Protein AF-A0A7C9EUK1-F1 (afdb_monomer)

Mean predicted aligned error: 16.46 Å

Organism: Opuntia streptacantha (NCBI:txid393608)

pLDDT: mean 72.04, std 26.4, range [22.59, 98.06]

Structure (mmCIF, N/CA/C/O backbone):
data_AF-A0A7C9EUK1-F1
#
_entry.id   AF-A0A7C9EUK1-F1
#
loop_
_atom_site.group_PDB
_atom_site.id
_atom_site.type_symbol
_atom_site.label_atom_id
_atom_site.label_alt_id
_atom_site.label_comp_id
_atom_site.label_asym_id
_atom_site.label_entity_id
_atom_site.label_seq_id
_atom_site.pdbx_PDB_ins_code
_atom_site.Cartn_x
_atom_site.Cartn_y
_atom_site.Cartn_z
_atom_site.occupancy
_atom_site.B_iso_or_equiv
_atom_site.auth_seq_id
_atom_site.auth_comp_id
_atom_site.auth_asym_id
_atom_site.auth_atom_id
_atom_site.pdbx_PDB_model_num
ATOM 1 N N . GLN A 1 1 ? -32.293 -28.122 23.115 1.00 64.25 1 GLN A N 1
ATOM 2 C CA . GLN A 1 1 ? -31.131 -27.745 22.279 1.00 64.25 1 GLN A CA 1
ATOM 3 C C . GLN A 1 1 ? -31.594 -27.026 21.014 1.00 64.25 1 GLN A C 1
ATOM 5 O O . GLN A 1 1 ? -31.084 -25.947 20.741 1.00 64.25 1 GLN A O 1
ATOM 10 N N . ASP A 1 2 ? -32.637 -27.512 20.338 1.00 77.88 2 ASP A N 1
ATOM 11 C CA . ASP A 1 2 ? -33.181 -26.873 19.124 1.00 77.88 2 ASP A CA 1
ATOM 12 C C . ASP A 1 2 ? -33.705 -25.447 19.347 1.00 77.88 2 ASP A C 1
ATOM 14 O O . ASP A 1 2 ? -33.385 -24.549 18.579 1.00 77.88 2 ASP A O 1
ATOM 18 N N . LEU A 1 3 ? -34.404 -25.176 20.457 1.00 80.69 3 LEU A N 1
ATOM 19 C CA . LEU A 1 3 ? -34.858 -23.815 20.798 1.00 80.69 3 LEU A CA 1
ATOM 20 C C . LEU A 1 3 ? -33.705 -22.809 20.960 1.00 80.69 3 LEU A C 1
ATOM 22 O O . LEU A 1 3 ? -33.842 -21.648 20.590 1.00 80.69 3 LEU A O 1
ATOM 26 N N . GLN A 1 4 ? -32.550 -23.248 21.472 1.00 75.00 4 GLN A N 1
ATOM 27 C CA . GLN A 1 4 ? -31.359 -22.396 21.565 1.00 75.00 4 GLN A CA 1
ATOM 28 C C . GLN A 1 4 ? -30.720 -22.169 20.191 1.00 75.00 4 GLN A C 1
ATOM 30 O O . GLN A 1 4 ? -30.162 -21.102 19.955 1.00 75.00 4 GLN A O 1
ATOM 35 N N . ALA A 1 5 ? -30.802 -23.148 19.286 1.00 78.94 5 ALA A N 1
ATOM 36 C CA . ALA A 1 5 ? -30.348 -22.994 17.908 1.00 78.94 5 ALA A CA 1
ATOM 37 C C . ALA A 1 5 ? -31.247 -22.021 17.128 1.00 78.94 5 ALA A C 1
ATOM 39 O O . ALA A 1 5 ? -30.730 -21.134 16.456 1.00 78.94 5 ALA A O 1
ATOM 40 N N . TYR A 1 6 ? -32.572 -22.105 17.291 1.00 82.38 6 TYR A N 1
ATOM 41 C CA . TYR A 1 6 ? -33.506 -21.134 16.715 1.00 82.38 6 TYR A CA 1
ATOM 42 C C . TYR A 1 6 ? -33.309 -19.732 17.291 1.00 82.38 6 TYR A C 1
ATOM 44 O O . TYR A 1 6 ? -33.245 -18.772 16.530 1.00 82.38 6 TYR A O 1
ATOM 52 N N . ALA A 1 7 ? -33.132 -19.606 18.611 1.00 79.06 7 ALA A N 1
ATOM 53 C CA . ALA A 1 7 ? -32.821 -18.322 19.234 1.00 79.06 7 ALA A CA 1
ATOM 54 C C . ALA A 1 7 ? -31.532 -17.712 18.655 1.00 79.06 7 ALA A C 1
ATOM 56 O O . ALA A 1 7 ? -31.523 -16.538 18.299 1.00 79.06 7 ALA A O 1
ATOM 57 N N . ARG A 1 8 ? -30.468 -18.511 18.485 1.00 79.56 8 ARG A N 1
ATOM 58 C CA . ARG A 1 8 ? -29.236 -18.074 17.803 1.00 79.56 8 ARG A CA 1
ATOM 59 C C . ARG A 1 8 ? -29.486 -17.667 16.349 1.00 79.56 8 ARG A C 1
ATOM 61 O O . ARG A 1 8 ? -28.976 -16.641 15.926 1.00 79.56 8 ARG A O 1
ATOM 68 N N . GLY A 1 9 ? -30.309 -18.415 15.613 1.00 81.44 9 GLY A N 1
ATOM 69 C CA . GLY A 1 9 ? -30.694 -18.072 14.242 1.00 81.44 9 GLY A CA 1
ATOM 70 C C . GLY A 1 9 ? -31.407 -16.720 14.133 1.00 81.44 9 GLY A C 1
ATOM 71 O O . GLY A 1 9 ? -31.134 -15.964 13.209 1.00 81.44 9 GLY A O 1
ATOM 72 N N . VAL A 1 10 ? -32.260 -16.378 15.105 1.00 84.44 10 VAL A N 1
ATOM 73 C CA . VAL A 1 10 ? -32.910 -15.057 15.172 1.00 84.44 10 VAL A CA 1
ATOM 74 C C . VAL A 1 10 ? -31.887 -13.950 15.445 1.00 84.44 10 VAL A C 1
ATOM 76 O O . VAL A 1 10 ? -31.938 -12.907 14.801 1.00 84.44 10 VAL A O 1
ATOM 79 N N . TRP A 1 11 ? -30.925 -14.174 16.344 1.00 85.19 11 TRP A N 1
ATOM 80 C CA . TRP A 1 11 ? -29.844 -13.212 16.601 1.00 85.19 11 TRP A CA 1
ATOM 81 C C . TRP A 1 11 ? -28.892 -13.036 15.413 1.00 85.19 11 TRP A C 1
ATOM 83 O O . TRP A 1 11 ? -28.417 -11.927 15.195 1.00 85.19 11 TRP A O 1
ATOM 93 N N . GLY A 1 12 ? -28.707 -14.061 14.580 1.00 86.38 12 GLY A N 1
ATOM 94 C CA . GLY A 1 12 ? -27.980 -13.933 13.312 1.00 86.38 12 GLY A CA 1
ATOM 95 C C . GLY A 1 12 ? -28.633 -12.963 12.314 1.00 86.38 12 GLY A C 1
ATOM 96 O O . GLY A 1 12 ? -27.984 -12.501 11.380 1.00 86.38 12 GLY A O 1
ATOM 97 N N . LEU A 1 13 ? -29.908 -12.599 12.512 1.00 91.12 13 LEU A N 1
ATOM 98 C CA . LEU A 1 13 ? -30.589 -11.563 11.726 1.00 91.12 13 LEU A CA 1
ATOM 99 C C . LEU A 1 13 ? -30.357 -10.147 12.275 1.00 91.12 13 LEU A C 1
ATOM 101 O O . LEU A 1 13 ? -30.746 -9.178 11.622 1.00 91.12 13 LEU A O 1
ATOM 105 N N . LEU A 1 14 ? -29.716 -9.999 13.441 1.00 92.19 14 LEU A N 1
ATOM 106 C CA . LEU A 1 14 ? -29.477 -8.707 14.087 1.00 92.19 14 LEU A CA 1
ATOM 107 C C . LEU A 1 14 ? -28.719 -7.716 13.185 1.00 92.19 14 LEU A C 1
ATOM 109 O O . LEU A 1 14 ? -29.170 -6.573 13.087 1.00 92.19 14 LEU A O 1
ATOM 113 N N . PRO A 1 15 ? -27.640 -8.097 12.470 1.00 91.56 15 PRO A N 1
ATOM 114 C CA . PRO A 1 15 ? -26.985 -7.180 11.540 1.00 91.56 15 PRO A CA 1
ATOM 115 C C . PRO A 1 15 ? -27.926 -6.631 10.467 1.00 91.56 15 PRO A C 1
ATOM 117 O O . PRO A 1 15 ? -27.873 -5.448 10.146 1.00 91.56 15 PRO A O 1
ATOM 120 N N . ALA A 1 16 ? -28.811 -7.478 9.932 1.00 89.62 16 ALA A N 1
ATOM 121 C CA . ALA A 1 16 ? -29.791 -7.068 8.932 1.00 89.62 16 ALA A CA 1
ATOM 122 C C . ALA A 1 16 ? -30.880 -6.174 9.539 1.00 89.62 16 ALA A C 1
ATOM 124 O O . ALA A 1 16 ? -31.288 -5.208 8.903 1.00 89.62 16 ALA A O 1
ATOM 125 N N . PHE A 1 17 ? -31.305 -6.456 10.772 1.00 90.38 17 PHE A N 1
ATOM 126 C CA . PHE A 1 17 ? -32.243 -5.618 11.522 1.00 90.38 17 PHE A CA 1
ATOM 127 C C . PHE A 1 17 ? -31.689 -4.209 11.781 1.00 90.38 17 PHE A C 1
ATOM 129 O O . PHE A 1 17 ? -32.429 -3.232 11.753 1.00 90.38 17 PHE A O 1
ATOM 136 N N . CYS A 1 18 ? -30.378 -4.083 11.989 1.00 89.69 18 CYS A N 1
ATOM 137 C CA . CYS A 1 18 ? -29.715 -2.799 12.208 1.00 89.69 18 CYS A CA 1
ATOM 138 C C . CYS A 1 18 ? -29.484 -1.971 10.931 1.00 89.69 18 CYS A C 1
ATOM 140 O O . CYS A 1 18 ? -28.936 -0.866 11.019 1.00 89.69 18 CYS A O 1
ATOM 142 N N . ARG A 1 19 ? -29.922 -2.448 9.760 1.00 87.50 19 ARG A N 1
ATOM 143 C CA . ARG A 1 19 ? -29.891 -1.667 8.519 1.00 87.50 19 ARG A CA 1
ATOM 144 C C . ARG A 1 19 ? -31.059 -0.690 8.485 1.00 87.50 19 ARG A C 1
ATOM 146 O O . ARG A 1 19 ? -32.216 -1.090 8.478 1.00 87.50 19 ARG A O 1
ATOM 153 N N . HIS A 1 20 ? -30.726 0.591 8.429 1.00 83.19 20 HIS A N 1
ATOM 154 C CA . HIS A 1 20 ? -31.655 1.709 8.258 1.00 83.19 20 HIS A CA 1
ATOM 155 C C . HIS A 1 20 ? -32.817 1.811 9.279 1.00 83.19 20 HIS A C 1
ATOM 157 O O . HIS A 1 20 ? -33.947 2.058 8.870 1.00 83.19 20 HIS A O 1
ATOM 163 N N . PRO A 1 21 ? -32.594 1.668 10.602 1.00 86.31 21 PRO A N 1
ATOM 164 C CA . PRO A 1 21 ? -33.638 1.905 11.601 1.00 86.31 21 PRO A CA 1
ATOM 165 C C . PRO A 1 21 ? -34.040 3.388 11.703 1.00 86.31 21 PRO A C 1
ATOM 167 O O . PRO A 1 21 ? -33.194 4.287 11.753 1.00 86.31 21 PRO A O 1
ATOM 170 N N . ASP A 1 22 ? -35.336 3.657 11.813 1.00 85.25 22 ASP 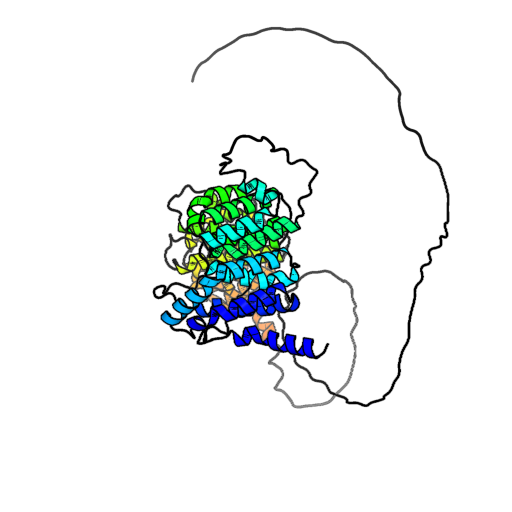A N 1
ATOM 171 C CA . ASP A 1 22 ? -35.874 5.026 11.829 1.00 85.25 22 ASP A CA 1
ATOM 172 C C . ASP A 1 22 ? -35.887 5.668 13.230 1.00 85.25 22 ASP A C 1
ATOM 174 O O . ASP A 1 22 ? -36.054 6.883 13.370 1.00 85.25 22 ASP A O 1
ATOM 178 N N . ASP A 1 23 ? -35.680 4.875 14.284 1.00 89.06 23 ASP A N 1
ATOM 179 C CA . ASP A 1 23 ? -35.944 5.250 15.675 1.00 89.06 23 ASP A CA 1
ATOM 180 C C . ASP A 1 23 ? -34.706 5.245 16.592 1.00 89.06 23 ASP A C 1
ATOM 182 O O . ASP A 1 23 ? -34.859 5.395 17.805 1.00 89.06 23 ASP A O 1
ATOM 186 N N . ILE A 1 24 ? -33.474 5.170 16.054 1.00 88.00 24 ILE A N 1
ATOM 187 C CA . ILE A 1 24 ? -32.224 5.172 16.858 1.00 88.00 24 ILE A CA 1
ATOM 188 C C . ILE A 1 24 ? -32.237 6.306 17.893 1.00 88.00 24 ILE A C 1
ATOM 190 O O . ILE A 1 24 ? -31.989 6.092 19.077 1.00 88.00 24 ILE A O 1
ATOM 194 N N . SER A 1 25 ? -32.564 7.527 17.462 1.00 85.38 25 SER A N 1
ATOM 195 C CA . SER A 1 25 ? -32.564 8.696 18.350 1.00 85.38 25 SER A CA 1
ATOM 196 C C . SER A 1 25 ? -33.560 8.628 19.521 1.00 85.38 25 SER A C 1
ATOM 198 O O . SER A 1 25 ? -33.398 9.383 20.477 1.00 85.38 25 SER A O 1
ATOM 200 N N . GLN A 1 26 ? -34.562 7.744 19.462 1.00 87.25 26 GLN A N 1
ATOM 201 C CA . GLN A 1 26 ? -35.617 7.597 20.471 1.00 87.25 26 GLN A CA 1
ATOM 202 C C . GLN A 1 26 ? -35.432 6.325 21.310 1.00 87.25 26 GLN A C 1
ATOM 204 O O . GLN A 1 26 ? -35.585 6.360 22.530 1.00 87.25 26 GLN A O 1
ATOM 209 N N . SER A 1 27 ? -35.054 5.218 20.665 1.00 88.38 27 SER A N 1
ATOM 210 C CA . SER A 1 27 ? -35.128 3.864 21.232 1.00 88.38 27 SER A CA 1
ATOM 211 C C . SER A 1 27 ? -33.770 3.182 21.416 1.00 88.38 27 SER A C 1
ATOM 213 O O . SER A 1 27 ? -33.722 2.020 21.827 1.00 88.38 27 SER A O 1
ATOM 215 N N . PHE A 1 28 ? -32.643 3.853 21.141 1.00 90.50 28 PHE A N 1
ATOM 216 C CA . PHE A 1 28 ? -31.339 3.187 21.237 1.00 90.50 28 PHE A CA 1
ATOM 217 C C . PHE A 1 28 ? -30.967 2.791 22.670 1.00 90.50 28 PHE A C 1
ATOM 219 O O . PHE A 1 28 ? -30.351 1.754 22.874 1.00 90.50 28 PHE A O 1
ATOM 226 N N . GLN A 1 29 ? -31.385 3.556 23.680 1.00 89.38 29 GLN A N 1
ATOM 227 C CA . GLN A 1 29 ? -31.040 3.282 25.079 1.00 89.38 29 GLN A CA 1
ATOM 228 C C . GLN A 1 29 ? -31.492 1.886 25.566 1.00 89.38 29 GLN A C 1
ATOM 230 O O . GLN A 1 29 ? -30.652 1.131 26.066 1.00 89.38 29 GLN A O 1
ATOM 235 N N . PRO A 1 30 ? -32.780 1.500 25.459 1.00 91.06 30 PRO A N 1
ATOM 236 C CA . PRO A 1 30 ? -33.210 0.147 25.820 1.00 91.06 30 PRO A CA 1
ATOM 237 C C . PRO A 1 30 ? -32.496 -0.940 25.012 1.00 91.06 30 PRO A C 1
ATOM 239 O O . PRO A 1 30 ? -32.136 -1.983 25.560 1.00 91.06 30 PRO A O 1
ATOM 242 N N . PHE A 1 31 ? -32.252 -0.678 23.727 1.00 91.19 31 PHE A N 1
ATOM 243 C CA . PHE A 1 31 ? -31.569 -1.606 22.837 1.00 91.19 31 PHE A CA 1
ATOM 244 C C . PHE A 1 31 ? -30.102 -1.819 23.241 1.00 91.19 31 PHE A C 1
ATOM 246 O O . PHE A 1 31 ? -29.670 -2.957 23.385 1.00 91.19 31 PHE A O 1
ATOM 253 N N . ALA A 1 32 ? -29.358 -0.753 23.539 1.00 91.31 32 ALA A N 1
ATOM 254 C CA . ALA A 1 32 ? -27.976 -0.823 24.007 1.00 91.31 32 ALA A CA 1
ATOM 255 C C . ALA A 1 32 ? -27.852 -1.630 25.309 1.00 91.31 32 ALA A C 1
ATOM 257 O O . ALA A 1 32 ? -26.976 -2.485 25.424 1.00 91.31 32 ALA A O 1
ATOM 258 N N . LYS A 1 33 ? -28.775 -1.437 26.262 1.00 92.06 33 LYS A N 1
ATOM 259 C CA . LYS A 1 33 ? -28.822 -2.239 27.498 1.00 92.06 33 LYS A CA 1
ATOM 260 C C . LYS A 1 33 ? -29.048 -3.724 27.215 1.00 92.06 33 LYS A C 1
ATOM 262 O O . LYS A 1 33 ? -28.410 -4.567 27.841 1.00 92.06 33 LYS A O 1
ATOM 267 N N . LEU A 1 34 ? -29.926 -4.050 26.265 1.00 91.44 34 LEU A N 1
ATOM 268 C CA . LEU A 1 34 ? -30.141 -5.431 25.836 1.00 91.44 34 LEU A CA 1
ATOM 269 C C . LEU A 1 34 ? -28.869 -6.030 25.217 1.00 91.44 34 LEU A C 1
ATOM 271 O O . LEU A 1 34 ? -28.524 -7.166 25.541 1.00 91.44 34 LEU A O 1
ATOM 275 N N . LEU A 1 35 ? -28.167 -5.271 24.369 1.00 91.44 35 LEU A N 1
ATOM 276 C CA . LEU A 1 35 ? -26.906 -5.707 23.764 1.00 91.44 35 LEU A CA 1
ATOM 277 C C . LEU A 1 35 ? -25.834 -5.971 24.824 1.00 91.44 35 LEU A C 1
ATOM 279 O O . LEU A 1 35 ? -25.208 -7.023 24.777 1.00 91.44 35 LEU A O 1
ATOM 283 N N . LEU A 1 36 ? -25.666 -5.081 25.807 1.00 91.06 36 LEU A N 1
ATOM 284 C CA . LEU A 1 36 ? -24.701 -5.251 26.901 1.00 91.06 36 LEU A CA 1
ATOM 285 C C . LEU A 1 36 ? -24.953 -6.542 27.691 1.00 91.06 36 LEU A C 1
ATOM 287 O O . LEU A 1 36 ? -24.050 -7.359 27.851 1.00 91.06 36 LEU A O 1
ATOM 291 N N . VAL A 1 37 ? -26.205 -6.788 28.089 1.00 90.94 37 VAL A N 1
ATOM 292 C CA . VAL A 1 37 ? -26.582 -8.019 28.807 1.00 90.94 37 VAL A CA 1
ATOM 293 C C . VAL A 1 37 ? -26.283 -9.274 27.980 1.00 90.94 37 VAL A C 1
ATOM 295 O O . VAL A 1 37 ? -25.965 -10.324 28.539 1.00 90.94 37 VAL A O 1
ATOM 298 N N . ARG A 1 38 ? -26.409 -9.201 26.650 1.00 89.06 38 ARG A N 1
ATOM 299 C CA . ARG A 1 38 ? -26.125 -10.330 25.751 1.00 89.06 38 ARG A CA 1
ATOM 300 C C . ARG A 1 38 ? -24.637 -10.519 25.497 1.00 89.06 38 ARG A C 1
ATOM 302 O O . ARG A 1 38 ? -24.186 -11.660 25.490 1.00 89.06 38 ARG A O 1
ATOM 309 N N . LEU A 1 39 ? -23.884 -9.430 25.369 1.00 88.44 39 LEU A N 1
ATOM 310 C CA . LEU A 1 39 ? -22.427 -9.450 25.275 1.00 88.44 39 LEU A CA 1
ATOM 311 C C . LEU A 1 39 ? -21.798 -10.133 26.498 1.00 88.44 39 LEU A C 1
ATOM 313 O O . LEU A 1 39 ? -20.875 -10.925 26.337 1.00 88.44 39 LEU A O 1
ATOM 317 N N . GLU A 1 40 ? -22.334 -9.906 27.698 1.00 84.69 40 GLU A N 1
ATOM 318 C CA . GLU A 1 40 ? -21.849 -10.559 28.923 1.00 84.69 40 GLU A CA 1
ATOM 319 C C . GLU A 1 40 ? -22.207 -12.052 29.010 1.00 84.69 40 GLU A C 1
ATOM 321 O O . GLU A 1 40 ? -21.434 -12.844 29.546 1.00 84.69 40 GLU A O 1
ATOM 326 N N . LYS A 1 41 ? -23.382 -12.453 28.509 1.00 84.94 41 LYS A N 1
ATOM 327 C CA . LYS A 1 41 ? -23.925 -13.807 28.727 1.00 84.94 41 LYS A CA 1
ATOM 328 C C . LYS A 1 41 ? -23.570 -14.813 27.635 1.00 84.94 41 LYS A C 1
ATOM 330 O O . LYS A 1 41 ? -23.392 -15.988 27.943 1.00 84.94 41 LYS A O 1
ATOM 335 N N . ASP A 1 42 ? -23.497 -14.379 26.378 1.00 81.81 42 ASP A N 1
ATOM 336 C CA . ASP A 1 42 ? -23.536 -15.273 25.218 1.00 81.81 42 ASP A CA 1
ATOM 337 C C . ASP A 1 42 ? -22.356 -15.025 24.256 1.00 81.81 42 ASP A C 1
ATOM 339 O O . ASP A 1 42 ? -22.463 -14.292 23.271 1.00 81.81 42 ASP A O 1
ATOM 343 N N . ALA A 1 43 ? -21.230 -15.717 24.475 1.00 83.62 43 ALA A N 1
ATOM 344 C CA . ALA A 1 43 ? -20.020 -15.583 23.645 1.00 83.62 43 ALA A CA 1
ATOM 345 C C . ALA A 1 43 ? -20.203 -15.963 22.162 1.00 83.62 43 ALA A C 1
ATOM 347 O O . ALA A 1 43 ? -19.407 -15.579 21.306 1.00 83.62 43 ALA A O 1
ATOM 348 N N . SER A 1 44 ? -21.246 -16.729 21.829 1.00 82.44 44 SER A N 1
ATOM 349 C CA . SER A 1 44 ? -21.575 -17.056 20.438 1.00 82.44 44 SER A CA 1
ATOM 350 C C . SER A 1 44 ? -22.192 -15.888 19.667 1.00 82.44 44 SER A C 1
ATOM 352 O O . SER A 1 44 ? -22.233 -15.958 18.449 1.00 82.44 44 SER A O 1
ATOM 354 N N . MET A 1 45 ? -22.696 -14.855 20.352 1.00 84.31 45 MET A N 1
ATOM 355 C CA . MET A 1 45 ? -23.382 -13.710 19.731 1.00 84.31 45 MET A CA 1
ATOM 356 C C . MET A 1 45 ? -22.465 -12.499 19.522 1.00 84.31 45 MET A C 1
ATOM 358 O O . MET A 1 45 ? -22.882 -11.507 18.932 1.00 84.31 45 MET A O 1
ATOM 362 N N . HIS A 1 46 ? -21.223 -12.554 20.013 1.00 88.94 46 HIS A N 1
ATOM 363 C CA . HIS A 1 46 ? -20.282 -11.431 19.964 1.00 88.94 46 HIS A CA 1
ATOM 364 C C . HIS A 1 46 ? -20.053 -10.908 18.546 1.00 88.94 46 HIS A C 1
ATOM 366 O O . HIS A 1 46 ? -20.005 -9.698 18.347 1.00 88.94 46 HIS A O 1
ATOM 372 N N . GLU A 1 47 ? -19.959 -11.806 17.565 1.00 89.62 47 GLU A N 1
ATOM 373 C CA . GLU A 1 47 ? -19.758 -11.441 16.164 1.00 89.62 47 GLU A CA 1
ATOM 374 C C . GLU A 1 47 ? -20.987 -10.743 15.568 1.00 89.62 47 GLU A C 1
ATOM 376 O O . GLU A 1 47 ? -20.853 -9.642 15.035 1.00 89.62 47 GLU A O 1
ATOM 381 N N . ASP A 1 48 ? -22.184 -11.313 15.731 1.00 90.44 48 ASP A N 1
ATOM 382 C CA . ASP A 1 48 ? -23.433 -10.723 15.229 1.00 90.44 48 ASP A CA 1
ATOM 383 C C . ASP A 1 48 ? -23.682 -9.334 15.834 1.00 90.44 48 ASP A C 1
ATOM 385 O O . ASP A 1 48 ? -24.019 -8.384 15.125 1.00 90.44 48 ASP A O 1
ATOM 389 N N . ILE A 1 49 ? -23.456 -9.186 17.145 1.00 92.44 49 ILE A N 1
ATOM 390 C CA . ILE A 1 49 ? -23.604 -7.905 17.845 1.00 92.44 49 ILE A CA 1
ATOM 391 C C . ILE A 1 49 ? -22.539 -6.904 17.372 1.00 92.44 49 ILE A C 1
ATOM 393 O O . ILE A 1 49 ? -22.858 -5.738 17.130 1.00 92.44 49 ILE A O 1
ATOM 397 N N . ALA A 1 50 ? -21.289 -7.338 17.182 1.00 91.50 50 ALA A N 1
ATOM 398 C CA . ALA A 1 50 ? -20.225 -6.484 16.659 1.00 91.50 50 ALA A CA 1
ATOM 399 C C . ALA A 1 50 ? -20.543 -5.973 15.247 1.00 91.50 50 ALA A C 1
ATOM 401 O O . ALA A 1 50 ? -20.336 -4.792 14.962 1.00 91.50 50 ALA A O 1
ATOM 402 N N . VAL A 1 51 ? -21.053 -6.828 14.356 1.00 91.44 51 VAL A N 1
ATOM 403 C CA . VAL A 1 51 ? -21.436 -6.430 12.992 1.00 91.44 51 VAL A CA 1
ATOM 404 C C . VAL A 1 51 ? -22.653 -5.501 13.014 1.00 91.44 51 VAL A C 1
ATOM 406 O O . VAL A 1 51 ? -22.656 -4.492 12.313 1.00 91.44 51 VAL A O 1
ATOM 409 N N . ALA A 1 52 ? -23.646 -5.770 13.861 1.00 92.69 52 ALA A N 1
ATOM 410 C CA . ALA A 1 52 ? -24.813 -4.907 14.022 1.00 92.69 52 ALA A CA 1
ATOM 411 C C . ALA A 1 52 ? -24.436 -3.485 14.474 1.00 92.69 52 ALA A C 1
ATOM 413 O O . ALA A 1 52 ? -24.882 -2.501 13.883 1.00 92.69 52 ALA A O 1
ATOM 414 N N . VAL A 1 53 ? -23.554 -3.359 15.471 1.00 92.31 53 VAL A N 1
ATOM 415 C CA . VAL A 1 53 ? -23.055 -2.053 15.937 1.00 92.31 53 VAL A CA 1
ATOM 416 C C . VAL A 1 53 ? -22.245 -1.343 14.850 1.00 92.31 53 VAL A C 1
ATOM 418 O O . VAL A 1 53 ? -22.402 -0.135 14.663 1.00 92.31 53 VAL A O 1
ATOM 421 N N . GLN A 1 54 ? -21.416 -2.072 14.094 1.00 92.19 54 GLN A N 1
ATOM 422 C CA . GLN A 1 54 ? -20.703 -1.497 12.949 1.00 92.19 54 GLN A CA 1
ATOM 423 C C . GLN A 1 54 ? -21.666 -0.914 11.916 1.00 92.19 54 GLN A C 1
ATOM 425 O O . GLN A 1 54 ? -21.426 0.191 11.436 1.00 92.19 54 GLN A O 1
ATOM 430 N N . GLU A 1 55 ? -22.736 -1.635 11.580 1.00 90.25 55 GLU A N 1
ATOM 431 C CA . GLU A 1 55 ? -23.731 -1.176 10.612 1.00 90.25 55 GLU A CA 1
ATOM 432 C C . GLU A 1 55 ? -24.394 0.117 11.089 1.00 90.25 55 GLU A C 1
ATOM 434 O O . GLU A 1 55 ? -24.405 1.106 10.356 1.00 90.25 55 GLU A O 1
ATOM 439 N N . LEU A 1 56 ? -24.828 0.156 12.358 1.00 90.62 56 LEU A N 1
ATOM 440 C CA . LEU A 1 56 ? -25.426 1.343 12.976 1.00 90.62 56 LEU A CA 1
ATOM 441 C C . LEU A 1 56 ? -24.529 2.577 12.869 1.00 90.62 56 LEU A C 1
ATOM 443 O O . LEU A 1 56 ? -25.016 3.661 12.542 1.00 90.62 56 LEU A O 1
ATOM 447 N N . VAL A 1 57 ? -23.229 2.428 13.120 1.00 90.00 57 VAL A N 1
ATOM 448 C CA . VAL A 1 57 ? -22.285 3.548 13.058 1.00 90.00 57 VAL A CA 1
ATOM 449 C C . VAL A 1 57 ? -21.962 3.932 11.612 1.00 90.00 57 VAL A C 1
ATOM 451 O O . VAL A 1 57 ? -22.053 5.112 11.265 1.00 90.00 57 VAL A O 1
ATOM 454 N N . LYS A 1 58 ? -21.610 2.966 10.753 1.00 88.50 58 LYS A N 1
ATOM 455 C CA . LYS A 1 58 ? -21.156 3.219 9.373 1.00 88.50 58 LYS A CA 1
ATOM 456 C C . LYS A 1 58 ? -22.209 3.950 8.550 1.00 88.50 58 LYS A C 1
ATOM 458 O O . LYS A 1 58 ? -21.897 4.977 7.950 1.00 88.50 58 LYS A O 1
ATOM 463 N N . GLN A 1 59 ? -23.463 3.507 8.595 1.00 87.31 59 GLN A N 1
ATOM 464 C CA . GLN A 1 59 ? -24.543 4.130 7.823 1.00 87.31 59 GLN A CA 1
ATOM 465 C C . GLN A 1 59 ? -24.865 5.570 8.265 1.00 87.31 59 GLN A C 1
ATOM 467 O O . GLN A 1 59 ? -25.336 6.374 7.465 1.00 87.31 59 GLN A O 1
ATOM 472 N N . ASN A 1 60 ? -24.592 5.921 9.528 1.00 86.31 60 ASN A N 1
ATOM 473 C CA . ASN A 1 60 ? -24.766 7.284 10.037 1.00 86.31 60 ASN A CA 1
ATOM 474 C C . ASN A 1 60 ? -23.503 8.154 9.849 1.00 86.31 60 ASN A C 1
ATOM 476 O O . ASN A 1 60 ? -23.593 9.381 9.911 1.00 86.31 60 ASN A O 1
ATOM 480 N N . LYS A 1 61 ? -22.339 7.539 9.585 1.00 80.31 61 LYS A N 1
ATOM 481 C CA . LYS A 1 61 ? -21.075 8.215 9.247 1.00 80.31 61 LYS A CA 1
ATOM 482 C C . LYS A 1 61 ? -20.860 8.440 7.749 1.00 80.31 61 LYS A C 1
ATOM 484 O O . LYS A 1 61 ? -20.177 9.401 7.398 1.00 80.31 61 LYS A O 1
ATOM 489 N N . CYS A 1 62 ? -21.426 7.601 6.877 1.00 63.09 62 CYS A N 1
ATOM 490 C CA . CYS A 1 62 ? -21.373 7.714 5.413 1.00 63.09 62 CYS A CA 1
ATOM 491 C C . CYS A 1 62 ? -22.193 8.907 4.885 1.00 63.09 62 CYS A C 1
ATOM 493 O O . CYS A 1 62 ? -23.105 8.753 4.081 1.00 63.09 62 CYS A O 1
ATOM 495 N N . LEU A 1 63 ? -21.869 10.118 5.331 1.00 56.84 63 LEU A N 1
ATOM 496 C CA . LEU A 1 63 ? -22.414 11.360 4.799 1.00 56.84 63 LEU A CA 1
ATOM 497 C C . LEU A 1 63 ? -21.357 12.021 3.908 1.00 56.84 63 LEU A C 1
ATOM 499 O O . LEU A 1 63 ? -20.201 12.132 4.332 1.00 56.84 63 LEU A O 1
ATOM 503 N N . PRO A 1 64 ? -21.712 12.526 2.714 1.00 40.16 64 PRO A N 1
ATOM 504 C CA . PRO A 1 64 ? -20.826 13.415 1.985 1.00 40.16 64 PRO A CA 1
ATOM 505 C C . PRO A 1 64 ? -20.559 14.634 2.871 1.00 40.16 64 PRO A C 1
ATOM 507 O O . PRO A 1 64 ? -21.481 15.358 3.259 1.00 40.16 64 PRO A O 1
ATOM 510 N N . LYS A 1 65 ? -19.291 14.854 3.234 1.00 39.78 65 LYS A N 1
ATOM 511 C CA . LYS A 1 65 ? -18.877 16.111 3.856 1.00 39.78 65 LYS A CA 1
ATOM 512 C C . LYS A 1 65 ? -19.199 17.219 2.854 1.00 39.78 65 LYS A C 1
ATOM 514 O O . LYS A 1 65 ? -18.633 17.248 1.766 1.00 39.78 65 LYS A O 1
ATOM 519 N N . ALA A 1 66 ? -20.145 18.091 3.197 1.00 32.31 66 ALA A N 1
ATOM 520 C CA . ALA A 1 66 ? -20.477 19.254 2.387 1.00 32.31 66 ALA A CA 1
ATOM 521 C C . ALA A 1 66 ? -19.236 20.161 2.311 1.00 32.31 66 ALA A C 1
ATOM 523 O O . ALA A 1 66 ? -18.929 20.847 3.282 1.00 32.31 66 ALA A O 1
ATOM 524 N N . GLY A 1 67 ? -18.500 20.103 1.196 1.00 34.62 67 GLY A N 1
ATOM 525 C CA . GLY A 1 67 ? -17.373 21.000 0.921 1.00 34.62 67 GLY A CA 1
ATOM 526 C C . GLY A 1 67 ? -16.160 20.405 0.201 1.00 34.62 67 GLY A C 1
ATOM 527 O O . GLY A 1 67 ? -15.395 21.181 -0.355 1.00 34.62 67 GLY A O 1
ATOM 528 N N . ASP A 1 68 ? -15.975 19.082 0.144 1.00 29.08 68 ASP A N 1
ATOM 529 C CA . ASP A 1 68 ? -14.798 18.493 -0.519 1.00 29.08 68 ASP A CA 1
ATOM 530 C C . ASP A 1 68 ? -15.156 17.930 -1.903 1.00 29.08 68 ASP A C 1
ATOM 532 O O . ASP A 1 68 ? -15.579 16.785 -2.045 1.00 29.08 68 ASP A O 1
ATOM 536 N N . ALA A 1 69 ? -14.932 18.729 -2.950 1.00 32.94 69 ALA A N 1
ATOM 537 C CA . ALA A 1 69 ? -14.776 18.248 -4.328 1.00 32.94 69 ALA A CA 1
ATOM 538 C C . ALA A 1 69 ? -13.361 17.668 -4.556 1.00 32.94 69 ALA A C 1
ATOM 540 O O . ALA A 1 69 ? -12.774 17.808 -5.628 1.00 32.94 69 ALA A O 1
ATOM 541 N N . SER A 1 70 ? -12.817 17.025 -3.524 1.00 33.75 70 SER A N 1
ATOM 542 C CA . SER A 1 70 ? -11.483 16.443 -3.474 1.00 33.75 70 SER A CA 1
ATOM 543 C C . SER A 1 70 ? -11.650 14.962 -3.151 1.00 33.75 70 SER A C 1
ATOM 545 O O . SER A 1 70 ? -12.336 14.612 -2.195 1.00 33.75 70 SER A O 1
ATOM 547 N N . GLU A 1 71 ? -11.064 14.116 -3.992 1.00 30.62 71 GLU A N 1
ATOM 548 C CA . GLU A 1 71 ? -10.991 12.649 -3.939 1.00 30.62 71 GLU A CA 1
ATOM 549 C C . GLU A 1 71 ? -11.233 11.957 -2.572 1.00 30.62 71 GLU A C 1
ATOM 551 O O . GLU A 1 71 ? -10.784 12.425 -1.522 1.00 30.62 71 GLU A O 1
ATOM 556 N N . PRO A 1 72 ? -11.857 10.762 -2.569 1.00 29.91 72 PRO A N 1
ATOM 557 C CA . PRO A 1 72 ? -12.187 10.040 -1.345 1.00 29.91 72 PRO A CA 1
ATOM 558 C C . PRO A 1 72 ? -10.929 9.703 -0.531 1.00 29.91 72 PRO A C 1
ATOM 560 O O . PRO A 1 72 ? -10.041 8.996 -1.011 1.00 29.91 72 PRO A O 1
ATOM 563 N N . LYS A 1 73 ? -10.896 10.150 0.736 1.00 31.62 73 LYS A N 1
ATOM 564 C CA . LYS A 1 73 ? -9.967 9.658 1.765 1.00 31.62 73 LYS A CA 1
ATOM 565 C C . LYS A 1 73 ? -10.048 8.129 1.802 1.00 31.62 73 LYS A C 1
ATOM 567 O O . LYS A 1 73 ? -11.061 7.562 2.208 1.00 31.62 73 LYS A O 1
ATOM 572 N N . ARG A 1 74 ? -8.996 7.477 1.306 1.00 31.53 74 ARG A N 1
ATOM 573 C CA . ARG A 1 74 ? -8.863 6.021 1.275 1.00 31.53 74 ARG A CA 1
ATOM 574 C C . ARG A 1 74 ? -8.553 5.543 2.688 1.00 31.53 74 ARG A C 1
ATOM 576 O O . ARG A 1 74 ? -7.471 5.805 3.191 1.00 31.53 74 ARG A O 1
ATOM 583 N N . LEU A 1 75 ? -9.523 4.878 3.304 1.00 31.41 75 LEU A N 1
ATOM 584 C CA . LEU A 1 75 ? -9.279 3.969 4.418 1.00 31.41 75 LEU A CA 1
ATOM 585 C C . LEU A 1 75 ? -8.572 2.714 3.877 1.00 31.41 75 LEU A C 1
ATOM 587 O O . LEU A 1 75 ? -8.758 2.344 2.715 1.00 31.41 75 LEU A O 1
ATOM 591 N N . SER A 1 76 ? -7.747 2.123 4.735 1.00 36.00 76 SER A N 1
ATOM 592 C CA . SER A 1 76 ? -6.871 0.963 4.549 1.00 36.00 76 SER A CA 1
ATOM 593 C C . SER A 1 76 ? -7.330 -0.129 3.559 1.00 36.00 76 SER A C 1
ATOM 595 O O . SER A 1 76 ? -8.500 -0.486 3.416 1.00 36.00 76 SER A O 1
ATOM 597 N N . SER A 1 77 ? -6.331 -0.682 2.863 1.00 36.81 77 SER A N 1
ATOM 598 C CA . SER A 1 77 ? -6.415 -1.461 1.617 1.00 36.81 77 SER A CA 1
ATOM 599 C C . SER A 1 77 ? -6.999 -2.884 1.708 1.00 36.81 77 SER A C 1
ATOM 601 O O . SER A 1 77 ? -6.928 -3.594 0.707 1.00 36.81 77 SER A O 1
ATOM 603 N N . ASP A 1 78 ? -7.628 -3.292 2.811 1.00 28.75 78 ASP A N 1
ATOM 604 C CA . ASP A 1 78 ? -8.168 -4.661 2.961 1.00 28.75 78 ASP A CA 1
ATOM 605 C C . ASP A 1 78 ? -9.707 -4.736 2.932 1.00 28.75 78 ASP A C 1
ATOM 607 O O . ASP A 1 78 ? -10.288 -5.808 3.074 1.00 28.75 78 ASP A O 1
ATOM 611 N N . LEU A 1 79 ? -10.392 -3.607 2.713 1.00 38.09 79 LEU A N 1
ATOM 612 C CA . LEU A 1 79 ? -11.865 -3.531 2.656 1.00 38.09 79 LEU A CA 1
ATOM 613 C C . LEU A 1 79 ? -12.414 -3.110 1.279 1.00 38.09 79 LEU A C 1
ATOM 615 O O . LEU A 1 79 ? -13.605 -2.836 1.138 1.00 38.09 79 LEU A O 1
ATOM 619 N N . ILE A 1 80 ? -11.554 -3.006 0.260 1.00 36.53 80 ILE A N 1
ATOM 620 C CA . ILE A 1 80 ? -11.888 -2.290 -0.982 1.00 36.53 80 ILE A CA 1
ATOM 621 C C . ILE A 1 80 ? -12.707 -3.131 -1.975 1.00 36.53 80 ILE A C 1
ATOM 623 O O . ILE A 1 80 ? -13.444 -2.544 -2.769 1.00 36.53 80 ILE A O 1
ATOM 627 N N . GLU A 1 81 ? -12.681 -4.463 -1.908 1.00 31.62 81 GLU A N 1
ATOM 628 C CA . GLU A 1 81 ? -13.397 -5.270 -2.910 1.00 31.62 81 GLU A CA 1
ATOM 629 C C . GLU A 1 81 ? -14.926 -5.297 -2.692 1.00 31.62 81 GLU A C 1
ATOM 631 O O . GLU A 1 81 ? -15.674 -5.371 -3.663 1.00 31.62 81 GLU A O 1
ATOM 636 N N . ASP A 1 82 ? -15.410 -5.098 -1.459 1.00 31.41 82 ASP A N 1
ATOM 637 C CA . ASP A 1 82 ? -16.858 -5.074 -1.177 1.00 31.41 82 ASP A CA 1
ATOM 638 C C . ASP A 1 82 ? -17.485 -3.678 -1.380 1.00 31.41 82 ASP A C 1
ATOM 640 O O . ASP A 1 82 ? -18.648 -3.547 -1.759 1.00 31.41 82 ASP A O 1
ATOM 644 N N . CYS A 1 83 ? -16.710 -2.598 -1.217 1.00 34.31 83 CYS A N 1
ATOM 645 C CA . CYS A 1 83 ? -17.236 -1.224 -1.248 1.00 34.31 83 CYS A CA 1
ATOM 646 C C . CYS A 1 83 ? -17.510 -0.655 -2.655 1.00 34.31 83 CYS A C 1
ATOM 648 O O . CYS A 1 83 ? -18.151 0.393 -2.775 1.00 34.31 83 CYS A O 1
ATOM 650 N N . LEU A 1 84 ? -16.999 -1.258 -3.734 1.00 35.81 84 LEU A N 1
ATOM 651 C CA . LEU A 1 84 ? -17.102 -0.654 -5.073 1.00 35.81 84 LEU A CA 1
ATOM 652 C C . LEU A 1 84 ? -18.428 -0.943 -5.791 1.00 35.81 84 LEU A C 1
ATOM 654 O O . LEU A 1 84 ? -18.810 -0.162 -6.663 1.00 35.81 84 LEU A O 1
ATOM 658 N N . MET A 1 85 ? -19.173 -1.974 -5.383 1.00 34.72 85 MET A N 1
ATOM 659 C CA . MET A 1 85 ? -20.480 -2.303 -5.976 1.00 34.72 85 MET A CA 1
ATOM 660 C C . MET A 1 85 ? -21.671 -1.684 -5.215 1.00 34.72 85 MET A C 1
ATOM 662 O O . MET A 1 85 ? -22.738 -1.512 -5.799 1.00 34.72 85 MET A O 1
ATOM 666 N N . GLU A 1 86 ? -21.480 -1.250 -3.961 1.00 38.41 86 GLU A N 1
ATOM 667 C CA . GLU A 1 86 ? -22.516 -0.627 -3.107 1.00 38.41 86 GLU A CA 1
ATOM 668 C C . GLU A 1 86 ? -22.566 0.913 -3.163 1.00 38.41 86 GLU A C 1
ATOM 670 O O . GLU A 1 86 ? -23.481 1.543 -2.628 1.00 38.41 86 GLU A O 1
ATOM 675 N N . LYS A 1 87 ? -21.633 1.562 -3.872 1.00 38.41 87 LYS A N 1
ATOM 676 C CA . LYS A 1 87 ? -21.514 3.035 -3.942 1.00 38.41 87 LYS A CA 1
ATOM 677 C C . LYS A 1 87 ? -22.701 3.786 -4.568 1.00 38.41 87 LYS A C 1
ATOM 679 O O . LYS A 1 87 ? -22.685 5.014 -4.592 1.00 38.41 87 LYS A O 1
ATOM 684 N N . ARG A 1 88 ? -23.739 3.097 -5.051 1.00 35.44 88 ARG A N 1
ATOM 685 C CA . ARG A 1 88 ? -24.989 3.719 -5.531 1.00 35.44 88 ARG A CA 1
ATOM 686 C C . ARG A 1 88 ? -26.100 3.822 -4.470 1.00 35.44 88 ARG A C 1
ATOM 688 O O . ARG A 1 88 ? -27.141 4.378 -4.796 1.00 35.44 88 ARG A O 1
ATOM 695 N N . SER A 1 89 ? -25.896 3.359 -3.227 1.00 45.97 89 SER A N 1
ATOM 696 C CA . SER A 1 89 ? -26.987 3.198 -2.238 1.00 45.97 89 SER A CA 1
ATOM 697 C C . SER A 1 89 ? -26.851 3.947 -0.890 1.00 45.97 89 SER A C 1
ATOM 699 O O . SER A 1 89 ? -27.726 3.810 -0.043 1.00 45.97 89 SER A O 1
ATOM 701 N N . LEU A 1 90 ? -25.790 4.715 -0.615 1.00 46.91 90 LEU A N 1
ATOM 702 C CA . LEU A 1 90 ? -25.295 4.856 0.775 1.00 46.91 90 LEU A CA 1
ATOM 703 C C . LEU A 1 90 ? -25.538 6.182 1.534 1.00 46.91 90 LEU A C 1
ATOM 705 O O . LEU A 1 90 ? -24.765 6.520 2.425 1.00 46.91 90 LEU A O 1
ATOM 709 N N . CYS A 1 91 ? -26.628 6.908 1.279 1.00 53.09 91 CYS A N 1
ATOM 710 C CA . CYS A 1 91 ? -27.089 7.950 2.216 1.00 53.09 91 CYS A CA 1
ATOM 711 C C . CYS A 1 91 ? -28.585 7.809 2.504 1.00 53.09 91 CYS A C 1
ATOM 713 O O . CYS A 1 91 ? -29.399 8.584 2.009 1.00 53.09 91 CYS A O 1
ATOM 715 N N . CYS A 1 92 ? -28.951 6.816 3.314 1.00 61.22 92 CYS A N 1
ATOM 716 C CA . CYS A 1 92 ? -30.346 6.577 3.700 1.00 61.22 92 CYS A CA 1
ATOM 717 C C . CYS A 1 92 ? -30.873 7.611 4.709 1.00 61.22 92 CYS A C 1
ATOM 719 O O . CYS A 1 92 ? -32.081 7.783 4.841 1.00 61.22 92 CYS A O 1
ATOM 721 N N . TYR A 1 93 ? -29.983 8.346 5.387 1.00 73.50 93 TYR A N 1
ATOM 722 C CA . TYR A 1 93 ? -30.353 9.377 6.353 1.00 73.50 93 TYR A CA 1
ATOM 723 C C . TYR A 1 93 ? -30.009 10.783 5.876 1.00 73.50 93 TYR A C 1
ATOM 725 O O . TYR A 1 93 ? -28.936 11.042 5.333 1.00 73.50 93 TYR A O 1
ATOM 733 N N . SER A 1 94 ? -30.888 11.738 6.193 1.00 81.38 94 SER A N 1
ATOM 734 C CA . SER A 1 94 ? -30.528 13.155 6.116 1.00 81.38 94 SER A CA 1
ATOM 735 C C . SER A 1 94 ? -29.441 13.495 7.143 1.00 81.38 94 SER A C 1
ATOM 737 O O . SER A 1 94 ? -29.423 12.946 8.247 1.00 81.38 94 SER A O 1
ATOM 739 N N . THR A 1 95 ? -28.588 14.482 6.846 1.00 80.38 95 THR A N 1
ATOM 740 C CA . THR A 1 95 ? -27.527 14.965 7.755 1.00 80.38 95 THR A CA 1
ATOM 741 C C . THR A 1 95 ? -28.049 15.305 9.156 1.00 80.38 95 THR A C 1
ATOM 743 O O . THR A 1 95 ? -27.353 15.110 10.151 1.00 80.38 95 THR A O 1
ATOM 746 N N . LYS A 1 96 ? -29.287 15.809 9.258 1.00 84.00 96 LYS A N 1
ATOM 747 C CA . LYS A 1 96 ? -29.924 16.133 10.544 1.00 84.00 96 LYS A CA 1
ATOM 748 C C . LYS A 1 96 ? -30.249 14.874 11.352 1.00 84.00 96 LYS A C 1
ATOM 750 O O . LYS A 1 96 ? -29.995 14.855 12.553 1.00 84.00 96 LYS A O 1
ATOM 755 N N . ILE A 1 97 ? -30.802 13.849 10.703 1.00 84.75 97 ILE A N 1
ATOM 756 C CA . ILE A 1 97 ? -31.167 12.578 11.345 1.00 84.75 97 ILE A CA 1
ATOM 757 C C . ILE A 1 97 ? -29.903 11.828 11.757 1.00 84.75 97 ILE A C 1
ATOM 759 O O . ILE A 1 97 ? -29.772 11.455 12.917 1.00 84.75 97 ILE A O 1
ATOM 763 N N . ALA A 1 98 ? -28.925 11.728 10.859 1.00 85.94 98 ALA A N 1
ATOM 764 C CA . ALA A 1 98 ? -27.663 11.058 11.138 1.00 85.94 98 ALA A CA 1
ATOM 765 C C . ALA A 1 98 ? -26.925 11.670 12.343 1.00 85.94 98 ALA A C 1
ATOM 767 O O . ALA A 1 98 ? -26.472 10.944 13.220 1.00 85.94 98 ALA A O 1
ATOM 768 N N . ARG A 1 99 ? -26.887 13.006 12.478 1.00 86.00 99 ARG A N 1
ATOM 769 C CA . ARG A 1 99 ? -26.316 13.660 13.673 1.00 86.00 99 ARG A CA 1
ATOM 770 C C . ARG A 1 99 ? -27.072 13.327 14.961 1.00 86.00 99 ARG A C 1
ATOM 772 O O . ARG A 1 99 ? -26.438 13.111 15.990 1.00 86.00 99 ARG A O 1
ATOM 779 N N . LYS A 1 100 ? -28.410 13.290 14.924 1.00 87.81 100 LYS A N 1
ATOM 780 C CA . LYS A 1 100 ? -29.224 12.890 16.087 1.00 87.81 100 LYS A CA 1
ATOM 781 C C . LYS A 1 100 ? -28.967 11.433 16.470 1.00 87.81 100 LYS A C 1
ATOM 783 O O . LYS A 1 100 ? -28.813 11.143 17.650 1.00 87.81 100 LYS A O 1
ATOM 788 N N . ASN A 1 101 ? -28.870 10.553 15.479 1.00 90.44 101 ASN A N 1
ATOM 789 C CA . ASN A 1 101 ? -28.568 9.141 15.673 1.00 90.44 101 ASN A CA 1
ATOM 790 C C . ASN A 1 101 ? -27.171 8.952 16.269 1.00 90.44 101 ASN A C 1
ATOM 792 O O . ASN A 1 101 ? -27.048 8.278 17.281 1.00 90.44 101 ASN A O 1
ATOM 796 N N . ILE A 1 102 ? -26.140 9.609 15.725 1.00 89.81 102 ILE A N 1
ATOM 797 C CA . ILE A 1 102 ? -24.777 9.561 16.280 1.00 89.81 102 ILE A CA 1
ATOM 798 C C . ILE A 1 102 ? -24.754 10.062 17.725 1.00 89.81 102 ILE A C 1
ATOM 800 O O . ILE A 1 102 ? -24.120 9.427 18.554 1.00 89.81 102 ILE A O 1
ATOM 804 N N . LYS A 1 103 ? -25.489 11.132 18.059 1.00 89.69 103 LYS A N 1
ATOM 805 C CA . LYS A 1 103 ? -25.588 11.624 19.443 1.00 89.69 103 LYS A CA 1
ATOM 806 C C . LYS A 1 103 ? -26.246 10.611 20.392 1.00 89.69 103 LYS A C 1
ATOM 808 O O . LYS A 1 103 ? -25.879 10.531 21.559 1.00 89.69 103 LYS A O 1
ATOM 813 N N . ALA A 1 104 ? -27.233 9.858 19.911 1.00 90.38 104 ALA A N 1
ATOM 814 C CA . ALA A 1 104 ? -27.853 8.786 20.688 1.00 90.38 104 ALA A CA 1
ATOM 815 C C . ALA A 1 104 ? -26.944 7.551 20.802 1.00 90.38 104 ALA A C 1
ATOM 817 O O . ALA A 1 104 ? -26.928 6.908 21.843 1.00 90.38 104 ALA A O 1
ATOM 818 N N . LEU A 1 105 ? -26.160 7.234 19.767 1.00 90.69 105 LEU A N 1
ATOM 819 C CA . LEU A 1 105 ? -25.158 6.165 19.809 1.00 90.69 105 LEU A CA 1
ATOM 820 C C . LEU A 1 105 ? -23.997 6.522 20.751 1.00 90.69 105 LEU A C 1
ATOM 822 O O . LEU A 1 105 ? -23.536 5.676 21.513 1.00 90.69 105 LEU A O 1
ATOM 826 N N . SER A 1 106 ? -23.546 7.780 20.732 1.00 89.75 106 SER A N 1
ATOM 827 C CA . SER A 1 106 ? -22.421 8.248 21.540 1.00 89.75 106 SER A CA 1
ATOM 828 C C . SER A 1 106 ? -22.738 8.263 23.037 1.00 89.75 106 SER A C 1
ATOM 830 O O . SER A 1 106 ? -21.830 8.066 23.839 1.00 89.75 106 SER A O 1
ATOM 832 N N . SER A 1 107 ? -24.005 8.413 23.440 1.00 89.62 107 SER A N 1
ATOM 833 C CA . SER A 1 107 ? -24.385 8.422 24.861 1.00 89.62 107 SER A CA 1
ATOM 834 C C . SER A 1 107 ? -24.198 7.077 25.573 1.00 89.62 107 SER A C 1
ATOM 836 O O . SER A 1 107 ? -24.043 7.078 26.787 1.00 89.62 107 SER A O 1
ATOM 838 N N . TYR A 1 108 ? -24.173 5.963 24.834 1.00 89.50 108 TYR A N 1
ATOM 839 C CA . TYR A 1 108 ? -23.883 4.609 25.343 1.00 89.50 108 TYR A CA 1
ATOM 840 C C . TYR A 1 108 ? -22.529 4.077 24.861 1.00 89.50 108 TYR A C 1
ATOM 842 O O . TYR A 1 108 ? -22.212 2.895 25.013 1.00 89.50 108 TYR A O 1
ATOM 850 N N . SER A 1 109 ? -21.730 4.937 24.224 1.00 87.50 109 SER A N 1
ATOM 851 C CA . SER A 1 109 ? -20.440 4.531 23.681 1.00 87.50 109 SER A CA 1
ATOM 852 C C . SER A 1 109 ? -19.464 4.117 24.777 1.00 87.50 109 SER A C 1
ATOM 854 O O . SER A 1 109 ? -18.708 3.184 24.548 1.00 87.50 109 SER A O 1
ATOM 856 N N . TYR A 1 110 ? -19.534 4.714 25.973 1.00 89.94 110 TYR A N 1
ATOM 857 C CA . TYR A 1 110 ? -18.688 4.353 27.113 1.00 89.94 110 TYR A CA 1
ATOM 858 C C . TYR A 1 110 ? -18.853 2.874 27.495 1.00 89.94 110 TYR A C 1
ATOM 860 O O . TYR A 1 110 ? -17.888 2.109 27.466 1.00 89.94 110 TYR A O 1
ATOM 868 N N . GLU A 1 111 ? -20.080 2.454 27.803 1.00 92.06 111 GLU A N 1
ATOM 869 C CA . GLU A 1 111 ? -20.386 1.102 28.270 1.00 92.06 111 GLU A CA 1
ATOM 870 C C . GLU A 1 111 ? -20.160 0.068 27.167 1.00 92.06 111 GLU A C 1
ATOM 872 O O . GLU A 1 111 ? -19.578 -0.990 27.413 1.00 92.06 111 GLU A O 1
ATOM 877 N N . LEU A 1 112 ? -20.584 0.379 25.935 1.00 91.81 112 LEU A N 1
ATOM 878 C CA . LEU A 1 112 ? -20.385 -0.512 24.793 1.00 91.81 112 LEU A CA 1
ATOM 879 C C . LEU A 1 112 ? -18.897 -0.674 24.479 1.00 91.81 112 LEU A C 1
ATOM 881 O O . LEU A 1 112 ? -18.431 -1.801 24.330 1.00 91.81 112 LEU A O 1
ATOM 885 N N . LEU A 1 113 ? -18.136 0.421 24.417 1.00 91.69 113 LEU A N 1
ATOM 886 C CA . LEU A 1 113 ? -16.704 0.382 24.128 1.00 91.69 113 LEU A CA 1
ATOM 887 C C . LEU A 1 113 ? -15.949 -0.393 25.212 1.00 91.69 113 LEU A C 1
ATOM 889 O O . LEU A 1 113 ? -15.135 -1.249 24.880 1.00 91.69 113 LEU A O 1
ATOM 893 N N . GLN A 1 114 ? -16.259 -0.170 26.492 1.00 92.44 114 GLN A N 1
ATOM 894 C CA . GLN A 1 114 ? -15.653 -0.919 27.594 1.00 92.44 114 GLN A CA 1
ATOM 895 C C . GLN A 1 114 ? -15.959 -2.424 27.515 1.00 92.44 114 GLN A C 1
ATOM 897 O O . GLN A 1 114 ? -15.054 -3.247 27.702 1.00 92.44 114 GLN A O 1
ATOM 902 N N . ALA A 1 115 ? -17.204 -2.798 27.204 1.00 92.19 115 ALA A N 1
ATOM 903 C CA . ALA A 1 115 ? -17.599 -4.196 27.039 1.00 92.19 115 ALA A CA 1
ATOM 904 C C . ALA A 1 115 ? -16.883 -4.850 25.847 1.00 92.19 115 ALA A C 1
ATOM 906 O O . ALA A 1 115 ? -16.281 -5.914 25.996 1.00 92.19 115 ALA A O 1
ATOM 907 N N . PHE A 1 116 ? -16.880 -4.197 24.680 1.00 92.31 116 PHE A N 1
ATOM 908 C CA . PHE A 1 116 ? -16.211 -4.710 23.484 1.00 92.31 116 PHE A CA 1
ATOM 909 C C . PHE A 1 116 ? -14.697 -4.821 23.657 1.00 92.31 116 PHE A C 1
ATOM 911 O O . PHE A 1 116 ? -14.130 -5.817 23.219 1.00 92.31 116 PHE A O 1
ATOM 918 N N . ILE A 1 117 ? -14.043 -3.856 24.310 1.00 91.75 117 ILE A N 1
ATOM 919 C CA . ILE A 1 117 ? -12.602 -3.924 24.589 1.00 91.75 117 ILE A CA 1
ATOM 920 C C . ILE A 1 117 ? -12.294 -5.071 25.553 1.00 91.75 117 ILE A C 1
ATOM 922 O O . ILE A 1 117 ? -11.355 -5.825 25.317 1.00 91.75 117 ILE A O 1
ATOM 926 N N . THR A 1 118 ? -13.100 -5.254 26.601 1.00 91.19 118 THR A N 1
ATOM 927 C CA . THR A 1 118 ? -12.917 -6.372 27.541 1.00 91.19 118 THR A CA 1
ATOM 928 C C . THR A 1 118 ? -13.032 -7.713 26.813 1.00 91.19 118 THR A C 1
ATOM 930 O O . THR A 1 118 ? -12.118 -8.529 26.875 1.00 91.19 118 THR A O 1
ATOM 933 N N . ILE A 1 119 ? -14.096 -7.894 26.025 1.00 90.50 119 ILE A N 1
ATOM 934 C CA . ILE A 1 119 ? -14.307 -9.103 25.219 1.00 90.50 119 ILE A CA 1
ATOM 935 C C . ILE A 1 119 ? -13.178 -9.294 24.203 1.00 90.50 119 ILE A C 1
ATOM 937 O O . ILE A 1 119 ? -12.721 -10.415 23.998 1.00 90.50 119 ILE A O 1
ATOM 941 N N . PHE A 1 120 ? -12.712 -8.221 23.566 1.00 89.94 120 PHE A N 1
ATOM 942 C CA . PHE A 1 120 ? -11.614 -8.260 22.604 1.00 89.94 120 PHE A CA 1
ATOM 943 C C . PHE A 1 120 ? -10.321 -8.790 23.234 1.00 89.94 120 PHE A C 1
ATOM 945 O O . PHE A 1 120 ? -9.680 -9.667 22.650 1.00 89.94 120 PHE A O 1
ATOM 952 N N . LEU A 1 121 ? -9.967 -8.297 24.426 1.00 88.56 121 LEU A N 1
ATOM 953 C CA . LEU A 1 121 ? -8.770 -8.721 25.155 1.00 88.56 121 LEU A CA 1
ATOM 954 C C . LEU A 1 121 ? -8.843 -10.194 25.588 1.00 88.56 121 LEU A C 1
ATOM 956 O O . LEU A 1 121 ? -7.824 -10.884 25.546 1.00 88.56 121 LEU A O 1
ATOM 960 N N . ASP A 1 122 ? -10.038 -10.689 25.915 1.00 86.50 122 ASP A N 1
ATOM 961 C CA . ASP A 1 122 ? -10.261 -12.075 26.349 1.00 86.50 122 ASP A CA 1
ATOM 962 C C . ASP A 1 122 ? -10.478 -13.060 25.174 1.00 86.50 122 ASP A C 1
ATOM 964 O O . ASP A 1 122 ? -10.447 -14.281 25.347 1.00 86.50 122 ASP A O 1
ATOM 968 N N . SER A 1 123 ? -10.696 -12.556 23.953 1.00 85.00 123 SER A N 1
ATOM 969 C CA . SER A 1 123 ? -11.031 -13.366 22.771 1.00 85.00 123 SER A CA 1
ATOM 970 C C . SER A 1 123 ? -9.816 -13.992 22.083 1.00 85.00 123 SER A C 1
ATOM 972 O O . SER A 1 123 ? -8.704 -13.468 22.140 1.00 85.00 123 SER A O 1
ATOM 974 N N . SER A 1 124 ? -10.030 -15.082 21.334 1.00 79.50 124 SER A N 1
ATOM 975 C CA . SER A 1 124 ? -9.017 -15.677 20.447 1.00 79.50 124 SER A CA 1
ATOM 976 C C . SER A 1 124 ? -8.801 -14.842 19.167 1.00 79.50 124 SER A C 1
ATOM 978 O O . SER A 1 124 ? -9.732 -14.163 18.730 1.00 79.50 124 SER A O 1
ATOM 980 N N . PRO A 1 125 ? -7.619 -14.909 18.513 1.00 75.00 125 PRO A N 1
ATOM 981 C CA . PRO A 1 125 ? -7.294 -14.092 17.333 1.00 75.00 125 PRO A CA 1
ATOM 982 C C . PRO A 1 125 ? -8.313 -14.171 16.184 1.00 75.00 125 PRO A C 1
ATOM 984 O O . PRO A 1 125 ? -8.602 -13.163 15.549 1.00 75.00 125 PRO A O 1
ATOM 987 N N . GLU A 1 126 ? -8.905 -15.343 15.947 1.00 74.38 126 GLU A N 1
ATOM 988 C CA . GLU A 1 126 ? -9.868 -15.578 14.858 1.00 74.38 126 GLU A CA 1
ATOM 989 C C . GLU A 1 126 ? -11.143 -14.728 14.996 1.00 74.38 126 GLU A C 1
ATOM 991 O O . GLU A 1 126 ? -11.663 -14.214 14.008 1.00 74.38 126 GLU A O 1
ATOM 996 N N . LYS A 1 127 ? -11.617 -14.522 16.233 1.00 74.38 127 LYS A N 1
ATOM 997 C CA . LYS A 1 127 ? -12.849 -13.772 16.533 1.00 74.38 127 LYS A CA 1
ATOM 998 C C . LYS A 1 127 ? -12.623 -12.267 16.687 1.00 74.38 127 LYS A C 1
ATOM 1000 O O . LYS A 1 127 ? -13.580 -11.500 16.763 1.00 74.38 127 LYS A O 1
ATOM 1005 N N . ARG A 1 128 ? -11.364 -11.821 16.732 1.00 83.31 128 ARG A N 1
ATOM 1006 C CA . ARG A 1 128 ? -11.017 -10.413 16.983 1.00 83.31 128 ARG A CA 1
ATOM 1007 C C . ARG A 1 128 ? -11.321 -9.497 15.810 1.00 83.31 128 ARG A C 1
ATOM 1009 O O . ARG A 1 128 ? -11.534 -8.316 16.034 1.00 83.31 128 ARG A O 1
ATOM 1016 N N . SER A 1 129 ? -11.382 -10.002 14.580 1.00 87.06 129 SER A N 1
ATOM 1017 C CA . SER A 1 129 ? -11.545 -9.147 13.395 1.00 87.06 129 SER A CA 1
ATOM 1018 C C . SER A 1 129 ? -12.855 -8.339 13.399 1.00 87.06 129 SER A C 1
ATOM 1020 O O . SER A 1 129 ? -12.848 -7.148 13.079 1.00 87.06 129 SER A O 1
ATOM 1022 N N . SER A 1 130 ? -13.976 -8.951 13.793 1.00 86.12 130 SER A N 1
ATOM 1023 C CA . SER A 1 130 ? -15.285 -8.293 13.898 1.00 86.12 130 SER A CA 1
ATOM 1024 C C . SER A 1 130 ? -15.355 -7.367 15.114 1.00 86.12 130 SER A C 1
ATOM 1026 O O . SER A 1 130 ? -15.789 -6.221 14.987 1.00 86.12 130 SER A O 1
ATOM 1028 N N . LEU A 1 131 ? -14.845 -7.820 16.263 1.00 90.31 131 LEU A N 1
ATOM 1029 C CA . LEU A 1 131 ? -14.736 -7.025 17.489 1.00 90.31 131 LEU A CA 1
ATOM 1030 C C . LEU A 1 131 ? -13.884 -5.769 17.275 1.00 90.31 131 LEU A C 1
ATOM 1032 O O . LEU A 1 131 ? -14.311 -4.675 17.634 1.00 90.31 131 LEU A O 1
ATOM 1036 N N . ARG A 1 132 ? -12.731 -5.899 16.609 1.00 90.00 132 ARG A N 1
ATOM 1037 C CA . ARG A 1 132 ? -11.836 -4.787 16.268 1.00 90.00 132 ARG A CA 1
ATOM 1038 C C . ARG A 1 132 ? -12.570 -3.712 15.485 1.00 90.00 132 ARG A C 1
ATOM 1040 O O . ARG A 1 132 ? -12.524 -2.542 15.843 1.00 90.00 132 ARG A O 1
ATOM 1047 N N . LYS A 1 133 ? -13.293 -4.109 14.435 1.00 89.50 133 LYS A N 1
ATOM 1048 C CA . LYS A 1 133 ? -14.064 -3.170 13.610 1.00 89.50 133 LYS A CA 1
ATOM 1049 C C . LYS A 1 133 ? -15.171 -2.475 14.414 1.00 89.50 133 LYS A C 1
ATOM 1051 O O . LYS A 1 133 ? -15.438 -1.300 14.165 1.00 89.50 133 LYS A O 1
ATOM 1056 N N . ALA A 1 134 ? -15.805 -3.166 15.366 1.00 91.56 134 ALA A N 1
ATOM 1057 C CA . ALA A 1 134 ? -16.792 -2.564 16.264 1.00 91.56 134 ALA A CA 1
ATOM 1058 C C . ALA A 1 134 ? -16.156 -1.552 17.229 1.00 91.56 134 ALA A C 1
ATOM 1060 O O . ALA A 1 134 ? -16.672 -0.442 17.351 1.00 91.56 134 ALA A O 1
ATOM 1061 N N . VAL A 1 135 ? -15.009 -1.890 17.833 1.00 92.75 135 VAL A N 1
ATOM 1062 C CA . VAL A 1 135 ? -14.211 -0.969 18.663 1.00 92.75 135 VAL A CA 1
ATOM 1063 C C . VAL A 1 135 ? -13.828 0.273 17.861 1.00 92.75 135 VAL A C 1
ATOM 1065 O O . VAL A 1 135 ? -14.063 1.379 18.334 1.00 92.75 135 VAL A O 1
ATOM 1068 N N . THR A 1 136 ? -13.352 0.119 16.620 1.00 91.25 136 THR A N 1
ATOM 1069 C CA . THR A 1 136 ? -13.049 1.256 15.736 1.00 91.25 136 THR A CA 1
ATOM 1070 C C . THR A 1 136 ? -14.259 2.140 15.491 1.00 91.25 136 THR A C 1
ATOM 1072 O O . THR A 1 136 ? -14.182 3.354 15.665 1.00 91.25 136 THR A O 1
ATOM 1075 N N . CYS A 1 137 ? -15.406 1.550 15.150 1.00 90.56 137 CYS A N 1
ATOM 1076 C CA . CYS A 1 137 ? -16.631 2.311 14.932 1.00 90.56 137 CYS A CA 1
ATOM 1077 C C . CYS A 1 137 ? -17.052 3.081 16.195 1.00 90.56 137 CYS A C 1
ATOM 1079 O O . CYS A 1 137 ? -17.347 4.271 16.110 1.00 90.56 137 CYS A O 1
ATOM 1081 N N . LEU A 1 138 ? -17.033 2.441 17.364 1.00 91.00 138 LEU A N 1
ATOM 1082 C CA . LEU A 1 138 ? -17.418 3.070 18.627 1.00 91.00 138 LEU A CA 1
ATOM 1083 C C . LEU A 1 138 ? -16.433 4.155 19.068 1.00 91.00 138 LEU A C 1
ATOM 1085 O O . LEU A 1 138 ? -16.866 5.263 19.375 1.00 91.00 138 LEU A O 1
ATOM 1089 N N . ALA A 1 139 ? -15.125 3.889 19.036 1.00 90.19 139 ALA A N 1
ATOM 1090 C CA . ALA A 1 139 ? -14.096 4.878 19.362 1.00 90.19 139 ALA A CA 1
ATOM 1091 C C . ALA A 1 139 ? -14.258 6.134 18.498 1.00 90.19 139 ALA A C 1
ATOM 1093 O O . ALA A 1 139 ? -14.210 7.255 18.986 1.00 90.19 139 ALA A O 1
ATOM 1094 N N . SER A 1 140 ? -14.577 5.946 17.219 1.00 90.31 140 SER A N 1
ATOM 1095 C CA . SER A 1 140 ? -14.721 7.031 16.257 1.00 90.31 140 SER A CA 1
ATOM 1096 C C . SER A 1 140 ? -15.953 7.944 16.449 1.00 90.31 140 SER A C 1
ATOM 1098 O O . SER A 1 140 ? -16.068 8.955 15.750 1.00 90.31 140 SER A O 1
ATOM 1100 N N . ILE A 1 141 ? -16.899 7.574 17.323 1.00 90.56 141 ILE A N 1
ATOM 1101 C CA . ILE A 1 141 ? -18.065 8.393 17.719 1.00 90.56 141 ILE A CA 1
ATOM 1102 C C . ILE A 1 141 ? -18.036 8.794 19.200 1.00 90.56 141 ILE A C 1
ATOM 1104 O O . ILE A 1 141 ? -18.916 9.530 19.646 1.00 90.56 141 ILE A O 1
ATOM 1108 N N . SER A 1 142 ? -17.077 8.263 19.957 1.00 89.38 142 SER A N 1
ATOM 1109 C CA . SER A 1 142 ? -16.912 8.517 21.386 1.00 89.38 142 SER A CA 1
ATOM 1110 C C . SER A 1 142 ? -16.155 9.823 21.605 1.00 89.38 142 SER A C 1
ATOM 1112 O O . SER A 1 142 ? -15.361 10.237 20.759 1.00 89.38 142 SER A O 1
ATOM 1114 N N . ASP A 1 143 ? -16.344 10.449 22.766 1.00 87.50 143 ASP A N 1
ATOM 1115 C CA . ASP A 1 143 ? -15.481 11.559 23.170 1.00 87.50 143 ASP A CA 1
ATOM 1116 C C . ASP A 1 143 ? -14.043 11.053 23.380 1.00 87.50 143 ASP A C 1
ATOM 1118 O O . ASP A 1 143 ? -13.813 9.958 23.911 1.00 87.50 143 ASP A O 1
ATOM 1122 N N . SER A 1 144 ? -13.052 11.852 22.983 1.00 87.38 144 SER A N 1
ATOM 1123 C CA . SER A 1 144 ? -11.641 11.447 23.046 1.00 87.38 144 SER A CA 1
ATOM 1124 C C . SER A 1 144 ? -11.167 11.178 24.478 1.00 87.38 144 SER A C 1
ATOM 1126 O O . SER A 1 144 ? -10.441 10.216 24.722 1.00 87.38 144 SER A O 1
ATOM 1128 N N . SER A 1 145 ? -11.655 11.954 25.451 1.00 87.19 145 SER A N 1
ATOM 1129 C CA . SER A 1 145 ? -11.356 11.772 26.878 1.00 87.19 145 SER A CA 1
ATOM 1130 C C . SER A 1 145 ? -11.899 10.450 27.433 1.00 87.19 145 SER A C 1
ATOM 1132 O O . SER A 1 145 ? -11.225 9.778 28.219 1.00 87.19 145 SER A O 1
ATOM 1134 N N . ILE A 1 146 ? -13.096 10.046 26.994 1.00 84.62 146 ILE A N 1
ATOM 1135 C CA . ILE A 1 146 ? -13.712 8.757 27.328 1.00 84.62 146 ILE A CA 1
ATOM 1136 C C . ILE A 1 146 ? -12.875 7.622 26.743 1.00 84.62 146 ILE A C 1
ATOM 1138 O O . ILE A 1 146 ? -12.484 6.704 27.468 1.00 84.62 146 ILE A O 1
ATOM 1142 N N . THR A 1 147 ? -12.558 7.725 25.453 1.00 86.94 147 THR A N 1
ATOM 1143 C CA . THR A 1 147 ? -11.747 6.753 24.714 1.00 86.94 147 THR A CA 1
ATOM 1144 C C . THR A 1 147 ? -10.401 6.547 25.412 1.00 86.94 147 THR A C 1
ATOM 1146 O O . THR A 1 147 ? -10.074 5.424 25.799 1.00 86.94 147 THR A O 1
ATOM 1149 N N . LYS A 1 148 ? -9.680 7.637 25.709 1.00 88.44 148 LYS A N 1
ATOM 1150 C CA . LYS A 1 148 ? -8.415 7.639 26.460 1.00 88.44 148 LYS A CA 1
ATOM 1151 C C . LYS A 1 148 ? -8.531 6.923 27.804 1.00 88.44 148 LYS A C 1
ATOM 1153 O O . LYS A 1 148 ? -7.739 6.026 28.083 1.00 88.44 148 LYS A O 1
ATOM 1158 N N . LYS A 1 149 ? -9.533 7.262 28.623 1.00 88.12 149 LYS A N 1
ATOM 1159 C CA . LYS A 1 149 ? -9.724 6.651 29.949 1.00 88.12 149 LYS A CA 1
ATOM 1160 C C . LYS A 1 149 ? -9.973 5.140 29.866 1.00 88.12 149 LYS A C 1
ATOM 1162 O O . LYS A 1 149 ? -9.378 4.379 30.631 1.00 88.12 149 LYS A O 1
ATOM 1167 N N . ILE A 1 150 ? -10.843 4.697 28.956 1.00 87.94 150 ILE A N 1
ATOM 1168 C CA . ILE A 1 150 ? -11.171 3.270 28.797 1.00 87.94 150 ILE A CA 1
ATOM 1169 C C . ILE A 1 150 ? -9.949 2.492 28.305 1.00 87.94 150 ILE A C 1
ATOM 1171 O O . ILE A 1 150 ? -9.650 1.424 28.837 1.00 87.94 150 ILE A O 1
ATOM 1175 N N . ILE A 1 151 ? -9.221 3.024 27.323 1.00 87.81 151 ILE A N 1
ATOM 1176 C CA . ILE A 1 151 ? -8.051 2.344 26.762 1.00 87.81 151 ILE A CA 1
ATOM 1177 C C . ILE A 1 151 ? -6.945 2.235 27.801 1.00 87.81 151 ILE A C 1
ATOM 1179 O O . ILE A 1 151 ? -6.443 1.137 28.010 1.00 87.81 151 ILE A O 1
ATOM 1183 N N . ILE A 1 152 ? -6.597 3.330 28.484 1.00 86.69 152 ILE A N 1
ATOM 1184 C CA . ILE A 1 152 ? -5.540 3.316 29.503 1.00 86.69 152 ILE A CA 1
ATOM 1185 C C . ILE A 1 152 ? -5.881 2.303 30.599 1.00 86.69 152 ILE A C 1
ATOM 1187 O O . ILE A 1 152 ? -5.099 1.388 30.834 1.00 86.69 152 ILE A O 1
ATOM 1191 N N . SER A 1 153 ? -7.086 2.367 31.174 1.00 88.25 153 SER A N 1
ATOM 1192 C CA . SER A 1 153 ? -7.506 1.414 32.218 1.00 88.25 153 SER A CA 1
ATOM 1193 C C . SER A 1 153 ? -7.553 -0.046 31.744 1.00 88.25 153 SER A C 1
ATOM 1195 O O . SER A 1 153 ? -7.299 -0.966 32.522 1.00 88.25 153 SER A O 1
ATOM 1197 N N . SER A 1 154 ? -7.854 -0.286 30.465 1.00 85.94 154 SER A N 1
ATOM 1198 C CA . SER A 1 154 ? -7.842 -1.633 29.882 1.00 85.94 154 SER A CA 1
ATOM 1199 C C . SER A 1 154 ? -6.421 -2.133 29.618 1.00 85.94 154 SER A C 1
ATOM 1201 O O . SER A 1 154 ? -6.144 -3.318 29.804 1.00 85.94 154 SER A O 1
ATOM 1203 N N . LEU A 1 155 ? -5.515 -1.242 29.211 1.00 84.88 155 LEU A N 1
ATOM 1204 C CA . LEU A 1 155 ? -4.124 -1.566 28.912 1.00 84.88 155 LEU A CA 1
ATOM 1205 C C . LEU A 1 155 ? -3.243 -1.667 30.166 1.00 84.88 155 LEU A C 1
ATOM 1207 O O . LEU A 1 155 ? -2.301 -2.450 30.161 1.00 84.88 155 LEU A O 1
ATOM 1211 N N . GLU A 1 156 ? -3.563 -0.966 31.257 1.00 84.00 156 GLU A N 1
ATOM 1212 C CA . GLU A 1 156 ? -2.877 -1.072 32.561 1.00 84.00 156 GLU A CA 1
ATOM 1213 C C . GLU A 1 156 ? -2.917 -2.488 33.163 1.00 84.00 156 GLU A C 1
ATOM 1215 O O . GLU A 1 156 ? -2.135 -2.815 34.058 1.00 84.00 156 GLU A O 1
ATOM 1220 N N . ARG A 1 157 ? -3.787 -3.365 32.642 1.00 81.44 157 ARG A N 1
ATOM 1221 C CA . ARG A 1 157 ? -3.776 -4.808 32.931 1.00 81.44 157 ARG A CA 1
ATOM 1222 C C . ARG A 1 157 ? -2.467 -5.480 32.504 1.00 81.44 157 ARG A C 1
ATOM 1224 O O . ARG A 1 157 ? -2.111 -6.522 33.052 1.00 81.44 157 ARG A O 1
ATOM 1231 N N . PHE A 1 158 ? -1.752 -4.898 31.542 1.00 82.12 158 PHE A N 1
ATOM 1232 C CA . PHE A 1 158 ? -0.459 -5.373 31.072 1.00 82.12 158 PHE A CA 1
ATOM 1233 C C . PHE A 1 158 ? 0.670 -4.642 31.823 1.00 82.12 158 PHE A C 1
ATOM 1235 O O . PHE A 1 158 ? 0.779 -3.417 31.708 1.00 82.12 158 PHE A O 1
ATOM 1242 N N . PRO A 1 159 ? 1.558 -5.360 32.545 1.00 74.75 159 PRO A N 1
ATOM 1243 C CA . PRO A 1 159 ? 2.623 -4.754 33.360 1.00 74.75 159 PRO A CA 1
ATOM 1244 C C . PRO A 1 159 ? 3.525 -3.789 32.580 1.00 74.75 159 PRO A C 1
ATOM 1246 O O . PRO A 1 159 ? 3.959 -2.763 33.094 1.00 74.75 159 PRO A O 1
ATOM 1249 N N . LEU A 1 160 ? 3.761 -4.117 31.313 1.00 71.62 160 LEU A N 1
ATOM 1250 C CA . LEU A 1 160 ? 4.528 -3.330 30.359 1.00 71.62 160 LEU A CA 1
ATOM 1251 C C . LEU A 1 160 ? 3.921 -1.943 30.108 1.00 71.62 160 LEU A C 1
ATOM 1253 O O . LEU A 1 160 ? 4.640 -0.947 30.108 1.00 71.62 160 LEU A O 1
ATOM 1257 N N . VAL A 1 161 ? 2.605 -1.876 29.881 1.00 75.06 161 VAL A N 1
ATOM 1258 C CA . VAL A 1 161 ? 1.932 -0.600 29.611 1.00 75.06 161 VAL A CA 1
ATOM 1259 C C . VAL A 1 161 ? 1.845 0.215 30.889 1.00 75.06 161 VAL A C 1
ATOM 1261 O O . VAL A 1 161 ? 2.085 1.415 30.850 1.00 75.06 161 VAL A O 1
ATOM 1264 N N . LYS A 1 162 ? 1.610 -0.454 32.022 1.00 77.06 162 LYS A N 1
ATOM 1265 C CA . LYS A 1 162 ? 1.615 0.179 33.339 1.00 77.06 162 LYS A CA 1
ATOM 1266 C C . LYS A 1 162 ? 2.947 0.878 33.643 1.00 77.06 162 LYS A C 1
ATOM 1268 O O . LYS A 1 162 ? 2.959 2.031 34.053 1.00 77.06 162 LYS A O 1
ATOM 1273 N N . ALA A 1 163 ? 4.080 0.236 33.353 1.00 73.88 163 ALA A N 1
ATOM 1274 C CA . ALA A 1 163 ? 5.390 0.873 33.503 1.00 73.88 163 ALA A CA 1
ATOM 1275 C C . ALA A 1 163 ? 5.549 2.118 32.605 1.00 73.88 163 ALA A C 1
ATOM 1277 O O . ALA A 1 163 ? 6.169 3.099 33.003 1.00 73.88 163 ALA A O 1
ATOM 1278 N N . LEU A 1 164 ? 4.963 2.104 31.404 1.00 71.19 164 LEU A N 1
ATOM 1279 C CA . LEU A 1 164 ? 5.041 3.206 30.441 1.00 71.19 164 LEU A CA 1
ATOM 1280 C C . LEU A 1 164 ? 4.094 4.378 30.769 1.00 71.19 164 LEU A C 1
ATOM 1282 O O . LEU A 1 164 ? 4.340 5.508 30.337 1.00 71.19 164 LEU A O 1
ATOM 1286 N N . THR A 1 165 ? 2.997 4.116 31.482 1.00 69.44 165 THR A N 1
ATOM 1287 C CA . THR A 1 165 ? 2.080 5.145 31.994 1.00 69.44 165 THR A CA 1
ATOM 1288 C C . THR A 1 165 ? 2.589 5.760 33.293 1.00 69.44 165 THR A C 1
ATOM 1290 O O . THR A 1 165 ? 2.435 6.964 33.480 1.00 69.44 165 THR A O 1
ATOM 1293 N N . ASP A 1 166 ? 3.235 4.961 34.148 1.00 69.75 166 ASP A N 1
ATOM 1294 C CA . ASP A 1 166 ? 3.796 5.406 35.430 1.00 69.75 166 ASP A CA 1
ATOM 1295 C C . ASP A 1 166 ? 5.103 6.200 35.234 1.00 69.75 166 ASP A C 1
ATOM 1297 O O . ASP A 1 166 ? 5.367 7.174 35.943 1.00 69.75 166 ASP A O 1
ATOM 1301 N N . CYS A 1 167 ? 5.907 5.844 34.226 1.00 51.78 167 CYS A N 1
ATOM 1302 C CA . CYS A 1 167 ? 7.006 6.678 33.748 1.00 51.78 167 CYS A CA 1
ATOM 1303 C C . CYS A 1 167 ? 6.447 7.816 32.877 1.00 51.78 167 CYS A C 1
ATOM 1305 O O . CYS A 1 167 ? 6.301 7.671 31.661 1.00 51.78 167 CYS A O 1
ATOM 1307 N N . GLY A 1 168 ? 6.118 8.952 33.501 1.00 48.38 168 GLY A N 1
ATOM 1308 C CA . GLY A 1 168 ? 5.754 10.193 32.803 1.00 48.38 168 GLY A CA 1
ATOM 1309 C C . GLY A 1 168 ? 6.793 10.632 31.759 1.00 48.38 168 GLY A C 1
ATOM 1310 O O . GLY A 1 168 ? 7.904 10.103 31.739 1.00 48.38 168 GLY A O 1
ATOM 1311 N N . GLU A 1 169 ? 6.407 11.580 30.888 1.00 38.19 169 GLU A N 1
ATOM 1312 C CA . GLU A 1 169 ? 7.167 12.116 29.739 1.00 38.19 169 GLU A CA 1
ATOM 1313 C C . GLU A 1 169 ? 8.674 12.258 30.005 1.00 38.19 169 GLU A C 1
ATOM 1315 O O . GLU A 1 169 ? 9.174 13.297 30.422 1.00 38.19 169 GLU A O 1
ATOM 1320 N N . CYS A 1 170 ? 9.418 11.188 29.747 1.00 31.14 170 CYS A N 1
ATOM 1321 C CA . CYS A 1 170 ? 10.860 11.237 29.640 1.00 31.14 170 CYS A CA 1
ATOM 1322 C C . CYS A 1 170 ? 11.152 11.293 28.148 1.00 31.14 170 CYS A C 1
ATOM 1324 O O . CYS A 1 170 ? 11.147 10.264 27.464 1.00 31.14 170 CYS A O 1
ATOM 1326 N N . ASP A 1 171 ? 11.369 12.504 27.642 1.00 31.86 171 ASP A N 1
ATOM 1327 C CA . ASP A 1 171 ? 12.075 12.705 26.386 1.00 31.86 171 ASP A CA 1
ATOM 1328 C C . ASP A 1 171 ? 13.431 12.010 26.505 1.00 31.86 171 ASP A C 1
ATOM 1330 O O . ASP A 1 171 ? 14.381 12.529 27.092 1.00 31.86 171 ASP A O 1
ATOM 1334 N N . ILE A 1 172 ? 13.528 10.802 25.950 1.00 37.94 172 ILE A N 1
ATOM 1335 C CA . ILE A 1 172 ? 14.815 10.171 25.679 1.00 37.94 172 ILE A CA 1
ATOM 1336 C C . ILE A 1 172 ? 15.405 10.934 24.493 1.00 37.94 172 ILE A C 1
ATOM 1338 O O . ILE A 1 172 ? 15.310 10.507 23.342 1.00 37.94 172 ILE A O 1
ATOM 1342 N N . SER A 1 173 ? 15.951 12.110 24.794 1.00 31.38 173 SER A N 1
ATOM 1343 C CA . SER A 1 173 ? 16.938 12.762 23.949 1.00 31.38 173 SER A CA 1
ATOM 1344 C C . SER A 1 173 ? 18.196 11.900 23.946 1.00 31.38 173 SER A C 1
ATOM 1346 O O . SER A 1 173 ? 18.639 11.408 24.985 1.00 31.38 173 SER A O 1
ATOM 1348 N N . ASP A 1 174 ? 18.724 11.694 22.744 1.00 35.56 174 ASP A N 1
ATOM 1349 C CA . ASP A 1 174 ? 19.970 10.999 22.451 1.00 35.56 174 ASP A CA 1
ATOM 1350 C C . ASP A 1 174 ? 21.090 11.350 23.439 1.00 35.56 174 ASP A C 1
ATOM 1352 O O . ASP A 1 174 ? 21.412 12.522 23.637 1.00 35.56 174 ASP A O 1
ATOM 1356 N N . GLY A 1 175 ? 21.737 10.320 23.996 1.00 30.77 175 GLY A N 1
ATOM 1357 C CA . GLY A 1 175 ? 23.025 10.486 24.671 1.00 30.77 175 GLY A CA 1
ATOM 1358 C C . GLY A 1 175 ? 23.148 9.925 26.085 1.00 30.77 175 GLY A C 1
ATOM 1359 O O . GLY A 1 175 ? 23.721 10.583 26.940 1.00 30.77 175 GLY A O 1
ATOM 1360 N N . SER A 1 176 ? 22.686 8.708 26.361 1.00 28.44 176 SER A N 1
ATOM 1361 C CA . SER A 1 176 ? 23.461 7.759 27.178 1.00 28.44 176 SER A CA 1
ATOM 1362 C C . SER A 1 176 ? 22.787 6.395 27.179 1.00 28.44 176 SER A C 1
ATOM 1364 O O . SER A 1 176 ? 21.625 6.234 27.537 1.00 28.44 176 SER A O 1
ATOM 1366 N N . VAL A 1 177 ? 23.555 5.393 26.764 1.00 39.44 177 VAL A N 1
ATOM 1367 C CA . VAL A 1 177 ? 23.274 3.993 27.050 1.00 39.44 177 VAL A CA 1
ATOM 1368 C C . VAL A 1 177 ? 23.479 3.818 28.553 1.00 39.44 177 VAL A C 1
ATOM 1370 O O . VAL A 1 177 ? 24.589 3.574 29.018 1.00 39.44 177 VAL A O 1
ATOM 1373 N N . GLN A 1 178 ? 22.420 4.004 29.327 1.00 29.45 178 GLN A N 1
ATOM 1374 C CA . GLN A 1 178 ? 22.212 3.162 30.489 1.00 29.45 178 GLN A CA 1
ATOM 1375 C C . GLN A 1 178 ? 21.036 2.273 30.147 1.00 29.45 178 GLN A C 1
ATOM 1377 O O . GLN A 1 178 ? 19.891 2.716 30.071 1.00 29.45 178 GLN A O 1
ATOM 1382 N N . ASP A 1 179 ? 21.381 1.018 29.874 1.00 31.50 179 ASP A N 1
ATOM 1383 C CA . ASP A 1 179 ? 20.478 -0.105 29.996 1.00 31.50 179 ASP A CA 1
ATOM 1384 C C . ASP A 1 179 ? 19.645 0.104 31.263 1.00 31.50 179 ASP A C 1
ATOM 1386 O O . ASP A 1 179 ? 20.143 -0.032 32.383 1.00 31.50 179 ASP A O 1
ATOM 1390 N N . VAL A 1 180 ? 18.363 0.433 31.096 1.00 30.39 180 VAL A N 1
ATOM 1391 C CA . VAL A 1 180 ? 17.386 -0.006 32.087 1.00 30.39 180 VAL A CA 1
ATOM 1392 C C . VAL A 1 180 ? 17.598 -1.514 32.145 1.00 30.39 180 VAL A C 1
ATOM 1394 O O . VAL A 1 180 ? 17.518 -2.138 31.080 1.00 30.39 180 VAL A O 1
ATOM 1397 N N . PRO A 1 181 ? 17.934 -2.110 33.304 1.00 27.08 181 PRO A N 1
ATOM 1398 C CA . PRO A 1 181 ? 18.103 -3.545 33.392 1.00 27.08 181 PRO A CA 1
ATOM 1399 C C . PRO A 1 181 ? 16.767 -4.166 33.006 1.00 27.08 181 PRO A C 1
ATOM 1401 O O . PRO A 1 181 ? 15.819 -4.207 33.787 1.00 27.08 181 PRO A O 1
ATOM 1404 N N . CYS A 1 182 ? 16.662 -4.596 31.753 1.00 34.91 182 CYS A N 1
ATOM 1405 C CA . CYS A 1 182 ? 15.635 -5.516 31.344 1.00 34.91 182 CYS A CA 1
ATOM 1406 C C . CYS A 1 182 ? 16.093 -6.827 31.962 1.00 34.91 182 CYS A C 1
ATOM 1408 O O . CYS A 1 182 ? 16.917 -7.543 31.386 1.00 34.91 182 CYS A O 1
ATOM 1410 N N . ASP A 1 183 ? 15.667 -7.054 33.206 1.00 26.59 183 ASP A N 1
ATOM 1411 C CA . ASP A 1 183 ? 15.880 -8.316 33.885 1.00 26.59 183 ASP A CA 1
ATOM 1412 C C . ASP A 1 183 ? 15.477 -9.418 32.912 1.00 26.59 183 ASP A C 1
ATOM 1414 O O . ASP A 1 183 ? 14.336 -9.534 32.459 1.00 26.59 183 ASP A O 1
ATOM 1418 N N . SER A 1 184 ? 16.480 -10.198 32.542 1.00 37.19 184 SER A N 1
ATOM 1419 C CA . SER A 1 184 ? 16.480 -11.165 31.453 1.00 37.19 184 SER A CA 1
ATOM 1420 C C . SER A 1 184 ? 15.681 -12.431 31.797 1.00 37.19 184 SER A C 1
ATOM 1422 O O . SER A 1 184 ? 16.065 -13.542 31.437 1.00 37.19 184 SER A O 1
ATOM 1424 N N . SER A 1 185 ? 14.548 -12.290 32.494 1.00 34.81 185 SER A N 1
ATOM 1425 C CA . SER A 1 185 ? 13.752 -13.425 32.974 1.00 34.81 185 SER A CA 1
A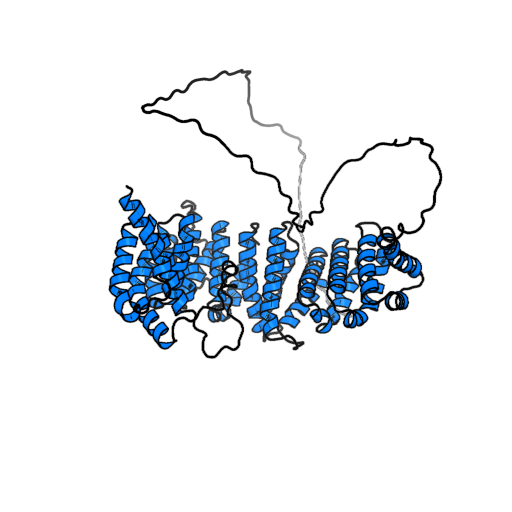TOM 1426 C C . SER A 1 185 ? 12.226 -13.293 32.909 1.00 34.81 185 SER A C 1
ATOM 1428 O O . SER A 1 185 ? 11.553 -14.274 33.219 1.00 34.81 185 SER A O 1
ATOM 1430 N N . SER A 1 186 ? 11.645 -12.209 32.382 1.00 39.41 186 SER A N 1
ATOM 1431 C CA . SER A 1 186 ? 10.247 -12.256 31.920 1.00 39.41 186 SER A CA 1
ATOM 1432 C C . SER A 1 186 ? 10.205 -12.151 30.401 1.00 39.41 186 SER A C 1
ATOM 1434 O O . SER A 1 186 ? 10.255 -11.057 29.839 1.00 39.41 186 SER A O 1
ATOM 1436 N N . LYS A 1 187 ? 10.132 -13.298 29.718 1.00 44.31 187 LYS A N 1
ATOM 1437 C CA . LYS A 1 187 ? 9.732 -13.340 28.308 1.00 44.31 187 LYS A CA 1
ATOM 1438 C C . LYS A 1 187 ? 8.346 -12.705 28.240 1.00 44.31 187 LYS A C 1
ATOM 1440 O O . LYS A 1 187 ? 7.371 -13.327 28.641 1.00 44.31 187 LYS A O 1
ATOM 1445 N N . THR A 1 188 ? 8.277 -11.437 27.853 1.00 50.31 188 THR A N 1
ATOM 1446 C CA . THR A 1 188 ? 6.994 -10.804 27.557 1.00 50.31 188 THR A CA 1
ATOM 1447 C C . THR A 1 188 ? 6.500 -11.493 26.296 1.00 50.31 188 THR A C 1
ATOM 1449 O O . THR A 1 188 ? 7.200 -11.459 25.287 1.00 50.31 188 THR A O 1
ATOM 1452 N N . ASP A 1 189 ? 5.380 -12.208 26.377 1.00 64.12 189 ASP A N 1
ATOM 1453 C CA . ASP A 1 189 ? 4.897 -13.002 25.250 1.00 64.12 189 ASP A CA 1
ATOM 1454 C C . ASP A 1 189 ? 4.621 -12.085 24.049 1.00 64.12 189 ASP A C 1
ATOM 1456 O O . ASP A 1 189 ? 3.866 -11.118 24.160 1.00 64.12 189 ASP A O 1
ATOM 1460 N N . ASP A 1 190 ? 5.175 -12.412 22.878 1.00 66.81 190 ASP A N 1
ATOM 1461 C CA . ASP A 1 190 ? 4.948 -11.718 21.598 1.00 66.81 190 ASP A CA 1
ATOM 1462 C C . ASP A 1 190 ? 3.450 -11.484 21.317 1.00 66.81 190 ASP A C 1
ATOM 1464 O O . ASP A 1 190 ? 3.059 -10.511 20.668 1.00 66.81 190 ASP A O 1
ATOM 1468 N N . SER A 1 191 ? 2.599 -12.368 21.844 1.00 76.38 191 SER A N 1
ATOM 1469 C CA . SER A 1 191 ? 1.142 -12.294 21.768 1.00 76.38 191 SER A CA 1
ATOM 1470 C C . SER A 1 191 ? 0.553 -11.078 22.493 1.00 76.38 191 SER A C 1
ATOM 1472 O O . SER A 1 191 ? -0.434 -10.522 22.011 1.00 76.38 191 SER A O 1
ATOM 1474 N N . GLN A 1 192 ? 1.156 -10.627 23.599 1.00 83.31 192 GLN A N 1
ATOM 1475 C CA . GLN A 1 192 ? 0.711 -9.459 24.364 1.00 83.31 192 GLN A CA 1
ATOM 1476 C C . GLN A 1 192 ? 0.977 -8.164 23.598 1.00 83.31 192 GLN A C 1
ATOM 1478 O O . GLN A 1 192 ? 0.094 -7.316 23.508 1.00 83.31 192 GLN A O 1
ATOM 1483 N N . TRP A 1 193 ? 2.152 -8.030 22.978 1.00 84.75 193 TRP A N 1
ATOM 1484 C CA . TRP A 1 193 ? 2.463 -6.871 22.139 1.00 84.75 193 TRP A CA 1
ATOM 1485 C C . TRP A 1 193 ? 1.517 -6.749 20.949 1.00 84.75 193 TRP A C 1
ATOM 1487 O O . TRP A 1 193 ? 0.999 -5.666 20.688 1.00 84.75 193 TRP A O 1
ATOM 1497 N N . CYS A 1 194 ? 1.253 -7.864 20.264 1.00 86.38 194 CYS A N 1
ATOM 1498 C CA . CYS A 1 194 ? 0.307 -7.881 19.151 1.00 86.38 194 CYS A CA 1
ATOM 1499 C C . CYS A 1 194 ? -1.092 -7.476 19.620 1.00 86.38 194 CYS A C 1
ATOM 1501 O O . CYS A 1 194 ? -1.731 -6.650 18.989 1.00 86.38 194 CYS A O 1
ATOM 1503 N N . LEU A 1 195 ? -1.547 -8.009 20.758 1.00 88.38 195 LEU A N 1
ATOM 1504 C CA . LEU A 1 195 ? -2.835 -7.662 21.361 1.00 88.38 195 LEU A CA 1
ATOM 1505 C C . LEU A 1 195 ? -2.968 -6.168 21.677 1.00 88.38 195 LEU A C 1
ATOM 1507 O O . LEU A 1 195 ? -3.972 -5.548 21.329 1.00 88.38 195 LEU A O 1
ATOM 1511 N N . VAL A 1 196 ? -1.956 -5.599 22.333 1.00 89.69 196 VAL A N 1
ATOM 1512 C CA . VAL A 1 196 ? -1.930 -4.184 22.719 1.00 89.69 196 VAL A CA 1
ATOM 1513 C C . VAL A 1 196 ? -1.931 -3.286 21.484 1.00 89.69 196 VAL A C 1
ATOM 1515 O O . VAL A 1 196 ? -2.688 -2.319 21.436 1.00 89.69 196 VAL A O 1
ATOM 1518 N N . LEU A 1 197 ? -1.115 -3.604 20.478 1.00 90.56 197 LEU A N 1
ATOM 1519 C CA . LEU A 1 197 ? -0.995 -2.803 19.259 1.00 90.56 197 LEU A CA 1
ATOM 1520 C C . LEU A 1 197 ? -2.201 -2.946 18.324 1.00 90.56 197 LEU A C 1
ATOM 1522 O O . LEU A 1 197 ? -2.615 -1.957 17.720 1.00 90.56 197 LEU A O 1
ATOM 1526 N N . ASP A 1 198 ? -2.811 -4.128 18.258 1.00 90.12 198 ASP A N 1
ATOM 1527 C CA . ASP A 1 198 ? -4.045 -4.359 17.501 1.00 90.12 198 ASP A CA 1
ATOM 1528 C C . ASP A 1 198 ? -5.196 -3.539 18.112 1.00 90.12 198 ASP A C 1
ATOM 1530 O O . ASP A 1 198 ? -5.890 -2.806 17.401 1.00 90.12 198 ASP A O 1
ATOM 1534 N N . LEU A 1 199 ? -5.320 -3.528 19.448 1.00 91.38 199 LEU A N 1
ATOM 1535 C CA . LEU A 1 199 ? -6.253 -2.638 20.146 1.00 91.38 199 LEU A CA 1
ATOM 1536 C C . LEU A 1 199 ? -5.916 -1.159 19.900 1.00 91.38 199 LEU A C 1
ATOM 1538 O O . LEU A 1 199 ? -6.807 -0.383 19.556 1.00 91.38 199 LEU A O 1
ATOM 1542 N N . ALA A 1 200 ? -4.647 -0.767 20.026 1.00 92.06 200 ALA A N 1
ATOM 1543 C CA . ALA A 1 200 ? -4.198 0.607 19.802 1.00 92.06 200 ALA A CA 1
ATOM 1544 C C . ALA A 1 200 ? -4.486 1.097 18.373 1.00 92.06 200 ALA A C 1
ATOM 1546 O O . ALA A 1 200 ? -4.924 2.230 18.192 1.00 92.06 200 ALA A O 1
ATOM 1547 N N . SER A 1 201 ? -4.307 0.243 17.361 1.00 91.69 201 SER A N 1
ATOM 1548 C CA . SER A 1 201 ? -4.621 0.565 15.964 1.00 91.69 201 SER A CA 1
ATOM 1549 C C . SER A 1 201 ? -6.117 0.818 15.758 1.00 91.69 201 SER A C 1
ATOM 1551 O O . SER A 1 201 ? -6.508 1.693 14.985 1.00 91.69 201 SER A O 1
ATOM 1553 N N . SER A 1 202 ? -6.967 0.097 16.497 1.00 91.06 202 SER A N 1
ATOM 1554 C CA . SER A 1 202 ? -8.418 0.168 16.338 1.00 91.06 202 SER A CA 1
ATOM 1555 C C . SER A 1 202 ? -9.020 1.486 16.826 1.00 91.06 202 SER A C 1
ATOM 1557 O O . SER A 1 202 ? -10.071 1.880 16.335 1.00 91.06 202 SER A O 1
ATOM 1559 N N . VAL A 1 203 ? -8.359 2.189 17.743 1.00 91.88 203 VAL A N 1
ATOM 1560 C CA . VAL A 1 203 ? -8.896 3.373 18.438 1.00 91.88 203 VAL A CA 1
ATOM 1561 C C . VAL A 1 203 ? -8.352 4.703 17.913 1.00 91.88 203 VAL A C 1
ATOM 1563 O O . VAL A 1 203 ? -8.806 5.760 18.345 1.00 91.88 203 VAL A O 1
ATOM 1566 N N . VAL A 1 204 ? -7.424 4.662 16.950 1.00 90.88 204 VAL A N 1
ATOM 1567 C CA . VAL A 1 204 ? -6.732 5.842 16.403 1.00 90.88 204 VAL A CA 1
ATOM 1568 C C . VAL A 1 204 ? -7.703 6.936 15.936 1.00 90.88 204 VAL A C 1
ATOM 1570 O O . VAL A 1 204 ? -7.445 8.109 16.185 1.00 90.88 204 VAL A O 1
ATOM 1573 N N . GLU A 1 205 ? -8.835 6.595 15.305 1.00 87.56 205 GLU A N 1
ATOM 1574 C CA . GLU A 1 205 ? -9.804 7.588 14.791 1.00 87.56 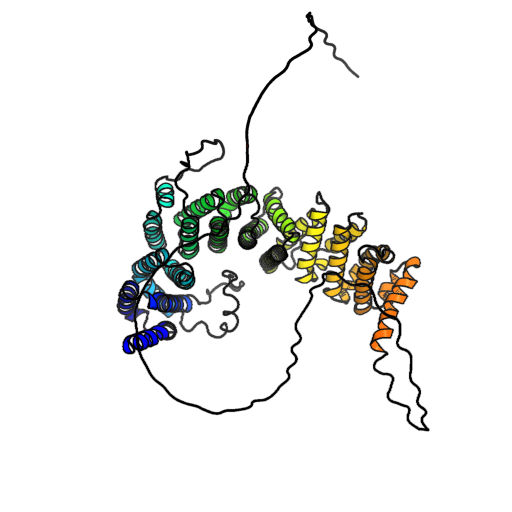205 GLU A CA 1
ATOM 1575 C C . GLU A 1 205 ? -10.465 8.439 15.889 1.00 87.56 205 GLU A C 1
ATOM 1577 O O . GLU A 1 205 ? -10.806 9.592 15.639 1.00 87.56 205 GLU A O 1
ATOM 1582 N N . GLY A 1 206 ? -10.640 7.888 17.093 1.00 84.19 206 GLY A N 1
ATOM 1583 C CA . GLY A 1 206 ? -11.259 8.574 18.236 1.00 84.19 206 GLY A CA 1
ATOM 1584 C C . GLY A 1 206 ? -10.266 9.159 19.242 1.00 84.19 206 GLY A C 1
ATOM 1585 O O . GLY A 1 206 ? -10.677 9.657 20.289 1.00 84.19 206 GLY A O 1
ATOM 1586 N N . ALA A 1 207 ? -8.966 9.046 18.973 1.00 89.12 207 ALA A N 1
ATOM 1587 C CA . ALA A 1 207 ? -7.919 9.407 19.918 1.00 89.12 207 ALA A CA 1
ATOM 1588 C C . ALA A 1 207 ? -7.587 10.908 19.889 1.00 89.12 207 ALA A C 1
ATOM 1590 O O . ALA A 1 207 ? -7.580 11.533 18.828 1.00 89.12 207 ALA A O 1
ATOM 1591 N N . ASP A 1 208 ? -7.287 11.470 21.064 1.00 89.62 208 ASP A N 1
ATOM 1592 C CA . ASP A 1 208 ? -6.652 12.784 21.193 1.00 89.62 208 ASP A CA 1
ATOM 1593 C C . ASP A 1 208 ? -5.126 12.689 21.027 1.00 89.62 208 ASP A C 1
ATOM 1595 O O . ASP A 1 208 ? -4.553 11.599 20.987 1.00 89.62 208 ASP A O 1
ATOM 1599 N N . GLU A 1 209 ? -4.458 13.841 20.940 1.00 88.75 209 GLU A N 1
ATOM 1600 C CA . GLU A 1 209 ? -3.001 13.922 20.765 1.00 88.75 209 GLU A CA 1
ATOM 1601 C C . GLU A 1 209 ? -2.233 13.181 21.875 1.00 88.75 209 GLU A C 1
ATOM 1603 O O . GLU A 1 209 ? -1.250 12.495 21.599 1.00 88.75 209 GLU A O 1
ATOM 1608 N N . ASP A 1 210 ? -2.704 13.240 23.124 1.00 88.75 210 ASP A N 1
ATOM 1609 C CA . ASP A 1 210 ? -2.077 12.539 24.251 1.00 88.75 210 ASP A CA 1
ATOM 1610 C C . ASP A 1 210 ? -2.117 11.017 24.073 1.00 88.75 210 ASP A C 1
ATOM 1612 O O . ASP A 1 210 ? -1.118 10.321 24.286 1.00 88.75 210 ASP A O 1
ATOM 1616 N N . LEU A 1 211 ? -3.280 10.482 23.688 1.00 89.88 211 LEU A N 1
ATOM 1617 C CA . LEU A 1 211 ? -3.443 9.061 23.422 1.00 89.88 211 LEU A CA 1
ATOM 1618 C C . LEU A 1 211 ? -2.639 8.643 22.187 1.00 89.88 211 LEU A C 1
ATOM 1620 O O . LEU A 1 211 ? -2.008 7.587 22.212 1.00 89.88 211 LEU A O 1
ATOM 1624 N N . ILE A 1 212 ? -2.588 9.469 21.141 1.00 91.88 212 ILE A N 1
ATOM 1625 C CA . ILE A 1 212 ? -1.740 9.218 19.968 1.00 91.88 212 ILE A CA 1
ATOM 1626 C C . ILE A 1 212 ? -0.257 9.167 20.355 1.00 91.88 212 ILE A C 1
ATOM 1628 O O . ILE A 1 212 ? 0.448 8.246 19.937 1.00 91.88 212 ILE A O 1
ATOM 1632 N N . ASN A 1 213 ? 0.214 10.069 21.217 1.00 90.75 213 ASN A N 1
ATOM 1633 C CA . ASN A 1 213 ? 1.582 10.040 21.736 1.00 90.75 213 ASN A CA 1
ATOM 1634 C C . ASN A 1 213 ? 1.867 8.769 22.555 1.00 90.75 213 ASN A C 1
ATOM 1636 O O . ASN A 1 213 ? 2.947 8.185 22.435 1.00 90.75 213 ASN A O 1
ATOM 1640 N N . LEU A 1 214 ? 0.911 8.289 23.357 1.00 90.12 214 LEU A N 1
ATOM 1641 C CA . LEU A 1 214 ? 1.035 7.002 24.053 1.00 90.12 214 LEU A CA 1
ATOM 1642 C C . LEU A 1 214 ? 1.112 5.824 23.067 1.00 90.12 214 LEU A C 1
ATOM 1644 O O . LEU A 1 214 ? 2.001 4.982 23.196 1.00 90.12 214 LEU A O 1
ATOM 1648 N N . ILE A 1 215 ? 0.227 5.781 22.066 1.00 92.31 215 ILE A N 1
ATOM 1649 C CA . ILE A 1 215 ? 0.218 4.748 21.017 1.00 92.31 215 ILE A CA 1
ATOM 1650 C C . ILE A 1 215 ? 1.554 4.737 20.265 1.00 92.31 215 ILE A C 1
ATOM 1652 O O . ILE A 1 215 ? 2.129 3.674 20.027 1.00 92.31 215 ILE A O 1
ATOM 1656 N N . PHE A 1 216 ? 2.092 5.915 19.950 1.00 92.00 216 PHE A N 1
ATOM 1657 C CA . PHE A 1 216 ? 3.401 6.047 19.326 1.00 92.00 216 PHE A CA 1
ATOM 1658 C C . PHE A 1 216 ? 4.524 5.483 20.205 1.00 92.00 216 PHE A C 1
ATOM 1660 O O . PHE A 1 216 ? 5.349 4.707 19.716 1.00 92.00 216 PHE A O 1
ATOM 1667 N N . ARG A 1 217 ? 4.545 5.805 21.508 1.00 90.38 217 ARG A N 1
ATOM 1668 C CA . ARG A 1 217 ? 5.531 5.246 22.451 1.00 90.38 217 ARG A CA 1
ATOM 1669 C C . ARG A 1 217 ? 5.452 3.717 22.522 1.00 90.38 217 ARG A C 1
ATOM 1671 O O . ARG A 1 217 ? 6.496 3.065 22.492 1.00 90.38 217 ARG A O 1
ATOM 1678 N N . LEU A 1 218 ? 4.243 3.150 22.543 1.00 90.31 218 LEU A N 1
ATOM 1679 C CA . LEU A 1 218 ? 4.025 1.698 22.529 1.00 90.31 218 LEU A CA 1
ATOM 1680 C C . LEU A 1 218 ? 4.575 1.054 21.251 1.00 90.31 218 LEU A C 1
ATOM 1682 O O . LEU A 1 218 ? 5.351 0.102 21.326 1.00 90.31 218 LEU A O 1
ATOM 1686 N N . ALA A 1 219 ? 4.241 1.600 20.079 1.00 91.88 219 ALA A N 1
ATOM 1687 C CA . ALA A 1 219 ? 4.747 1.094 18.805 1.00 91.88 219 ALA A CA 1
ATOM 1688 C C . ALA A 1 219 ? 6.281 1.195 18.718 1.00 91.88 219 ALA A C 1
ATOM 1690 O O . ALA A 1 219 ? 6.950 0.250 18.302 1.00 91.88 219 ALA A O 1
ATOM 1691 N N . LYS A 1 220 ? 6.862 2.309 19.182 1.00 90.00 220 LYS A N 1
ATOM 1692 C CA . LYS A 1 220 ? 8.317 2.522 19.238 1.00 90.00 220 LYS A CA 1
ATOM 1693 C C . LYS A 1 220 ? 9.018 1.481 20.114 1.00 90.00 220 LYS A C 1
ATOM 1695 O O . LYS A 1 220 ? 10.084 0.988 19.743 1.00 90.00 220 LYS A O 1
ATOM 1700 N N . GLN A 1 221 ? 8.439 1.132 21.260 1.00 87.62 221 GLN A N 1
ATOM 1701 C CA . GLN A 1 221 ? 8.989 0.109 22.148 1.00 87.62 221 GLN A CA 1
ATOM 1702 C C . GLN A 1 221 ? 8.867 -1.298 21.542 1.00 87.62 221 GLN A C 1
ATOM 1704 O O . GLN A 1 221 ? 9.842 -2.047 21.566 1.00 87.62 221 GLN A O 1
ATOM 1709 N N . ALA A 1 222 ? 7.731 -1.627 20.921 1.00 88.25 222 ALA A N 1
ATOM 1710 C CA . ALA A 1 222 ? 7.539 -2.904 20.234 1.00 88.25 222 ALA A CA 1
ATOM 1711 C C . ALA A 1 222 ? 8.538 -3.114 19.085 1.00 88.25 222 ALA A C 1
ATOM 1713 O O . ALA A 1 222 ? 9.117 -4.192 18.948 1.00 88.25 222 ALA A O 1
ATOM 1714 N N . LEU A 1 223 ? 8.801 -2.064 18.299 1.00 87.38 223 LEU A N 1
ATOM 1715 C CA . LEU A 1 223 ? 9.800 -2.097 17.229 1.00 87.38 223 LEU A CA 1
ATOM 1716 C C . LEU A 1 223 ? 11.214 -2.371 17.755 1.00 87.38 223 LEU A C 1
ATOM 1718 O O . LEU A 1 223 ? 11.977 -3.094 17.118 1.00 87.38 223 LEU A O 1
ATOM 1722 N N . ARG A 1 224 ? 11.562 -1.819 18.923 1.00 84.75 224 ARG A N 1
ATOM 1723 C CA . ARG A 1 224 ? 12.870 -2.031 19.565 1.00 84.75 224 ARG A CA 1
ATOM 1724 C C . ARG A 1 224 ? 13.005 -3.399 20.220 1.00 84.75 224 ARG A C 1
ATOM 1726 O O . ARG A 1 224 ? 14.107 -3.934 20.249 1.00 84.75 224 ARG A O 1
ATOM 1733 N N . ALA A 1 225 ? 11.906 -3.966 20.713 1.00 79.69 225 ALA A N 1
ATOM 1734 C CA . ALA A 1 225 ? 11.891 -5.312 21.276 1.00 79.69 225 ALA A CA 1
ATOM 1735 C C . ALA A 1 225 ? 12.188 -6.392 20.212 1.00 79.69 225 ALA A C 1
ATOM 1737 O O . ALA A 1 225 ? 12.693 -7.458 20.544 1.00 79.69 225 ALA A O 1
ATOM 1738 N N . GLY A 1 226 ? 11.929 -6.109 18.928 1.00 69.94 226 GLY A N 1
ATOM 1739 C CA . GLY A 1 226 ? 12.443 -6.901 17.802 1.00 69.94 226 GLY A CA 1
ATOM 1740 C C . GLY A 1 226 ? 11.721 -8.228 17.528 1.00 69.94 226 GLY A C 1
ATOM 1741 O O . GLY A 1 226 ? 12.189 -9.018 16.709 1.00 69.94 226 GLY A O 1
ATOM 1742 N N . HIS A 1 227 ? 10.581 -8.481 18.171 1.00 73.25 227 HIS A N 1
ATOM 1743 C CA . HIS A 1 227 ? 9.757 -9.671 17.934 1.00 73.25 227 HIS A CA 1
ATOM 1744 C C . HIS A 1 227 ? 8.979 -9.563 16.614 1.00 73.25 227 HIS A C 1
ATOM 1746 O O . HIS A 1 227 ? 8.305 -8.565 16.374 1.00 73.25 227 HIS A O 1
ATOM 1752 N N . VAL A 1 228 ? 9.025 -10.591 15.757 1.00 69.50 228 VAL A N 1
ATOM 1753 C CA . VAL A 1 228 ? 8.540 -10.511 14.359 1.00 69.50 228 VAL A CA 1
ATOM 1754 C C . VAL A 1 228 ? 7.063 -10.107 14.252 1.00 69.50 228 VAL A C 1
ATOM 1756 O O . VAL A 1 228 ? 6.727 -9.197 13.496 1.00 69.50 228 VAL A O 1
ATOM 1759 N N . THR A 1 229 ? 6.171 -10.742 15.015 1.00 74.75 229 THR A N 1
ATOM 1760 C CA . THR A 1 229 ? 4.726 -10.454 14.948 1.00 74.75 229 THR A CA 1
ATOM 1761 C C . THR A 1 229 ? 4.390 -9.079 15.522 1.00 74.75 229 THR A C 1
ATOM 1763 O O . THR A 1 229 ? 3.600 -8.342 14.937 1.00 74.75 229 THR A O 1
ATOM 1766 N N . ALA A 1 230 ? 5.051 -8.700 16.619 1.00 82.81 230 ALA A N 1
ATOM 1767 C CA . ALA A 1 230 ? 4.901 -7.387 17.235 1.00 82.81 230 ALA A CA 1
ATOM 1768 C C . ALA A 1 230 ? 5.408 -6.263 16.319 1.00 82.81 230 ALA A C 1
ATOM 1770 O O . ALA A 1 230 ? 4.801 -5.200 16.262 1.00 82.81 230 ALA A O 1
ATOM 1771 N N . VAL A 1 231 ? 6.489 -6.503 15.572 1.00 86.69 231 VAL A N 1
ATOM 1772 C CA . VAL A 1 231 ? 7.059 -5.552 14.608 1.00 86.69 231 VAL A CA 1
ATOM 1773 C C . VAL A 1 231 ? 6.092 -5.292 13.453 1.00 86.69 231 VAL A C 1
ATOM 1775 O O . VAL A 1 231 ? 5.885 -4.136 13.084 1.00 86.69 231 VAL A O 1
ATOM 1778 N N . SER A 1 232 ? 5.468 -6.341 12.906 1.00 87.19 232 SER A N 1
ATOM 1779 C CA . SER A 1 232 ? 4.458 -6.193 11.850 1.00 87.19 232 SER A CA 1
ATOM 1780 C C . SER A 1 232 ? 3.274 -5.342 12.310 1.00 87.19 232 SER A C 1
ATOM 1782 O O . SER A 1 232 ? 2.880 -4.405 11.609 1.00 87.19 232 SER A O 1
ATOM 1784 N N . GLU A 1 233 ? 2.746 -5.631 13.505 1.00 88.69 233 GLU A N 1
ATOM 1785 C CA . GLU A 1 233 ? 1.619 -4.887 14.068 1.00 88.69 233 GLU A CA 1
ATOM 1786 C C . GLU A 1 233 ? 2.023 -3.454 14.427 1.00 88.69 233 GLU A C 1
ATOM 1788 O O . GLU A 1 233 ? 1.273 -2.526 14.159 1.00 88.69 233 GLU A O 1
ATOM 1793 N N . ALA A 1 234 ? 3.241 -3.230 14.924 1.00 92.06 234 ALA A N 1
ATOM 1794 C CA . ALA A 1 234 ? 3.724 -1.888 15.236 1.00 92.06 234 ALA A CA 1
ATOM 1795 C C . ALA A 1 234 ? 3.794 -1.000 13.985 1.00 92.06 234 ALA A C 1
ATOM 1797 O O . ALA A 1 234 ? 3.362 0.152 14.030 1.00 92.06 234 ALA A O 1
ATOM 1798 N N . TYR A 1 235 ? 4.280 -1.523 12.852 1.00 92.38 235 TYR A N 1
ATOM 1799 C CA . TYR A 1 235 ? 4.248 -0.784 11.586 1.00 92.38 235 TYR A CA 1
ATOM 1800 C C . TYR A 1 235 ? 2.817 -0.504 11.116 1.00 92.38 235 TYR A C 1
ATOM 1802 O O . TYR A 1 235 ? 2.539 0.605 10.651 1.00 92.38 235 TYR A O 1
ATOM 1810 N N . ASN A 1 236 ? 1.905 -1.469 11.277 1.00 91.19 236 ASN A N 1
ATOM 1811 C CA . ASN A 1 236 ? 0.487 -1.278 10.980 1.00 91.19 236 ASN A CA 1
ATOM 1812 C C . ASN A 1 236 ? -0.111 -0.152 11.844 1.00 91.19 236 ASN A C 1
ATOM 1814 O O . ASN A 1 236 ? -0.637 0.818 11.299 1.00 91.19 236 ASN A O 1
ATOM 1818 N N . THR A 1 237 ? 0.069 -0.197 13.167 1.00 92.62 237 THR A N 1
ATOM 1819 C CA . THR A 1 237 ? -0.383 0.853 14.092 1.00 92.62 237 THR A CA 1
ATOM 1820 C C . THR A 1 237 ? 0.173 2.226 13.706 1.00 92.62 237 THR A C 1
ATOM 1822 O O . THR A 1 237 ? -0.589 3.190 13.630 1.00 92.62 237 THR A O 1
ATOM 1825 N N . LEU A 1 238 ? 1.474 2.331 13.401 1.00 93.06 238 LEU A N 1
ATOM 1826 C CA . LEU A 1 238 ? 2.084 3.589 12.953 1.00 93.06 238 LEU A CA 1
ATOM 1827 C C . LEU A 1 238 ? 1.479 4.088 11.640 1.00 93.06 238 LEU A C 1
ATOM 1829 O O . LEU A 1 238 ? 1.233 5.283 11.501 1.00 93.06 238 LEU A O 1
ATOM 1833 N N . SER A 1 239 ? 1.220 3.192 10.683 1.00 91.81 239 SER A N 1
ATOM 1834 C CA . SER A 1 239 ? 0.569 3.572 9.427 1.00 91.81 239 SER A CA 1
ATOM 1835 C C . SER A 1 239 ? -0.835 4.136 9.672 1.00 91.81 239 SER A C 1
ATOM 1837 O O . SER A 1 239 ? -1.144 5.206 9.155 1.00 91.81 239 SER A O 1
ATOM 1839 N N . CYS A 1 240 ? -1.631 3.520 10.556 1.00 89.75 240 CYS A N 1
ATOM 1840 C CA . CYS A 1 240 ? -2.951 4.031 10.931 1.00 89.75 240 CYS A CA 1
ATOM 1841 C C . CYS A 1 240 ? -2.869 5.424 11.573 1.00 89.75 240 CYS A C 1
ATOM 1843 O O . CYS A 1 240 ? -3.637 6.312 11.205 1.00 89.75 240 CYS A O 1
ATOM 1845 N N . VAL A 1 241 ? -1.927 5.638 12.499 1.00 91.81 241 VAL A N 1
ATOM 1846 C CA . VAL A 1 241 ? -1.708 6.952 13.129 1.00 91.81 241 VAL A CA 1
ATOM 1847 C C . VAL A 1 241 ? -1.390 8.014 12.077 1.00 91.81 241 VAL A C 1
ATOM 1849 O O . VAL A 1 241 ? -2.012 9.076 12.070 1.00 91.81 241 VAL A O 1
ATOM 1852 N N . LEU A 1 242 ? -0.473 7.718 11.153 1.00 89.88 242 LEU A N 1
ATOM 1853 C CA . LEU A 1 242 ? -0.054 8.658 10.113 1.00 89.88 242 LEU A CA 1
ATOM 1854 C C . LEU A 1 242 ? -1.154 8.962 9.082 1.00 89.88 242 LEU A C 1
ATOM 1856 O O . LEU A 1 242 ? -1.206 10.079 8.569 1.00 89.88 242 LEU A O 1
ATOM 1860 N N . GLU A 1 243 ? -2.032 8.003 8.775 1.00 86.81 243 GLU A N 1
ATOM 1861 C CA . GLU A 1 243 ? -3.160 8.206 7.853 1.00 86.81 243 GLU A CA 1
ATOM 1862 C C . GLU A 1 243 ? -4.266 9.081 8.457 1.00 86.81 243 GLU A C 1
ATOM 1864 O O . GLU A 1 243 ? -4.847 9.926 7.767 1.00 86.81 243 GLU A O 1
ATOM 1869 N N . VAL A 1 244 ? -4.574 8.873 9.738 1.00 86.31 244 VAL A N 1
ATOM 1870 C CA . VAL A 1 244 ? -5.698 9.530 10.416 1.00 86.31 244 VAL A CA 1
ATOM 1871 C C . VAL A 1 244 ? -5.314 10.916 10.940 1.00 86.31 244 VAL A C 1
ATOM 1873 O O . VAL A 1 244 ? -6.111 11.850 10.815 1.00 86.31 244 VAL A O 1
ATOM 1876 N N . HIS A 1 245 ? -4.095 11.070 11.469 1.00 85.50 245 HIS A N 1
ATOM 1877 C CA . HIS A 1 245 ? -3.623 12.282 12.149 1.00 85.50 245 HIS A CA 1
ATOM 1878 C C . HIS A 1 245 ? -2.466 12.955 11.384 1.00 85.50 245 HIS A C 1
ATOM 1880 O O . HIS A 1 245 ? -1.296 12.803 11.737 1.00 85.50 245 HIS A O 1
ATOM 1886 N N . PRO A 1 246 ? -2.746 13.760 10.339 1.00 79.88 246 PRO A N 1
ATOM 1887 C CA . PRO A 1 246 ? -1.697 14.425 9.556 1.00 79.88 246 PRO A CA 1
ATOM 1888 C C . PRO A 1 246 ? -0.907 15.481 10.354 1.00 79.88 246 PRO A C 1
ATOM 1890 O O . PRO A 1 246 ? 0.238 15.792 10.007 1.00 79.88 246 PRO A O 1
ATOM 1893 N N . GLY A 1 247 ? -1.495 16.025 11.428 1.00 81.50 247 GLY A N 1
ATOM 1894 C CA . GLY A 1 247 ? -0.810 16.920 12.368 1.00 81.50 247 GLY A CA 1
ATOM 1895 C C . GLY A 1 247 ? 0.360 16.224 13.065 1.00 81.50 247 GLY A C 1
ATOM 1896 O O . GLY A 1 247 ? 1.470 16.754 13.070 1.00 81.50 247 GLY A O 1
ATOM 1897 N N . PHE A 1 248 ? 0.142 14.985 13.517 1.00 85.12 248 PHE A N 1
ATOM 1898 C CA . PHE A 1 248 ? 1.170 14.133 14.114 1.00 85.12 248 PHE A CA 1
ATOM 1899 C C . PHE A 1 248 ? 2.316 13.829 13.141 1.00 85.12 248 PHE A C 1
ATOM 1901 O O . PHE A 1 248 ? 3.489 13.909 13.504 1.00 85.12 248 PHE A O 1
ATOM 1908 N N . CYS A 1 249 ? 1.998 13.544 11.871 1.00 79.62 249 CYS A N 1
ATOM 1909 C CA . CYS A 1 249 ? 3.027 13.357 10.847 1.00 79.62 249 CYS A CA 1
ATOM 1910 C C . CYS A 1 249 ? 3.933 14.593 10.766 1.00 79.62 249 CYS A C 1
ATOM 1912 O O . CYS A 1 249 ? 5.152 14.470 10.781 1.00 79.62 249 CYS A O 1
ATOM 1914 N N . SER A 1 250 ? 3.354 15.793 10.753 1.00 81.12 250 SER A N 1
ATOM 1915 C CA . SER A 1 250 ? 4.117 17.039 10.623 1.00 81.12 250 SER A CA 1
ATOM 1916 C C . SER A 1 250 ? 5.046 17.305 11.814 1.00 81.12 250 SER A C 1
ATOM 1918 O O . SER A 1 250 ? 6.149 17.800 11.607 1.00 81.12 250 SER A O 1
ATOM 1920 N N . SER A 1 251 ? 4.640 16.955 13.038 1.00 84.94 251 SER A N 1
ATOM 1921 C CA . SER A 1 251 ? 5.444 17.180 14.248 1.00 84.94 251 SER A CA 1
ATOM 1922 C C . SER A 1 251 ? 6.509 16.106 14.492 1.00 84.94 251 SER A C 1
ATOM 1924 O O . SER A 1 251 ? 7.566 16.412 15.039 1.00 84.94 251 SER A O 1
ATOM 1926 N N . LYS A 1 252 ? 6.254 14.853 14.092 1.00 84.56 252 LYS A N 1
ATOM 1927 C CA . LYS A 1 252 ? 7.104 13.691 14.414 1.00 84.56 252 LYS A CA 1
ATOM 1928 C C . LYS A 1 252 ? 7.803 13.048 13.214 1.00 84.56 252 LYS A C 1
ATOM 1930 O O . LYS A 1 252 ? 8.441 12.010 13.381 1.00 84.56 252 LYS A O 1
ATOM 1935 N N . THR A 1 253 ? 7.732 13.646 12.018 1.00 83.62 253 THR A N 1
ATOM 1936 C CA . THR A 1 253 ? 8.390 13.111 10.804 1.00 83.62 253 THR A CA 1
ATOM 1937 C C . THR A 1 253 ? 9.864 12.812 11.048 1.00 83.62 253 THR A C 1
ATOM 1939 O O . THR A 1 253 ? 10.334 11.733 10.695 1.00 83.62 253 THR A O 1
ATOM 1942 N N . ASP A 1 254 ? 10.591 13.746 11.662 1.00 84.12 254 ASP A N 1
ATOM 1943 C CA . ASP A 1 254 ? 12.030 13.601 11.835 1.00 84.12 254 ASP A CA 1
ATOM 1944 C C . ASP A 1 254 ? 12.389 12.413 12.726 1.00 84.12 254 ASP A C 1
ATOM 1946 O O . ASP A 1 254 ? 13.159 11.550 12.305 1.00 84.12 254 ASP A O 1
ATOM 1950 N N . GLU A 1 255 ? 11.751 12.335 13.893 1.00 89.38 255 GLU A N 1
ATOM 1951 C CA . GLU A 1 255 ? 11.911 11.248 14.857 1.00 89.38 255 GLU A CA 1
ATOM 1952 C C . GLU A 1 255 ? 11.530 9.885 14.253 1.00 89.38 255 GLU A C 1
ATOM 1954 O O . GLU A 1 255 ? 12.213 8.885 14.478 1.00 89.38 255 GLU A O 1
ATOM 1959 N N . LEU A 1 256 ? 10.456 9.838 13.458 1.00 88.38 256 LEU A N 1
ATOM 1960 C CA . LEU A 1 256 ? 9.993 8.620 12.794 1.00 88.38 256 LEU A CA 1
ATOM 1961 C C . LEU A 1 256 ? 10.966 8.138 11.723 1.00 88.38 256 LEU A C 1
ATOM 1963 O O . LEU A 1 256 ? 11.257 6.947 11.666 1.00 88.38 256 LEU A O 1
ATOM 1967 N N . VAL A 1 257 ? 11.474 9.033 10.874 1.00 87.31 257 VAL A N 1
ATOM 1968 C CA . VAL A 1 257 ? 12.438 8.645 9.837 1.00 87.31 257 VAL A CA 1
ATOM 1969 C C . VAL A 1 257 ? 13.719 8.123 10.473 1.00 87.31 257 VAL A C 1
ATOM 1971 O O . VAL A 1 257 ? 14.214 7.078 10.051 1.00 87.31 257 VAL A O 1
ATOM 1974 N N . ASP A 1 258 ? 14.224 8.790 11.508 1.00 88.44 258 ASP A N 1
ATOM 1975 C CA . ASP A 1 258 ? 15.470 8.397 12.170 1.00 88.44 258 ASP A CA 1
ATOM 1976 C C . ASP A 1 258 ? 15.295 7.057 12.915 1.00 88.44 258 ASP A C 1
ATOM 1978 O O . ASP A 1 258 ? 16.132 6.160 12.795 1.00 88.44 258 ASP A O 1
ATOM 1982 N N . LEU A 1 259 ? 14.146 6.845 13.574 1.00 89.00 259 LEU A N 1
ATOM 1983 C CA . LEU A 1 259 ? 13.785 5.555 14.171 1.00 89.00 259 LEU A CA 1
ATOM 1984 C C . LEU A 1 259 ? 13.708 4.443 13.121 1.00 89.00 259 LEU A C 1
ATOM 1986 O O . LEU A 1 259 ? 14.308 3.386 13.299 1.00 89.00 259 LEU A O 1
ATOM 1990 N N . LEU A 1 260 ? 12.944 4.651 12.044 1.00 88.12 260 LEU A N 1
ATOM 1991 C CA . LEU A 1 260 ? 12.713 3.620 11.039 1.00 88.12 260 LEU A CA 1
ATOM 1992 C C . LEU A 1 260 ? 14.018 3.268 10.329 1.00 88.12 260 LEU A C 1
ATOM 1994 O O . LEU A 1 260 ? 14.354 2.089 10.248 1.00 88.12 260 LEU A O 1
ATOM 1998 N N . THR A 1 261 ? 14.777 4.259 9.865 1.00 83.94 261 THR A N 1
ATOM 1999 C CA . THR A 1 261 ? 16.043 4.040 9.146 1.00 83.94 261 THR A CA 1
ATOM 2000 C C . THR A 1 261 ? 17.143 3.440 10.027 1.00 83.94 261 THR A C 1
ATOM 2002 O O . THR A 1 261 ? 17.997 2.724 9.508 1.00 83.94 261 THR A O 1
ATOM 2005 N N . GLY A 1 262 ? 17.098 3.658 11.347 1.00 84.50 262 GLY A N 1
ATOM 2006 C CA . GLY A 1 262 ? 17.990 3.011 12.313 1.00 84.50 262 GLY A CA 1
ATOM 2007 C C . GLY A 1 262 ? 17.680 1.530 12.580 1.00 84.50 262 GLY A C 1
ATOM 2008 O O . GLY A 1 262 ? 18.535 0.808 13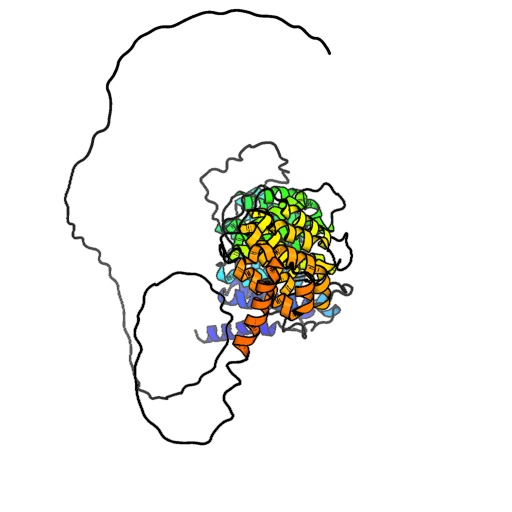.091 1.00 84.50 262 GLY A O 1
ATOM 2009 N N . LEU A 1 263 ? 16.482 1.051 12.231 1.00 86.44 263 LEU A N 1
ATOM 2010 C CA . LEU A 1 263 ? 16.091 -0.352 12.388 1.00 86.44 263 LEU A CA 1
ATOM 2011 C C . LEU A 1 263 ? 16.464 -1.174 11.147 1.00 86.44 263 LEU A C 1
ATOM 2013 O O . LEU A 1 263 ? 16.311 -0.722 10.012 1.00 86.44 263 LEU A O 1
ATOM 2017 N N . LYS A 1 264 ? 16.893 -2.426 11.356 1.00 84.38 264 LYS A N 1
ATOM 2018 C CA . LYS A 1 264 ? 17.133 -3.377 10.259 1.00 84.38 264 LYS A CA 1
ATOM 2019 C C . LYS A 1 264 ? 15.831 -3.611 9.478 1.00 84.38 264 LYS A C 1
ATOM 2021 O O . LYS A 1 264 ? 14.773 -3.801 10.081 1.00 84.38 264 LYS A O 1
ATOM 2026 N N . SER A 1 265 ? 15.922 -3.661 8.147 1.00 82.38 265 SER A N 1
ATOM 2027 C CA . SER A 1 265 ? 14.801 -4.059 7.290 1.00 82.38 265 SER A CA 1
ATOM 2028 C C . SER A 1 265 ? 14.289 -5.454 7.690 1.00 82.38 265 SER A C 1
ATOM 2030 O O . SER A 1 265 ? 15.108 -6.368 7.855 1.00 82.38 265 SER A O 1
ATOM 2032 N N . PRO A 1 266 ? 12.969 -5.639 7.857 1.00 84.00 266 PRO A N 1
ATOM 2033 C CA . PRO A 1 266 ? 12.403 -6.922 8.250 1.00 84.00 266 PRO A CA 1
ATOM 2034 C C . PRO A 1 266 ? 12.581 -7.965 7.142 1.00 84.00 266 PRO A C 1
ATOM 2036 O O . PRO A 1 266 ? 12.430 -7.665 5.960 1.00 84.00 266 PRO A O 1
ATOM 2039 N N . ASP A 1 267 ? 12.874 -9.204 7.539 1.00 81.44 267 ASP A N 1
ATOM 2040 C CA . ASP A 1 267 ? 13.056 -10.320 6.603 1.00 81.44 267 ASP A CA 1
ATOM 2041 C C . ASP A 1 267 ? 11.701 -10.935 6.162 1.00 81.44 267 ASP A C 1
ATOM 2043 O O . ASP A 1 267 ? 11.626 -11.632 5.146 1.00 81.44 267 ASP A O 1
ATOM 2047 N N . ASP A 1 268 ? 10.624 -10.698 6.919 1.00 86.75 268 ASP A N 1
ATOM 2048 C CA . ASP A 1 268 ? 9.252 -11.141 6.634 1.00 86.75 268 ASP A CA 1
ATOM 2049 C C . ASP A 1 268 ? 8.514 -10.190 5.671 1.00 86.75 268 ASP A C 1
ATOM 2051 O O . ASP A 1 268 ? 8.614 -8.969 5.782 1.00 86.75 268 ASP A O 1
ATOM 2055 N N . VAL A 1 269 ? 7.724 -10.761 4.754 1.00 86.50 269 VAL A N 1
ATOM 2056 C CA . VAL A 1 269 ? 7.009 -10.010 3.708 1.00 86.50 269 VAL A CA 1
ATOM 2057 C C . VAL A 1 269 ? 5.900 -9.137 4.299 1.00 86.50 269 VAL A C 1
ATOM 2059 O O . VAL A 1 269 ? 5.741 -7.999 3.860 1.00 86.50 269 VAL A O 1
ATOM 2062 N N . GLY A 1 270 ? 5.153 -9.632 5.292 1.00 86.25 270 GLY A N 1
ATOM 2063 C CA . GLY A 1 270 ? 4.068 -8.865 5.916 1.00 86.25 270 GLY A CA 1
ATOM 2064 C C . GLY A 1 270 ? 4.600 -7.628 6.640 1.00 86.25 270 GLY A C 1
ATOM 2065 O O . GLY A 1 270 ? 4.173 -6.503 6.380 1.00 86.25 270 GLY A O 1
ATOM 2066 N N . SER A 1 271 ? 5.626 -7.834 7.461 1.00 88.38 271 SER A N 1
ATOM 2067 C CA . SER A 1 271 ? 6.331 -6.776 8.189 1.00 88.38 271 SER A CA 1
ATOM 2068 C C . SER A 1 271 ? 6.970 -5.752 7.244 1.00 88.38 271 SER A C 1
ATOM 2070 O O . SER A 1 271 ? 6.880 -4.547 7.484 1.00 88.38 271 SER A O 1
ATOM 2072 N N . LEU A 1 272 ? 7.587 -6.212 6.146 1.00 89.19 272 LEU A N 1
ATOM 2073 C CA . LEU A 1 272 ? 8.150 -5.342 5.109 1.00 89.19 272 LEU A CA 1
ATOM 2074 C C . LEU A 1 272 ? 7.066 -4.505 4.428 1.00 89.19 272 LEU A C 1
ATOM 2076 O O . LEU A 1 272 ? 7.238 -3.301 4.270 1.00 89.19 272 LEU A O 1
ATOM 2080 N N . SER A 1 273 ? 5.940 -5.115 4.060 1.00 88.88 273 SER A N 1
ATOM 2081 C CA . SER A 1 273 ? 4.816 -4.417 3.429 1.00 88.88 273 SER A CA 1
ATOM 2082 C C . SER A 1 273 ? 4.257 -3.304 4.323 1.00 88.88 273 SER A C 1
ATOM 2084 O O . SER A 1 273 ? 4.065 -2.172 3.863 1.00 88.88 273 SER A O 1
ATOM 2086 N N . ASN A 1 274 ? 4.057 -3.589 5.614 1.00 89.50 274 ASN A N 1
ATOM 2087 C CA . ASN A 1 274 ? 3.576 -2.595 6.575 1.00 89.50 274 ASN A CA 1
ATOM 2088 C C . ASN A 1 274 ? 4.587 -1.458 6.744 1.00 89.50 274 ASN A C 1
ATOM 2090 O O . ASN A 1 274 ? 4.215 -0.290 6.654 1.00 89.50 274 ASN A O 1
ATOM 2094 N N . ARG A 1 275 ? 5.879 -1.782 6.874 1.00 92.19 275 ARG A N 1
ATOM 2095 C CA . ARG A 1 275 ? 6.954 -0.785 6.958 1.00 92.19 275 ARG A CA 1
ATOM 2096 C C . ARG A 1 275 ? 7.021 0.110 5.723 1.00 92.19 275 ARG A C 1
ATOM 2098 O O . ARG A 1 275 ? 7.096 1.330 5.855 1.00 92.19 275 ARG A O 1
ATOM 2105 N N . LEU A 1 276 ? 6.968 -0.474 4.525 1.00 91.94 276 LEU A N 1
ATOM 2106 C CA . LEU A 1 276 ? 6.958 0.282 3.271 1.00 91.94 276 LEU A CA 1
ATOM 2107 C C . LEU A 1 276 ? 5.722 1.187 3.177 1.00 91.94 276 LEU A C 1
ATOM 2109 O O . LEU A 1 276 ? 5.829 2.295 2.662 1.00 91.94 276 LEU A O 1
ATOM 2113 N N . THR A 1 277 ? 4.577 0.765 3.721 1.00 91.31 277 THR A N 1
ATOM 2114 C CA . THR A 1 277 ? 3.364 1.595 3.811 1.00 91.31 277 THR A CA 1
ATOM 2115 C C . THR A 1 277 ? 3.540 2.758 4.797 1.00 91.31 277 THR A C 1
ATOM 2117 O O . THR A 1 277 ? 3.195 3.892 4.472 1.00 91.31 277 THR A O 1
ATOM 2120 N N . THR A 1 278 ? 4.158 2.544 5.962 1.00 91.75 278 THR A N 1
ATOM 2121 C CA . THR A 1 278 ? 4.512 3.638 6.888 1.00 91.75 278 THR A CA 1
ATOM 2122 C C . THR A 1 278 ? 5.448 4.650 6.211 1.00 91.75 278 THR A C 1
ATOM 2124 O O . THR A 1 278 ? 5.199 5.857 6.221 1.00 91.75 278 THR A O 1
ATOM 2127 N N . LEU A 1 279 ? 6.501 4.156 5.554 1.00 91.50 279 LEU A N 1
ATOM 2128 C CA . LEU A 1 279 ? 7.476 4.962 4.817 1.00 91.50 279 LEU A CA 1
ATOM 2129 C C . LEU A 1 279 ? 6.846 5.717 3.639 1.00 91.50 279 LEU A C 1
ATOM 2131 O O . LEU A 1 279 ? 7.214 6.858 3.371 1.00 91.50 279 LEU A O 1
ATOM 2135 N N . GLN A 1 280 ? 5.869 5.118 2.959 1.00 92.31 280 GLN A N 1
ATOM 2136 C CA . GLN A 1 280 ? 5.107 5.746 1.880 1.00 92.31 280 GLN A CA 1
ATOM 2137 C C . GLN A 1 280 ? 4.415 7.027 2.344 1.00 92.31 280 GLN A C 1
ATOM 2139 O O . GLN A 1 280 ? 4.488 8.042 1.651 1.00 92.31 280 GLN A O 1
ATOM 2144 N N . ILE A 1 281 ? 3.745 6.991 3.498 1.00 90.44 281 ILE A N 1
ATOM 2145 C CA . ILE A 1 281 ? 3.015 8.148 4.029 1.00 90.44 281 ILE A CA 1
ATOM 2146 C C . ILE A 1 281 ? 3.996 9.274 4.374 1.00 90.44 281 ILE A C 1
ATOM 2148 O O . ILE A 1 281 ? 3.784 10.417 3.965 1.00 90.44 281 ILE A O 1
ATOM 2152 N N . LEU A 1 282 ? 5.116 8.936 5.023 1.00 90.06 282 LEU A N 1
ATOM 2153 C CA . LEU A 1 282 ? 6.186 9.886 5.346 1.00 90.06 282 LEU A CA 1
ATOM 2154 C C . LEU A 1 282 ? 6.830 10.482 4.086 1.00 90.06 282 LEU A C 1
ATOM 2156 O O . LEU A 1 282 ? 7.056 11.689 4.012 1.00 90.06 282 LEU A O 1
ATOM 2160 N N . LEU A 1 283 ? 7.092 9.669 3.059 1.00 90.56 283 LEU A N 1
ATOM 2161 C CA . LEU A 1 283 ? 7.657 10.149 1.797 1.00 90.56 283 LEU A CA 1
ATOM 2162 C C . LEU A 1 283 ? 6.693 11.097 1.076 1.00 90.56 283 LEU A C 1
ATOM 2164 O O . LEU A 1 283 ? 7.102 12.140 0.576 1.00 90.56 283 LEU A O 1
ATOM 2168 N N . VAL A 1 284 ? 5.401 10.770 1.038 1.00 89.88 284 VAL A N 1
ATOM 2169 C CA . VAL A 1 284 ? 4.386 11.650 0.445 1.00 89.88 284 VAL A CA 1
ATOM 2170 C C . VAL A 1 284 ? 4.285 12.964 1.217 1.00 89.88 284 VAL A C 1
ATOM 2172 O O . VAL A 1 284 ? 4.231 14.025 0.594 1.00 89.88 284 VAL A O 1
ATOM 2175 N N . HIS A 1 285 ? 4.258 12.909 2.551 1.00 87.31 285 HIS A N 1
ATOM 2176 C CA . HIS A 1 285 ? 4.194 14.101 3.395 1.00 87.31 285 HIS A CA 1
ATOM 2177 C C . HIS A 1 285 ? 5.421 14.988 3.194 1.00 87.31 285 HIS A C 1
ATOM 2179 O O . HIS A 1 285 ? 5.264 16.170 2.893 1.00 87.31 285 HIS A O 1
ATOM 2185 N N . THR A 1 286 ? 6.625 14.417 3.256 1.00 86.00 286 THR A N 1
ATOM 2186 C CA . THR A 1 286 ? 7.873 15.157 3.031 1.00 86.00 286 THR A CA 1
ATOM 2187 C C . THR A 1 286 ? 7.913 15.766 1.631 1.00 86.00 286 THR A C 1
ATOM 2189 O O . THR A 1 286 ? 8.141 16.960 1.491 1.00 86.00 286 THR A O 1
ATOM 2192 N N . LEU A 1 287 ? 7.580 15.022 0.573 1.00 86.75 287 LEU A N 1
ATOM 2193 C CA . LEU A 1 287 ? 7.568 15.572 -0.790 1.00 86.75 287 LEU A CA 1
ATOM 2194 C C . LEU A 1 287 ? 6.557 16.713 -0.986 1.00 86.75 287 LEU A C 1
ATOM 2196 O O . LEU A 1 287 ? 6.817 17.619 -1.783 1.00 86.75 287 LEU A O 1
ATOM 2200 N N . LYS A 1 288 ? 5.422 16.683 -0.275 1.00 85.44 288 LYS A N 1
ATOM 2201 C CA . LYS A 1 288 ? 4.403 17.747 -0.302 1.00 85.44 288 LYS A CA 1
ATOM 2202 C C . LYS A 1 288 ? 4.775 18.958 0.556 1.00 85.44 288 LYS A C 1
ATOM 2204 O O . LYS A 1 288 ? 4.419 20.071 0.184 1.00 85.44 288 LYS A O 1
ATOM 2209 N N . SER A 1 289 ? 5.462 18.752 1.678 1.00 74.94 289 SER A N 1
ATOM 2210 C CA . SER A 1 289 ? 5.815 19.801 2.644 1.00 74.94 289 SER A CA 1
ATOM 2211 C C . SER A 1 289 ? 7.172 20.462 2.387 1.00 74.94 289 SER A C 1
ATOM 2213 O O . SER A 1 289 ? 7.433 21.523 2.946 1.00 74.94 289 SER A O 1
ATOM 2215 N N . VAL A 1 290 ? 8.033 19.877 1.542 1.00 61.16 290 VAL A N 1
ATOM 2216 C CA . VAL A 1 290 ? 9.398 20.372 1.294 1.00 61.16 290 VAL A CA 1
ATOM 2217 C C . VAL A 1 290 ? 9.402 21.797 0.729 1.00 61.16 290 VAL A C 1
ATOM 2219 O O . VAL A 1 290 ? 9.176 22.029 -0.465 1.00 61.16 290 VAL A O 1
ATOM 2222 N N . THR A 1 291 ? 9.747 22.724 1.621 1.00 56.38 291 THR A N 1
ATOM 2223 C CA . THR A 1 291 ? 10.265 24.070 1.353 1.00 56.38 291 THR A CA 1
ATOM 2224 C C . THR A 1 291 ? 11.798 24.096 1.298 1.00 56.38 291 THR A C 1
ATOM 2226 O O . THR A 1 291 ? 12.352 25.012 0.698 1.00 56.38 291 THR A O 1
ATOM 2229 N N . ASP A 1 292 ? 12.487 23.091 1.859 1.00 55.28 292 ASP A N 1
ATOM 2230 C CA . ASP A 1 292 ? 13.945 23.103 2.039 1.00 55.28 292 ASP A CA 1
ATOM 2231 C C . ASP A 1 292 ? 14.696 22.116 1.121 1.00 55.28 292 ASP A C 1
ATOM 2233 O O . ASP A 1 292 ? 14.469 20.903 1.127 1.00 55.28 292 ASP A O 1
ATOM 2237 N N . VAL A 1 293 ? 15.629 22.657 0.338 1.00 56.28 293 VAL A N 1
ATOM 2238 C CA . VAL A 1 293 ? 16.455 21.961 -0.665 1.00 56.28 293 VAL A CA 1
ATOM 2239 C C . VAL A 1 293 ? 17.490 21.028 -0.005 1.00 56.28 293 VAL A C 1
ATOM 2241 O O . VAL A 1 293 ? 18.029 20.140 -0.663 1.00 56.28 293 VAL A O 1
ATOM 2244 N N . GLY A 1 294 ? 17.745 21.180 1.301 1.00 62.59 294 GLY A N 1
ATOM 2245 C CA . GLY A 1 294 ? 18.736 20.401 2.053 1.00 62.59 294 GLY A CA 1
ATOM 2246 C C . GLY A 1 294 ? 18.243 19.096 2.693 1.00 62.59 294 GLY A C 1
ATOM 2247 O O . GLY A 1 294 ? 19.058 18.358 3.255 1.00 62.59 294 GLY A O 1
ATOM 2248 N N . ASN A 1 295 ? 16.943 18.778 2.639 1.00 74.69 295 ASN A N 1
ATOM 2249 C CA . ASN A 1 295 ? 16.412 17.624 3.365 1.00 74.69 295 ASN A CA 1
ATOM 2250 C C . ASN A 1 295 ? 16.812 16.289 2.700 1.00 74.69 295 ASN A C 1
ATOM 2252 O O . ASN A 1 295 ? 16.306 15.917 1.641 1.00 74.69 295 ASN A O 1
ATOM 2256 N N . LYS A 1 296 ? 17.710 15.535 3.349 1.00 83.31 296 LYS A N 1
ATOM 2257 C CA . LYS A 1 296 ? 18.183 14.215 2.884 1.00 83.31 296 LYS A CA 1
ATOM 2258 C C . LYS A 1 296 ? 17.211 13.074 3.200 1.00 83.31 296 LYS A C 1
ATOM 2260 O O . LYS A 1 296 ? 17.345 11.990 2.635 1.00 83.31 296 LYS A O 1
ATOM 2265 N N . LYS A 1 297 ? 16.229 13.291 4.078 1.00 83.81 297 LYS A N 1
ATOM 2266 C CA . LYS A 1 297 ? 15.320 12.245 4.573 1.00 83.81 297 LYS A CA 1
ATOM 2267 C C . LYS A 1 297 ? 14.474 11.587 3.477 1.00 83.81 297 LYS A C 1
ATOM 2269 O O . LYS A 1 297 ? 14.423 10.357 3.464 1.00 83.81 297 LYS A O 1
ATOM 2274 N N . PRO A 1 298 ? 13.913 12.318 2.492 1.00 88.00 298 PRO A N 1
ATOM 2275 C CA . PRO A 1 298 ? 13.230 11.698 1.358 1.00 88.00 298 PRO A CA 1
ATOM 2276 C C . PRO A 1 298 ? 14.107 10.692 0.598 1.00 88.00 298 PRO A C 1
ATOM 2278 O O . PRO A 1 298 ? 13.607 9.659 0.163 1.00 88.00 298 PRO A O 1
ATOM 2281 N N . PHE A 1 299 ? 15.417 10.949 0.468 1.00 88.12 299 PHE A N 1
ATOM 2282 C CA . PHE A 1 299 ? 16.351 10.010 -0.165 1.00 88.12 299 PHE A CA 1
ATOM 2283 C C . PHE A 1 299 ? 16.611 8.774 0.699 1.00 88.12 299 PHE A C 1
ATOM 2285 O O . PHE A 1 299 ? 16.740 7.678 0.164 1.00 88.12 299 PHE A O 1
ATOM 2292 N N . LEU A 1 300 ? 16.661 8.907 2.027 1.00 88.69 300 LEU A N 1
ATOM 2293 C CA . LEU A 1 300 ? 16.802 7.743 2.909 1.00 88.69 300 LEU A CA 1
ATOM 2294 C C . LEU A 1 300 ? 15.602 6.801 2.763 1.00 88.69 300 LEU A C 1
ATOM 2296 O O . LEU A 1 300 ? 15.781 5.602 2.551 1.00 88.69 300 LEU A O 1
ATOM 2300 N N . ILE A 1 301 ? 14.392 7.365 2.779 1.00 91.06 301 ILE A N 1
ATOM 2301 C CA . ILE A 1 301 ? 13.150 6.605 2.616 1.00 91.06 301 ILE A CA 1
ATOM 2302 C C . ILE A 1 301 ? 13.075 5.970 1.221 1.00 91.06 301 ILE A C 1
ATOM 2304 O O . ILE A 1 301 ? 12.807 4.776 1.080 1.00 91.06 301 ILE A O 1
ATOM 2308 N N . LEU A 1 302 ? 13.331 6.762 0.174 1.00 92.56 302 LEU A N 1
ATOM 2309 C CA . LEU A 1 302 ? 13.266 6.282 -1.202 1.00 92.56 302 LEU A CA 1
ATOM 2310 C C . LEU A 1 302 ? 14.319 5.202 -1.474 1.00 92.56 302 LEU A C 1
ATOM 2312 O O . LEU A 1 302 ? 14.022 4.249 -2.185 1.00 92.56 302 LEU A O 1
ATOM 2316 N N . ASN A 1 303 ? 15.518 5.301 -0.890 1.00 92.31 303 ASN A N 1
ATOM 2317 C CA . ASN A 1 303 ? 16.561 4.289 -1.052 1.00 92.31 303 ASN A CA 1
ATOM 2318 C C . ASN A 1 303 ? 16.082 2.907 -0.593 1.00 92.31 303 ASN A C 1
ATOM 2320 O O . ASN A 1 303 ? 16.307 1.921 -1.289 1.00 92.31 303 ASN A O 1
ATOM 2324 N N . GLU A 1 304 ? 15.384 2.835 0.540 1.00 91.44 304 GLU A N 1
ATOM 2325 C CA . GLU A 1 304 ? 14.845 1.572 1.041 1.00 91.44 304 GLU A CA 1
ATOM 2326 C C . GLU A 1 304 ? 13.788 0.985 0.095 1.00 91.44 304 GLU A C 1
ATOM 2328 O O . GLU A 1 304 ? 13.860 -0.192 -0.262 1.00 91.44 304 GLU A O 1
ATOM 2333 N N . LEU A 1 305 ? 12.865 1.821 -0.396 1.00 93.44 305 LEU A N 1
ATOM 2334 C CA . LEU A 1 305 ? 11.877 1.403 -1.391 1.00 93.44 305 LEU A CA 1
ATOM 2335 C C . LEU A 1 305 ? 12.551 0.895 -2.674 1.00 93.44 305 LEU A C 1
ATOM 2337 O O . LEU A 1 305 ? 12.160 -0.144 -3.199 1.00 93.44 305 LEU A O 1
ATOM 2341 N N . ILE A 1 306 ? 13.575 1.601 -3.167 1.00 94.31 306 ILE A N 1
ATOM 2342 C CA . ILE A 1 306 ? 14.324 1.213 -4.367 1.00 94.31 306 ILE A CA 1
ATOM 2343 C C . ILE A 1 306 ? 14.986 -0.153 -4.171 1.00 94.31 306 ILE A C 1
ATOM 2345 O O . ILE A 1 306 ? 14.877 -1.005 -5.051 1.00 94.31 306 ILE A O 1
ATOM 2349 N N . LEU A 1 307 ? 15.614 -0.404 -3.022 1.00 92.00 307 LEU A N 1
ATOM 2350 C CA . LEU A 1 307 ? 16.216 -1.706 -2.722 1.00 92.00 307 LEU A CA 1
ATOM 2351 C C . LEU A 1 307 ? 15.165 -2.830 -2.678 1.00 92.00 307 LEU A C 1
ATOM 2353 O O . LEU A 1 307 ? 15.389 -3.893 -3.260 1.00 92.00 307 LEU A O 1
ATOM 2357 N N . ALA A 1 308 ? 13.991 -2.581 -2.089 1.00 92.81 308 ALA A N 1
ATOM 2358 C CA . ALA A 1 308 ? 12.909 -3.567 -1.998 1.00 92.81 308 ALA A CA 1
ATOM 2359 C C . ALA A 1 308 ? 12.361 -4.014 -3.374 1.00 92.81 308 ALA A C 1
ATOM 2361 O O . ALA A 1 308 ? 11.921 -5.154 -3.532 1.00 92.81 308 ALA A O 1
ATOM 2362 N N . LEU A 1 309 ? 12.465 -3.181 -4.420 1.00 93.94 309 LEU A N 1
ATOM 2363 C CA . LEU A 1 309 ? 12.077 -3.557 -5.795 1.00 93.94 309 LEU A CA 1
ATOM 2364 C C . LEU A 1 309 ? 12.938 -4.685 -6.385 1.00 93.94 309 LEU A C 1
ATOM 2366 O O . LEU A 1 309 ? 12.582 -5.274 -7.412 1.00 93.94 309 LEU A O 1
ATOM 2370 N N . LYS A 1 310 ? 14.088 -4.975 -5.771 1.00 92.06 310 LYS A N 1
ATOM 2371 C CA . LYS A 1 310 ? 15.019 -6.028 -6.186 1.00 92.06 310 LYS A CA 1
ATOM 2372 C C . LYS A 1 310 ? 15.196 -7.109 -5.126 1.00 92.06 310 LYS A C 1
ATOM 2374 O O . LYS A 1 310 ? 16.158 -7.872 -5.214 1.00 92.06 310 LYS A O 1
ATOM 2379 N N . ASP A 1 311 ? 14.251 -7.219 -4.193 1.00 91.50 311 ASP A N 1
ATOM 2380 C CA . ASP A 1 311 ? 14.244 -8.302 -3.216 1.00 91.50 311 ASP A CA 1
ATOM 2381 C C . ASP A 1 311 ? 14.277 -9.674 -3.910 1.00 91.50 311 ASP A C 1
ATOM 2383 O O . ASP A 1 311 ? 13.764 -9.861 -5.019 1.00 91.50 311 ASP A O 1
ATOM 2387 N N . SER A 1 312 ? 14.890 -10.651 -3.252 1.00 89.38 312 SER A N 1
ATOM 2388 C CA . SER A 1 312 ? 14.898 -12.050 -3.677 1.00 89.38 312 SER A CA 1
ATOM 2389 C C . SER A 1 312 ? 13.487 -12.651 -3.793 1.00 89.38 312 SER A C 1
ATOM 2391 O O . SER A 1 312 ? 13.216 -13.401 -4.736 1.00 89.38 312 SER A O 1
ATOM 2393 N N . LYS A 1 313 ? 12.565 -12.273 -2.899 1.00 92.00 313 LYS A N 1
ATOM 2394 C CA . LYS A 1 313 ? 11.197 -12.797 -2.813 1.00 92.00 313 LYS A CA 1
ATOM 2395 C C . LYS A 1 313 ? 10.265 -12.055 -3.769 1.00 92.00 313 LYS A C 1
ATOM 2397 O O . LYS A 1 313 ? 10.253 -10.828 -3.821 1.00 92.00 313 LYS A O 1
ATOM 2402 N N . GLU A 1 314 ? 9.452 -12.796 -4.520 1.00 91.81 314 GLU A N 1
ATOM 2403 C CA . GLU A 1 314 ? 8.510 -12.200 -5.477 1.00 91.81 314 GLU A CA 1
ATOM 2404 C C . GLU A 1 314 ? 7.435 -11.349 -4.797 1.00 91.81 314 GLU A C 1
ATOM 2406 O O . GLU A 1 314 ? 7.181 -10.231 -5.245 1.00 91.81 314 GLU A O 1
ATOM 2411 N N . ASP A 1 315 ? 6.886 -11.824 -3.679 1.00 90.06 315 ASP A N 1
ATOM 2412 C CA . ASP A 1 315 ? 5.855 -11.100 -2.932 1.00 90.06 315 ASP A CA 1
ATOM 2413 C C . ASP A 1 315 ? 6.381 -9.783 -2.344 1.00 90.06 315 ASP A C 1
ATOM 2415 O O . ASP A 1 315 ? 5.690 -8.767 -2.390 1.00 90.06 315 ASP A O 1
ATOM 2419 N N . ALA A 1 316 ? 7.636 -9.762 -1.878 1.00 91.69 316 ALA A N 1
ATOM 2420 C CA . ALA A 1 316 ? 8.293 -8.543 -1.404 1.00 91.69 316 ALA A CA 1
ATOM 2421 C C . ALA A 1 316 ? 8.463 -7.514 -2.534 1.00 91.69 316 ALA A C 1
ATOM 2423 O O . ALA A 1 316 ? 8.119 -6.342 -2.367 1.00 91.69 316 ALA A O 1
ATOM 2424 N N . ARG A 1 317 ? 8.909 -7.958 -3.722 1.00 93.62 317 ARG A N 1
ATOM 2425 C CA . ARG A 1 317 ? 8.991 -7.083 -4.905 1.00 93.62 317 ARG A CA 1
ATOM 2426 C C . ARG A 1 317 ? 7.620 -6.537 -5.293 1.00 93.62 317 ARG A C 1
ATOM 2428 O O . ARG A 1 317 ? 7.507 -5.359 -5.622 1.00 93.62 317 ARG A O 1
ATOM 2435 N N . LYS A 1 318 ? 6.580 -7.376 -5.247 1.00 93.00 318 LYS A N 1
ATOM 2436 C CA . LYS A 1 318 ? 5.202 -6.971 -5.543 1.00 93.00 318 LYS A CA 1
ATOM 2437 C C . LYS A 1 318 ? 4.697 -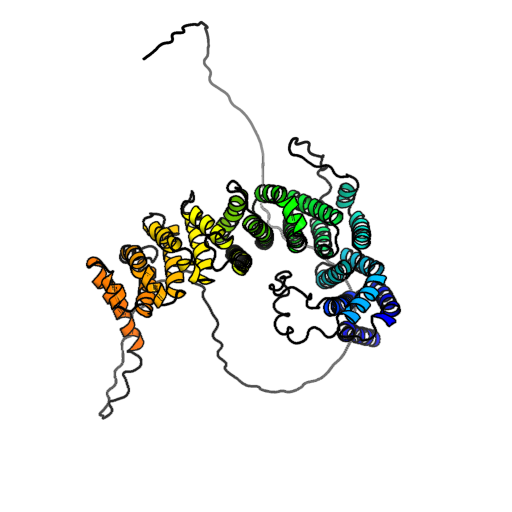5.918 -4.554 1.00 93.00 318 LYS A C 1
ATOM 2439 O O . LYS A 1 318 ? 4.198 -4.891 -5.001 1.00 93.00 318 LYS A O 1
ATOM 2444 N N . ALA A 1 319 ? 4.914 -6.112 -3.252 1.00 92.75 319 ALA A N 1
ATOM 2445 C CA . ALA A 1 319 ? 4.566 -5.123 -2.231 1.00 92.75 319 ALA A CA 1
ATOM 2446 C C . ALA A 1 319 ? 5.269 -3.773 -2.474 1.00 92.75 319 ALA A C 1
ATOM 2448 O O . ALA A 1 319 ? 4.633 -2.722 -2.411 1.00 92.75 319 ALA A O 1
ATOM 2449 N N . ALA A 1 320 ? 6.556 -3.788 -2.841 1.00 94.75 320 ALA A N 1
ATOM 2450 C CA . ALA A 1 320 ? 7.291 -2.574 -3.196 1.00 94.75 320 ALA A CA 1
ATOM 2451 C C . ALA A 1 320 ? 6.729 -1.884 -4.455 1.00 94.75 320 ALA A C 1
ATOM 2453 O O . ALA A 1 320 ? 6.612 -0.656 -4.484 1.00 94.75 320 ALA A O 1
ATOM 2454 N N . TYR A 1 321 ? 6.332 -2.648 -5.481 1.00 94.31 321 TYR A N 1
ATOM 2455 C CA . TYR A 1 321 ? 5.658 -2.097 -6.661 1.00 94.31 321 TYR A CA 1
ATOM 2456 C C . TYR A 1 321 ? 4.308 -1.459 -6.311 1.00 94.31 321 TYR A C 1
ATOM 2458 O O . TYR A 1 321 ? 4.032 -0.344 -6.756 1.00 94.31 321 TYR A O 1
ATOM 2466 N N . ASP A 1 322 ? 3.495 -2.124 -5.489 1.00 93.69 322 ASP A N 1
ATOM 2467 C CA . ASP A 1 322 ? 2.188 -1.619 -5.065 1.00 93.69 322 ASP A CA 1
ATOM 2468 C C . ASP A 1 322 ? 2.332 -0.319 -4.257 1.00 93.69 322 ASP A C 1
ATOM 2470 O O . ASP A 1 322 ? 1.617 0.656 -4.505 1.00 93.69 322 ASP A O 1
ATOM 2474 N N . VAL A 1 323 ? 3.316 -0.252 -3.355 1.00 93.62 323 VAL A N 1
ATOM 2475 C CA . VAL A 1 323 ? 3.647 0.963 -2.598 1.00 93.62 323 VAL A CA 1
ATOM 2476 C C . VAL A 1 323 ? 4.112 2.095 -3.519 1.00 93.62 323 VAL A C 1
ATOM 2478 O O . VAL A 1 323 ? 3.618 3.217 -3.398 1.00 93.62 323 VAL A O 1
ATOM 2481 N N . LEU A 1 324 ? 4.991 1.823 -4.491 1.00 94.12 324 LEU A N 1
ATOM 2482 C CA . LEU A 1 324 ? 5.433 2.828 -5.467 1.00 94.12 324 LEU A CA 1
ATOM 2483 C C . LEU A 1 324 ? 4.254 3.403 -6.272 1.00 94.12 324 LEU A C 1
ATOM 2485 O O . LEU A 1 324 ? 4.166 4.616 -6.489 1.00 94.12 324 LEU A O 1
ATOM 2489 N N . LEU A 1 325 ? 3.302 2.552 -6.664 1.00 92.69 325 LEU A N 1
ATOM 2490 C CA . LEU A 1 325 ? 2.079 2.975 -7.345 1.00 92.69 325 LEU A CA 1
ATOM 2491 C C . LEU A 1 325 ? 1.157 3.801 -6.433 1.00 92.69 325 LEU A C 1
ATOM 2493 O O . LEU A 1 325 ? 0.577 4.792 -6.894 1.00 92.69 325 LEU A O 1
ATOM 2497 N N . ARG A 1 326 ? 1.049 3.463 -5.142 1.00 91.44 326 ARG A N 1
ATOM 2498 C CA . ARG A 1 326 ? 0.312 4.273 -4.154 1.00 91.44 326 ARG A CA 1
ATOM 2499 C C . ARG A 1 326 ? 0.931 5.661 -3.986 1.00 91.44 326 ARG A C 1
ATOM 2501 O O . ARG A 1 326 ? 0.188 6.642 -4.029 1.00 91.44 326 ARG A O 1
ATOM 2508 N N . ILE A 1 327 ? 2.263 5.761 -3.897 1.00 91.38 327 ILE A N 1
ATOM 2509 C CA . ILE A 1 327 ? 2.979 7.051 -3.859 1.00 91.38 327 ILE A CA 1
ATOM 2510 C C . ILE A 1 327 ? 2.626 7.866 -5.102 1.00 91.38 327 ILE A C 1
ATOM 2512 O O . ILE A 1 327 ? 2.165 8.998 -4.979 1.00 91.38 327 ILE A O 1
ATOM 2516 N N . SER A 1 328 ? 2.775 7.278 -6.295 1.00 89.12 328 SER A N 1
ATOM 2517 C CA . SER A 1 328 ? 2.491 7.978 -7.554 1.00 89.12 328 SER A CA 1
ATOM 2518 C C . SER A 1 328 ? 1.060 8.523 -7.607 1.00 89.12 328 SER A C 1
ATOM 2520 O O . SER A 1 328 ? 0.856 9.694 -7.909 1.00 89.12 328 SER A O 1
ATOM 2522 N N . SER A 1 329 ? 0.076 7.719 -7.193 1.00 89.19 329 SER A N 1
ATOM 2523 C CA . SER A 1 329 ? -1.336 8.115 -7.174 1.00 89.19 329 SER A CA 1
ATOM 2524 C C . SER A 1 329 ? -1.596 9.242 -6.169 1.00 89.19 329 SER A C 1
ATOM 2526 O O . SER A 1 329 ? -2.323 10.186 -6.464 1.00 89.19 329 SER A O 1
ATOM 2528 N N . SER A 1 330 ? -0.965 9.179 -4.992 1.00 87.69 330 SER A N 1
ATOM 2529 C CA . SER A 1 330 ? -1.115 10.192 -3.943 1.00 87.69 330 SER A CA 1
ATOM 2530 C C . SER A 1 330 ? -0.458 11.538 -4.283 1.00 87.69 330 SER A C 1
ATOM 2532 O O . SER A 1 330 ? -0.789 12.554 -3.654 1.00 87.69 330 SER A O 1
ATOM 2534 N N . LEU A 1 331 ? 0.500 11.549 -5.211 1.00 84.56 331 LEU A N 1
ATOM 2535 C CA . LEU A 1 331 ? 1.181 12.753 -5.689 1.00 84.56 331 LEU A CA 1
ATOM 2536 C C . LEU A 1 331 ? 0.565 13.294 -6.991 1.00 84.56 331 LEU A C 1
ATOM 2538 O O . LEU A 1 331 ? 0.581 14.506 -7.206 1.00 84.56 331 LEU A O 1
ATOM 2542 N N . GLY A 1 332 ? -0.004 12.422 -7.830 1.00 69.50 332 GLY A N 1
ATOM 2543 C CA . GLY A 1 332 ? -0.560 12.770 -9.142 1.00 69.50 332 GLY A CA 1
ATOM 2544 C C . GLY A 1 332 ? -1.807 13.659 -9.087 1.00 69.50 332 GLY A C 1
ATOM 2545 O O . GLY A 1 332 ? -1.950 14.554 -9.916 1.00 69.50 332 GLY A O 1
ATOM 2546 N N . GLY A 1 333 ? -2.659 13.504 -8.064 1.00 56.41 333 GLY A N 1
ATOM 2547 C CA . GLY A 1 333 ? -3.933 14.236 -7.937 1.00 56.41 333 GLY A CA 1
ATOM 2548 C C . GLY A 1 333 ? -3.838 15.764 -7.781 1.00 56.41 333 GLY A C 1
ATOM 2549 O O . GLY A 1 333 ? -4.860 16.435 -7.821 1.00 56.41 333 GLY A O 1
ATOM 2550 N N . SER A 1 334 ? -2.637 16.330 -7.617 1.00 49.75 334 SER A N 1
ATOM 2551 C CA . SER A 1 334 ? -2.436 17.772 -7.389 1.00 49.75 334 SER A CA 1
ATOM 2552 C C . SER A 1 334 ? -1.456 18.431 -8.371 1.00 49.75 334 SER A C 1
ATOM 2554 O O . SER A 1 334 ? -1.134 19.604 -8.192 1.00 49.75 334 SER A O 1
ATOM 2556 N N . SER A 1 335 ? -0.909 17.698 -9.354 1.00 48.53 335 SER A N 1
ATOM 2557 C CA . SER A 1 335 ? 0.331 18.131 -10.023 1.00 48.53 335 SER A CA 1
ATOM 2558 C C . SER A 1 335 ? 0.553 17.655 -11.467 1.00 48.53 335 SER A C 1
ATOM 2560 O O . SER A 1 335 ? 1.649 17.882 -11.991 1.00 48.53 335 SER A O 1
ATOM 2562 N N . ALA A 1 336 ? -0.418 17.020 -12.129 1.00 44.28 336 ALA A N 1
ATOM 2563 C CA . ALA A 1 336 ? -0.292 16.615 -13.535 1.00 44.28 336 ALA A CA 1
ATOM 2564 C C . ALA A 1 336 ? -0.214 17.855 -14.459 1.00 44.28 336 ALA A C 1
ATOM 2566 O O . ALA A 1 336 ? -1.212 18.302 -15.011 1.00 44.28 336 ALA A O 1
ATOM 2567 N N . GLY A 1 337 ? 0.967 18.476 -14.545 1.00 53.84 337 GLY A N 1
ATOM 2568 C CA . GLY A 1 337 ? 1.226 19.699 -15.311 1.00 53.84 337 GLY A CA 1
ATOM 2569 C C . GLY A 1 337 ? 2.238 20.668 -14.686 1.00 53.84 337 GLY A C 1
ATOM 2570 O O . GLY A 1 337 ? 2.721 21.546 -15.392 1.00 53.84 337 GLY A O 1
ATOM 2571 N N . ASN A 1 338 ? 2.605 20.524 -13.402 1.00 64.25 338 ASN A N 1
ATOM 2572 C CA . ASN A 1 338 ? 3.632 21.378 -12.789 1.00 64.25 338 ASN A CA 1
ATOM 2573 C C . ASN A 1 338 ? 5.013 20.684 -12.824 1.00 64.25 338 ASN A C 1
ATOM 2575 O O . ASN A 1 338 ? 5.220 19.724 -12.073 1.00 64.25 338 ASN A O 1
ATOM 2579 N N . PRO A 1 339 ? 5.983 21.163 -13.628 1.00 61.78 339 PRO A N 1
ATOM 2580 C CA . PRO A 1 339 ? 7.328 20.582 -13.688 1.00 61.78 339 PRO A CA 1
ATOM 2581 C C . PRO A 1 339 ? 8.077 20.637 -12.343 1.00 61.78 339 PRO A C 1
ATOM 2583 O O . PRO A 1 339 ? 8.966 19.823 -12.118 1.00 61.78 339 PRO A O 1
ATOM 2586 N N . ASN A 1 340 ? 7.663 21.502 -11.408 1.00 69.19 340 ASN A N 1
ATOM 2587 C CA . ASN A 1 340 ? 8.245 21.624 -10.063 1.00 69.19 340 ASN A CA 1
ATOM 2588 C C . ASN A 1 340 ? 7.398 20.979 -8.953 1.00 69.19 340 ASN A C 1
ATOM 2590 O O . ASN A 1 340 ? 7.671 21.163 -7.762 1.00 69.19 340 ASN A O 1
ATOM 2594 N N . GLY A 1 341 ? 6.348 20.245 -9.316 1.00 80.81 341 GLY A N 1
ATOM 2595 C CA . GLY A 1 341 ? 5.464 19.619 -8.346 1.00 80.81 341 GLY A CA 1
ATOM 2596 C C . GLY A 1 341 ? 6.057 18.379 -7.664 1.00 80.81 341 GLY A C 1
ATOM 2597 O O . GLY A 1 341 ? 7.095 17.854 -8.077 1.00 80.81 341 GLY A O 1
ATOM 2598 N N . PRO A 1 342 ? 5.403 17.876 -6.603 1.00 84.44 342 PRO A N 1
ATOM 2599 C CA . PRO A 1 342 ? 5.941 16.803 -5.767 1.00 84.44 342 PRO A CA 1
ATOM 2600 C C . PRO A 1 342 ? 6.102 15.476 -6.523 1.00 84.44 342 PRO A C 1
ATOM 2602 O O . PRO A 1 342 ? 7.009 14.703 -6.217 1.00 84.44 342 PRO A O 1
ATOM 2605 N N . TYR A 1 343 ? 5.272 15.226 -7.542 1.00 86.88 343 TYR A N 1
ATOM 2606 C CA . TYR A 1 343 ? 5.428 14.065 -8.417 1.00 86.88 343 TYR A CA 1
ATOM 2607 C C . TYR A 1 343 ? 6.697 14.171 -9.272 1.00 86.88 343 TYR A C 1
ATOM 2609 O O . TYR A 1 343 ? 7.507 13.251 -9.277 1.00 86.88 343 TYR A O 1
ATOM 2617 N N . SER A 1 344 ? 6.937 15.319 -9.911 1.00 86.50 344 SER A N 1
ATOM 2618 C CA . SER A 1 344 ? 8.160 15.554 -10.685 1.00 86.50 344 SER A CA 1
ATOM 2619 C C . SER A 1 344 ? 9.414 15.449 -9.813 1.00 86.50 344 SER A C 1
ATOM 2621 O O . SER A 1 344 ? 10.391 14.831 -10.228 1.00 86.50 344 SER A O 1
ATOM 2623 N N . LYS A 1 345 ? 9.364 15.941 -8.563 1.00 88.00 345 LYS A N 1
ATOM 2624 C CA . LYS A 1 345 ? 10.442 15.752 -7.574 1.00 88.00 345 LYS A CA 1
ATOM 2625 C C . LYS A 1 345 ? 10.734 14.272 -7.310 1.00 88.00 345 LYS A C 1
ATOM 2627 O O . LYS A 1 345 ? 11.900 13.888 -7.340 1.00 88.00 345 LYS A O 1
ATOM 2632 N N . LEU A 1 346 ? 9.708 13.436 -7.107 1.00 91.56 346 LEU A N 1
ATOM 2633 C CA . LEU A 1 346 ? 9.886 11.986 -6.942 1.00 91.56 346 LEU A CA 1
ATOM 2634 C C . LEU A 1 346 ? 10.633 11.381 -8.138 1.00 91.56 346 LEU A C 1
ATOM 2636 O O . LEU A 1 346 ? 11.576 10.616 -7.951 1.00 91.56 346 LEU A O 1
ATOM 2640 N N . ILE A 1 347 ? 10.236 11.733 -9.362 1.00 91.75 347 ILE A N 1
ATOM 2641 C CA . ILE A 1 347 ? 10.871 11.203 -10.573 1.00 91.75 347 ILE A CA 1
ATOM 2642 C C . ILE A 1 347 ? 12.321 11.670 -10.680 1.00 91.75 347 ILE A C 1
ATOM 2644 O O . ILE A 1 347 ? 13.198 10.842 -10.915 1.00 91.75 347 ILE A O 1
ATOM 2648 N N . SER A 1 348 ? 12.593 12.955 -10.450 1.00 90.88 348 SER A N 1
ATOM 2649 C CA . SER A 1 348 ? 13.955 13.499 -10.436 1.00 90.88 348 SER A CA 1
ATOM 2650 C C . SER A 1 348 ? 14.835 12.816 -9.389 1.00 90.88 348 SER A C 1
ATOM 2652 O O . SER A 1 348 ? 15.992 12.505 -9.665 1.00 90.88 348 SER A O 1
ATOM 2654 N N . MET A 1 349 ? 14.287 12.505 -8.210 1.00 92.56 349 MET A N 1
ATOM 2655 C CA . MET A 1 349 ? 15.004 11.720 -7.207 1.00 92.56 349 MET A CA 1
ATOM 2656 C C . MET A 1 349 ? 15.324 10.314 -7.722 1.00 92.56 349 MET A C 1
ATOM 2658 O O . MET A 1 349 ? 16.476 9.905 -7.631 1.00 92.56 349 MET A O 1
ATOM 2662 N N . ILE A 1 350 ? 14.354 9.597 -8.311 1.00 95.06 350 ILE A N 1
ATOM 2663 C CA . ILE A 1 350 ? 14.571 8.262 -8.902 1.00 95.06 350 ILE A CA 1
ATOM 2664 C C . ILE A 1 350 ? 15.609 8.318 -10.036 1.00 95.06 350 ILE A C 1
ATOM 2666 O O . ILE A 1 350 ? 16.457 7.429 -10.125 1.00 95.06 350 ILE A O 1
ATOM 2670 N N . LEU A 1 351 ? 15.599 9.368 -10.865 1.00 93.94 351 LEU A N 1
ATOM 2671 C CA . LEU A 1 351 ? 16.623 9.602 -11.888 1.00 93.94 351 LEU A CA 1
ATOM 2672 C C . LEU A 1 351 ? 18.019 9.758 -11.270 1.00 93.94 351 LEU A C 1
ATOM 2674 O O . LEU A 1 351 ? 18.984 9.226 -11.813 1.00 93.94 351 LEU A O 1
ATOM 2678 N N . GLY A 1 352 ? 18.128 10.385 -10.095 1.00 93.19 352 GLY A N 1
ATOM 2679 C CA . GLY A 1 352 ? 19.373 10.443 -9.326 1.00 93.19 352 GLY A CA 1
ATOM 2680 C C . GLY A 1 352 ? 19.948 9.061 -8.975 1.00 93.19 352 GLY A C 1
ATOM 2681 O O . GLY A 1 352 ? 21.164 8.876 -9.021 1.00 93.19 352 GLY A O 1
ATOM 2682 N N . TYR A 1 353 ? 19.101 8.054 -8.719 1.00 95.19 353 TYR A N 1
ATOM 2683 C CA . TYR A 1 353 ? 19.549 6.676 -8.444 1.00 95.19 353 TYR A CA 1
ATOM 2684 C C . TYR A 1 353 ? 20.084 5.940 -9.678 1.00 95.19 353 TYR A C 1
ATOM 2686 O O . TYR A 1 353 ? 20.705 4.884 -9.528 1.00 95.19 353 TYR A O 1
ATOM 2694 N N . LEU A 1 354 ? 19.905 6.472 -10.893 1.00 95.38 354 LEU A N 1
ATOM 2695 C CA . LEU A 1 354 ? 20.567 5.914 -12.077 1.00 95.38 354 LEU A CA 1
ATOM 2696 C C . LEU A 1 354 ? 22.096 6.014 -11.951 1.00 95.38 354 LEU A C 1
ATOM 2698 O O . LEU A 1 354 ? 22.802 5.098 -12.372 1.00 95.38 354 LEU A O 1
ATOM 2702 N N . SER A 1 355 ? 22.583 7.053 -11.268 1.00 93.75 355 SER A N 1
ATOM 2703 C CA . SER A 1 355 ? 23.989 7.248 -10.887 1.00 93.75 355 SER A CA 1
ATOM 2704 C C . SER A 1 355 ? 24.341 6.601 -9.538 1.00 93.75 355 SER A C 1
ATOM 2706 O O . SER A 1 355 ? 25.299 7.008 -8.883 1.00 93.75 355 SER A O 1
ATOM 2708 N N . GLY A 1 356 ? 23.549 5.621 -9.088 1.00 87.81 356 GLY A N 1
ATOM 2709 C CA . GLY A 1 356 ? 23.752 4.924 -7.821 1.00 87.81 356 GLY A CA 1
ATOM 2710 C C . GLY A 1 356 ? 25.108 4.202 -7.727 1.00 87.81 356 GLY A C 1
ATOM 2711 O O . GLY A 1 356 ? 25.724 3.875 -8.743 1.00 87.81 356 GLY A O 1
ATOM 2712 N N . PRO A 1 357 ? 25.580 3.898 -6.503 1.00 88.44 357 PRO A N 1
ATOM 2713 C CA . PRO A 1 357 ? 26.929 3.374 -6.272 1.00 88.44 357 PRO A CA 1
ATOM 2714 C C . PRO A 1 357 ? 27.116 1.920 -6.729 1.00 88.44 357 PRO A C 1
ATOM 2716 O O . PRO A 1 357 ? 28.245 1.438 -6.797 1.00 88.44 357 PRO A O 1
ATOM 2719 N N . SER A 1 358 ? 26.029 1.198 -7.019 1.00 93.69 358 SER A N 1
ATOM 2720 C CA . SER A 1 358 ? 26.074 -0.196 -7.455 1.00 93.69 358 SER A CA 1
ATOM 2721 C C . SER A 1 358 ? 25.141 -0.447 -8.642 1.00 93.69 358 SER A C 1
ATOM 2723 O O . SER A 1 358 ? 24.056 0.141 -8.712 1.00 93.69 358 SER A O 1
ATOM 2725 N N . PRO A 1 359 ? 25.494 -1.379 -9.551 1.00 95.19 359 PRO A N 1
ATOM 2726 C CA . PRO A 1 359 ? 24.613 -1.723 -10.664 1.00 95.19 359 PRO A CA 1
ATOM 2727 C C . PRO A 1 359 ? 23.273 -2.318 -10.202 1.00 95.19 359 PRO A C 1
ATOM 2729 O O . PRO A 1 359 ? 22.266 -2.193 -10.903 1.00 95.19 359 PRO A O 1
ATOM 2732 N N . HIS A 1 360 ? 23.233 -2.876 -8.989 1.00 94.31 360 HIS A N 1
ATOM 2733 C CA . HIS A 1 360 ? 22.014 -3.346 -8.348 1.00 94.31 360 HIS A CA 1
ATOM 2734 C C . HIS A 1 360 ? 21.019 -2.197 -8.133 1.00 94.31 360 HIS A C 1
ATOM 2736 O O . HIS A 1 360 ? 19.892 -2.280 -8.627 1.00 94.31 360 HIS A O 1
ATOM 2742 N N . ILE A 1 361 ? 21.463 -1.099 -7.504 1.00 95.38 361 ILE A N 1
ATOM 2743 C CA . ILE A 1 361 ? 20.658 0.111 -7.258 1.00 95.38 361 ILE A CA 1
ATOM 2744 C C . ILE A 1 361 ? 20.242 0.762 -8.578 1.00 95.38 361 ILE A C 1
ATOM 2746 O O . ILE A 1 361 ? 19.062 1.055 -8.770 1.00 95.38 361 ILE A O 1
ATOM 2750 N N . THR A 1 362 ? 21.166 0.907 -9.531 1.00 96.50 362 THR A N 1
ATOM 2751 C CA . THR A 1 362 ? 20.842 1.447 -10.860 1.00 96.50 362 THR A CA 1
ATOM 2752 C C . THR A 1 362 ? 19.758 0.608 -11.549 1.00 96.50 362 THR A C 1
ATOM 2754 O O . THR A 1 362 ? 18.786 1.146 -12.078 1.00 96.50 362 THR A O 1
ATOM 2757 N N . SER A 1 363 ? 19.863 -0.727 -11.516 1.00 96.44 363 SER A N 1
ATOM 2758 C CA . SER A 1 363 ? 18.855 -1.612 -12.118 1.00 96.44 363 SER A CA 1
ATOM 2759 C C . SER A 1 363 ? 17.499 -1.558 -11.396 1.00 96.44 363 SER A C 1
ATOM 2761 O O . SER A 1 363 ? 16.452 -1.733 -12.028 1.00 96.44 363 SER A O 1
ATOM 2763 N N . ALA A 1 364 ? 17.507 -1.306 -10.084 1.00 96.75 364 ALA A N 1
ATOM 2764 C CA . ALA A 1 364 ? 16.316 -1.114 -9.269 1.00 96.75 364 ALA A CA 1
ATOM 2765 C C . ALA A 1 364 ? 15.590 0.186 -9.636 1.00 96.75 364 ALA A C 1
ATOM 2767 O O . ALA A 1 364 ? 14.388 0.167 -9.892 1.00 96.75 364 ALA A O 1
ATOM 2768 N N . ALA A 1 365 ? 16.334 1.286 -9.780 1.00 97.38 365 ALA A N 1
ATOM 2769 C CA . ALA A 1 365 ? 15.811 2.578 -10.213 1.00 97.38 365 ALA A CA 1
ATOM 2770 C C . ALA A 1 365 ? 15.175 2.512 -11.611 1.00 97.38 365 ALA A C 1
ATOM 2772 O O . ALA A 1 365 ? 14.062 2.994 -11.816 1.00 97.38 365 ALA A O 1
ATOM 2773 N N . VAL A 1 366 ? 15.810 1.812 -12.558 1.00 97.56 366 VAL A N 1
ATOM 2774 C CA . VAL A 1 366 ? 15.214 1.556 -13.883 1.00 97.56 366 VAL A CA 1
ATOM 2775 C C . VAL A 1 366 ? 13.919 0.733 -13.774 1.00 97.56 366 VAL A C 1
ATOM 2777 O O . VAL A 1 366 ? 12.963 0.965 -14.519 1.00 97.56 366 VAL A O 1
ATOM 2780 N N . SER A 1 367 ? 13.850 -0.212 -12.831 1.00 96.62 367 SER A N 1
ATOM 2781 C CA . SER A 1 367 ? 12.631 -0.995 -12.575 1.00 96.62 367 SER A CA 1
ATOM 2782 C C . SER A 1 367 ? 11.515 -0.125 -11.980 1.00 96.62 367 SER A C 1
ATOM 2784 O O . SER A 1 367 ? 10.368 -0.251 -12.401 1.00 96.62 367 SER A O 1
ATOM 2786 N N . ALA A 1 368 ? 11.851 0.808 -11.081 1.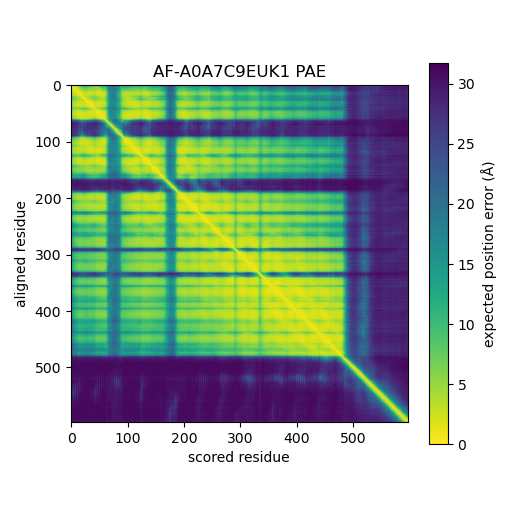00 97.12 368 ALA A N 1
ATOM 2787 C CA . ALA A 1 368 ? 10.918 1.796 -10.539 1.00 97.12 368 ALA A CA 1
ATOM 2788 C C . ALA A 1 368 ? 10.315 2.667 -11.654 1.00 97.12 368 ALA A C 1
ATOM 2790 O O . ALA A 1 368 ? 9.094 2.756 -11.784 1.00 97.12 368 ALA A O 1
ATOM 2791 N N . LEU A 1 369 ? 11.164 3.231 -12.523 1.00 96.44 369 LEU A N 1
ATOM 2792 C CA . LEU A 1 369 ? 10.724 4.022 -13.678 1.00 96.44 369 LEU A CA 1
ATOM 2793 C C . LEU A 1 369 ? 9.853 3.201 -14.635 1.00 96.44 369 LEU A C 1
ATOM 2795 O O . LEU A 1 369 ? 8.880 3.720 -15.171 1.00 96.44 369 LEU A O 1
ATOM 2799 N N . SER A 1 370 ? 10.151 1.911 -14.818 1.00 96.44 370 SER A N 1
ATOM 2800 C CA . SER A 1 370 ? 9.335 1.024 -15.660 1.00 96.44 370 SER A CA 1
ATOM 2801 C C . SER A 1 370 ? 7.904 0.898 -15.135 1.00 96.44 370 SER A C 1
ATOM 2803 O O . SER A 1 370 ? 6.959 0.953 -15.918 1.00 96.44 370 SER A O 1
ATOM 2805 N N . VAL A 1 371 ? 7.730 0.756 -13.817 1.00 95.00 371 VAL A N 1
ATOM 2806 C CA . VAL A 1 371 ? 6.403 0.660 -13.187 1.00 95.00 371 VAL A CA 1
ATOM 2807 C C . VAL A 1 371 ? 5.638 1.977 -13.274 1.00 95.00 371 VAL A C 1
ATOM 2809 O O . VAL A 1 371 ? 4.446 1.972 -13.579 1.00 95.00 371 VAL A O 1
ATOM 2812 N N . LEU A 1 372 ? 6.321 3.105 -13.081 1.00 93.88 372 LEU A N 1
ATOM 2813 C CA . LEU A 1 372 ? 5.704 4.428 -13.187 1.00 93.88 372 LEU A CA 1
ATOM 2814 C C . LEU A 1 372 ? 5.274 4.744 -14.626 1.00 93.88 372 LEU A C 1
ATOM 2816 O O . LEU A 1 372 ? 4.133 5.139 -14.838 1.00 93.88 372 LEU A O 1
ATOM 2820 N N . VAL A 1 373 ? 6.122 4.465 -15.623 1.00 93.31 373 VAL A N 1
ATOM 2821 C CA . VAL A 1 373 ? 5.779 4.620 -17.051 1.00 93.31 373 VAL A CA 1
ATOM 2822 C C . VAL A 1 373 ? 4.659 3.669 -17.474 1.00 93.31 373 VAL A C 1
ATOM 2824 O O . VAL A 1 373 ? 3.834 4.024 -18.313 1.00 93.31 373 VAL A O 1
ATOM 2827 N N . PHE A 1 374 ? 4.596 2.462 -16.905 1.00 93.62 374 PHE A N 1
ATOM 2828 C CA . PHE A 1 374 ? 3.479 1.552 -17.156 1.00 93.62 374 PHE A CA 1
ATOM 2829 C C . PHE A 1 374 ? 2.145 2.143 -16.681 1.00 93.62 374 PHE A C 1
ATOM 2831 O O . PHE A 1 374 ? 1.138 2.002 -17.374 1.00 93.62 374 PHE A O 1
ATOM 2838 N N . LYS A 1 375 ? 2.140 2.803 -15.516 1.00 90.56 375 LYS A N 1
ATOM 2839 C CA . LYS A 1 375 ? 0.950 3.436 -14.938 1.00 90.56 375 LYS A CA 1
ATOM 2840 C C . LYS A 1 375 ? 0.558 4.723 -15.663 1.00 90.56 375 LYS A C 1
ATOM 2842 O O . LYS A 1 375 ? -0.627 4.927 -15.912 1.00 90.56 375 LYS A O 1
ATOM 2847 N N . GLU A 1 376 ? 1.534 5.566 -15.984 1.00 89.44 376 GLU A N 1
ATOM 2848 C CA . GLU A 1 376 ? 1.341 6.878 -16.602 1.00 89.44 376 GLU A CA 1
ATOM 2849 C C . GLU A 1 376 ? 2.377 7.098 -17.721 1.00 89.44 376 GLU A C 1
ATOM 2851 O O . GLU A 1 376 ? 3.453 7.648 -17.488 1.00 89.44 376 GLU A O 1
ATOM 2856 N N . PRO A 1 377 ? 2.083 6.680 -18.968 1.00 88.00 377 PRO A N 1
ATOM 2857 C CA . PRO A 1 377 ? 3.030 6.799 -20.083 1.00 88.00 377 PRO A CA 1
ATOM 2858 C C . PRO A 1 377 ? 3.381 8.248 -20.443 1.00 88.00 377 PRO A C 1
ATOM 2860 O O . PRO A 1 377 ? 4.471 8.512 -20.952 1.00 88.00 377 PRO A O 1
ATOM 2863 N N . ALA A 1 378 ? 2.477 9.189 -20.143 1.00 87.12 378 ALA A N 1
ATOM 2864 C CA . ALA A 1 378 ? 2.684 10.624 -20.325 1.00 87.12 378 ALA A CA 1
ATOM 2865 C C . ALA A 1 378 ? 3.864 11.168 -19.501 1.00 87.12 378 ALA A C 1
ATOM 2867 O O . ALA A 1 378 ? 4.419 12.208 -19.849 1.00 87.12 378 ALA A O 1
ATOM 2868 N N . LEU A 1 379 ? 4.315 10.439 -18.471 1.00 88.12 379 LEU A N 1
ATOM 2869 C CA . LEU A 1 379 ? 5.502 10.766 -17.683 1.00 88.12 379 LEU A CA 1
ATOM 2870 C C . LEU A 1 379 ? 6.728 11.080 -18.555 1.00 88.12 379 LEU A C 1
ATOM 2872 O O . LEU A 1 379 ? 7.450 12.034 -18.279 1.00 88.12 379 LEU A O 1
ATOM 2876 N N . CYS A 1 380 ? 6.955 10.311 -19.624 1.00 87.38 380 CYS A N 1
ATOM 2877 C CA . CYS A 1 380 ? 8.098 10.520 -20.518 1.00 87.38 380 CYS A CA 1
ATOM 2878 C C . CYS A 1 380 ? 7.991 11.794 -21.367 1.00 87.38 380 CYS A C 1
ATOM 2880 O O . CYS A 1 380 ? 8.995 12.233 -21.917 1.00 87.38 380 CYS A O 1
ATOM 2882 N N . LEU A 1 381 ? 6.795 12.375 -21.487 1.00 86.81 381 LEU A N 1
ATOM 2883 C CA . LEU A 1 381 ? 6.566 13.658 -22.155 1.00 86.81 381 LEU A CA 1
ATOM 2884 C C . LEU A 1 381 ? 6.697 14.822 -21.171 1.00 86.81 381 LEU A C 1
ATOM 2886 O O . LEU A 1 381 ? 7.250 15.857 -21.523 1.00 86.81 381 LEU A O 1
ATOM 2890 N N . ILE A 1 382 ? 6.220 14.634 -19.936 1.00 84.38 382 ILE A N 1
ATOM 2891 C CA . ILE A 1 382 ? 6.330 15.626 -18.858 1.00 84.38 382 ILE A CA 1
ATOM 2892 C C . ILE A 1 382 ? 7.798 15.807 -18.447 1.00 84.38 382 ILE A C 1
ATOM 2894 O O . ILE A 1 382 ? 8.236 16.928 -18.202 1.00 84.38 382 ILE A O 1
ATOM 2898 N N . ILE A 1 383 ? 8.561 14.710 -18.384 1.00 86.50 383 ILE A N 1
ATOM 2899 C CA . ILE A 1 383 ? 9.978 14.697 -18.003 1.00 86.50 383 ILE A CA 1
ATOM 2900 C C . ILE A 1 383 ? 10.781 14.046 -19.141 1.00 86.50 383 ILE A C 1
ATOM 2902 O O . ILE A 1 383 ? 11.040 12.836 -19.110 1.00 86.50 383 ILE A O 1
ATOM 2906 N N . PRO A 1 384 ? 11.171 14.827 -20.167 1.00 85.38 384 PRO A N 1
ATOM 2907 C CA . PRO A 1 384 ? 11.802 14.297 -21.376 1.00 85.38 384 PRO A CA 1
ATOM 2908 C C . PRO A 1 384 ? 13.163 13.639 -21.113 1.00 85.38 384 PRO A C 1
ATOM 2910 O O . PRO A 1 384 ? 13.551 12.731 -21.848 1.00 85.38 384 PRO A O 1
ATOM 2913 N N . ASP A 1 385 ? 13.850 14.008 -20.027 1.00 89.00 385 ASP A N 1
ATOM 2914 C CA . ASP A 1 385 ? 15.157 13.456 -19.649 1.00 89.00 385 ASP A CA 1
ATOM 2915 C C . ASP A 1 385 ? 15.110 11.979 -19.232 1.00 89.00 385 ASP A C 1
ATOM 2917 O O . ASP A 1 385 ? 16.148 11.311 -19.221 1.00 89.00 385 ASP A O 1
ATOM 2921 N N . VAL A 1 386 ? 13.928 11.426 -18.929 1.00 93.19 386 VAL A N 1
ATOM 2922 C CA . VAL A 1 386 ? 13.786 10.031 -18.481 1.00 93.19 386 VAL A CA 1
ATOM 2923 C C . VAL A 1 386 ? 14.307 9.052 -19.535 1.00 93.19 386 VAL A C 1
ATOM 2925 O O . VAL A 1 386 ? 15.101 8.163 -19.221 1.00 93.19 386 VAL A O 1
ATOM 2928 N N . VAL A 1 387 ? 13.879 9.201 -20.792 1.00 94.44 387 VAL A N 1
ATOM 2929 C CA . VAL A 1 387 ? 14.200 8.229 -21.851 1.00 94.44 387 VAL A CA 1
ATOM 2930 C C . VAL A 1 387 ? 15.684 8.275 -22.238 1.00 94.44 387 VAL A C 1
ATOM 2932 O O . VAL A 1 387 ? 16.304 7.204 -22.249 1.00 94.44 387 VAL A O 1
ATOM 2935 N N . PRO A 1 388 ? 16.301 9.446 -22.500 1.00 94.06 388 PRO A N 1
ATOM 2936 C CA . PRO A 1 388 ? 17.735 9.531 -22.771 1.00 94.06 388 PRO A CA 1
ATOM 2937 C C . PRO A 1 388 ? 18.587 9.040 -21.597 1.00 94.06 388 PRO A C 1
ATOM 2939 O O . PRO A 1 388 ? 19.500 8.240 -21.811 1.00 94.06 388 PRO A O 1
ATOM 2942 N N . SER A 1 389 ? 18.251 9.429 -20.360 1.00 95.69 389 SER A N 1
ATOM 2943 C CA . SER A 1 389 ? 19.008 9.030 -19.164 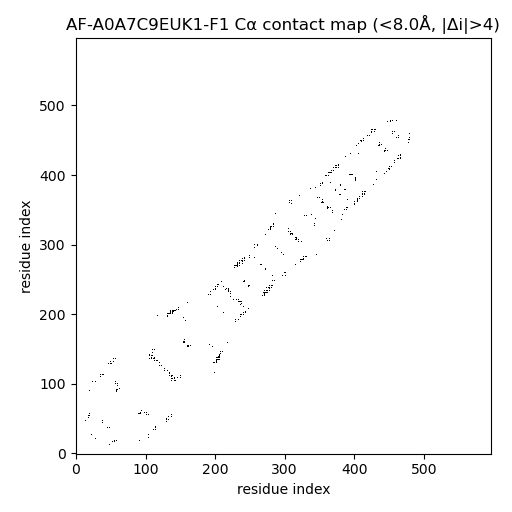1.00 95.69 389 SER A CA 1
ATOM 2944 C C . SER A 1 389 ? 19.019 7.514 -18.988 1.00 95.69 389 SER A C 1
ATOM 2946 O O . SER A 1 389 ? 20.087 6.917 -18.854 1.00 95.69 389 SER A O 1
ATOM 2948 N N . VAL A 1 390 ? 17.856 6.860 -19.075 1.00 96.88 390 VAL A N 1
ATOM 2949 C CA . VAL A 1 390 ? 17.766 5.398 -18.948 1.00 96.88 390 VAL A CA 1
ATOM 2950 C C . VAL A 1 390 ? 18.430 4.691 -20.132 1.00 96.88 390 VAL A C 1
ATOM 2952 O O . VAL A 1 390 ? 19.133 3.703 -19.936 1.00 96.88 390 VAL A O 1
ATOM 2955 N N . THR A 1 391 ? 18.265 5.196 -21.357 1.00 95.50 391 THR A N 1
ATOM 2956 C CA . THR A 1 391 ? 18.857 4.579 -22.558 1.00 95.50 391 THR A CA 1
ATOM 2957 C C . THR A 1 391 ? 20.383 4.667 -22.553 1.00 95.50 391 THR A C 1
ATOM 2959 O O . THR A 1 391 ? 21.051 3.719 -22.969 1.00 95.50 391 THR A O 1
ATOM 2962 N N . SER A 1 392 ? 20.957 5.748 -22.012 1.00 95.50 392 SER A N 1
ATOM 2963 C CA . SER A 1 392 ? 22.411 5.922 -21.896 1.00 95.50 392 SER A CA 1
ATOM 2964 C C . SER A 1 392 ? 23.088 4.784 -21.114 1.00 95.50 392 SER A C 1
ATOM 2966 O O . SER A 1 392 ? 24.211 4.391 -21.442 1.00 95.50 392 SER A O 1
ATOM 2968 N N . LEU A 1 393 ? 22.372 4.164 -20.166 1.00 96.38 393 LEU A N 1
ATOM 2969 C CA . LEU A 1 393 ? 22.856 3.049 -19.349 1.00 96.38 393 LEU A CA 1
ATOM 2970 C C . LEU A 1 393 ? 23.105 1.759 -20.149 1.00 96.38 393 LEU A C 1
ATOM 2972 O O . LEU A 1 393 ? 23.775 0.850 -19.652 1.00 96.38 393 LEU A O 1
ATOM 2976 N N . LEU A 1 394 ? 22.635 1.672 -21.399 1.00 95.44 394 LEU A N 1
ATOM 2977 C CA . LEU A 1 394 ? 22.990 0.584 -22.317 1.00 95.44 394 LEU A CA 1
ATOM 2978 C C . LEU A 1 394 ? 24.476 0.576 -22.694 1.00 95.44 394 LEU A C 1
ATOM 2980 O O . LEU A 1 394 ? 24.937 -0.428 -23.219 1.00 95.44 394 LEU A O 1
ATOM 2984 N N . HIS A 1 395 ? 25.236 1.638 -22.421 1.00 92.06 395 HIS A N 1
ATOM 2985 C CA . HIS A 1 395 ? 26.689 1.655 -22.629 1.00 92.06 395 HIS A CA 1
ATOM 2986 C C . HIS A 1 395 ? 27.474 1.040 -21.457 1.00 92.06 395 HIS A C 1
ATOM 2988 O O . HIS A 1 395 ? 28.687 0.844 -21.550 1.00 92.06 395 HIS A O 1
ATOM 2994 N N . THR A 1 396 ? 26.804 0.721 -20.345 1.00 92.19 396 THR A N 1
ATOM 2995 C CA . THR A 1 396 ? 27.442 0.074 -19.191 1.00 92.19 396 THR A CA 1
ATOM 2996 C C . THR A 1 396 ? 27.786 -1.390 -19.486 1.00 92.19 396 THR A C 1
ATOM 2998 O O . THR A 1 396 ? 27.234 -2.021 -20.385 1.00 92.19 396 THR A O 1
ATOM 3001 N N . LYS A 1 397 ? 28.696 -1.973 -18.695 1.00 90.25 397 LYS A N 1
ATOM 3002 C CA . LYS A 1 397 ? 29.048 -3.407 -18.780 1.00 90.25 397 LYS A CA 1
ATOM 3003 C C . LYS A 1 397 ? 28.188 -4.294 -17.868 1.00 90.25 397 LYS A C 1
ATOM 3005 O O . LYS A 1 397 ? 28.319 -5.517 -17.891 1.00 90.25 397 LYS A O 1
ATOM 3010 N N . ALA A 1 398 ? 27.326 -3.697 -17.046 1.00 95.50 398 ALA A N 1
ATOM 3011 C CA . ALA A 1 398 ? 26.560 -4.413 -16.039 1.00 95.50 398 ALA A CA 1
ATOM 3012 C C . ALA A 1 398 ? 25.333 -5.100 -16.655 1.00 95.50 398 ALA A C 1
ATOM 3014 O O . ALA A 1 398 ? 24.344 -4.462 -17.013 1.00 95.50 398 ALA A O 1
ATOM 3015 N N . VAL A 1 399 ? 25.381 -6.433 -16.741 1.00 94.75 399 VAL A N 1
ATOM 3016 C CA . VAL A 1 399 ? 24.329 -7.258 -17.364 1.00 94.75 399 VAL A CA 1
ATOM 3017 C C . VAL A 1 399 ? 22.956 -7.023 -16.732 1.00 94.75 399 VAL A C 1
ATOM 3019 O O . VAL A 1 399 ? 21.952 -7.009 -17.444 1.00 94.75 399 VAL A O 1
ATOM 3022 N N . GLU A 1 400 ? 22.888 -6.847 -15.412 1.00 95.25 400 GLU A N 1
ATOM 3023 C CA . GLU A 1 400 ? 21.622 -6.589 -14.718 1.00 95.25 400 GLU A CA 1
ATOM 3024 C C . GLU A 1 400 ? 21.000 -5.238 -15.095 1.00 95.25 400 GLU A C 1
ATOM 3026 O O . GLU A 1 400 ? 19.787 -5.168 -15.295 1.00 95.25 400 GLU A O 1
ATOM 3031 N N . VAL A 1 401 ? 21.827 -4.204 -15.287 1.00 97.06 401 VAL A N 1
ATOM 3032 C CA . VAL A 1 401 ? 21.393 -2.868 -15.714 1.00 97.06 401 VAL A CA 1
ATOM 3033 C C . VAL A 1 401 ? 20.891 -2.926 -17.150 1.00 97.06 401 VAL A C 1
ATOM 3035 O O . VAL A 1 401 ? 19.762 -2.526 -17.413 1.00 97.06 401 VAL A O 1
ATOM 3038 N N . ILE A 1 402 ? 21.651 -3.533 -18.066 1.00 96.94 402 ILE A N 1
ATOM 3039 C CA . ILE A 1 402 ? 21.240 -3.694 -19.472 1.00 96.94 402 ILE A CA 1
ATOM 3040 C C . ILE A 1 402 ? 19.902 -4.445 -19.569 1.00 96.94 402 ILE A C 1
ATOM 3042 O O . ILE A 1 402 ? 19.005 -4.046 -20.315 1.00 96.94 402 ILE A O 1
ATOM 3046 N N . LYS A 1 403 ? 19.722 -5.523 -18.788 1.00 95.50 403 LYS A N 1
ATOM 3047 C CA . LYS A 1 403 ? 18.450 -6.265 -18.732 1.00 95.50 403 LYS A CA 1
ATOM 3048 C C . LYS A 1 403 ? 17.290 -5.386 -18.259 1.00 95.50 403 LYS A C 1
ATOM 3050 O O . LYS A 1 403 ? 16.205 -5.508 -18.833 1.00 95.50 403 LYS A O 1
ATOM 3055 N N . ALA A 1 404 ? 17.507 -4.555 -17.238 1.00 97.00 404 ALA A N 1
ATOM 3056 C CA . ALA A 1 404 ? 16.501 -3.635 -16.718 1.00 97.00 404 ALA A CA 1
ATOM 3057 C C . ALA A 1 404 ? 16.148 -2.556 -17.752 1.00 97.00 404 ALA A C 1
ATOM 3059 O O . ALA A 1 404 ? 14.969 -2.342 -18.009 1.00 97.00 404 ALA A O 1
ATOM 3060 N N . VAL A 1 405 ? 17.140 -1.966 -18.428 1.00 98.06 405 VAL A N 1
ATOM 3061 C CA . VAL A 1 405 ? 16.932 -0.926 -19.452 1.00 98.06 405 VAL A CA 1
ATOM 3062 C C . VAL A 1 405 ? 16.171 -1.465 -20.662 1.00 98.06 405 VAL A C 1
ATOM 3064 O O . VAL A 1 405 ? 15.200 -0.857 -21.100 1.00 98.06 405 VAL A O 1
ATOM 3067 N N . LEU A 1 406 ? 16.526 -2.648 -21.174 1.00 97.38 406 LEU A N 1
ATOM 3068 C CA . LEU A 1 406 ? 15.747 -3.282 -22.246 1.00 97.38 406 LEU A CA 1
ATOM 3069 C C . LEU A 1 406 ? 14.316 -3.625 -21.789 1.00 97.38 406 LEU A C 1
ATOM 3071 O O . LEU A 1 406 ? 13.386 -3.606 -22.594 1.00 97.38 406 LEU A O 1
ATOM 3075 N N . GLY A 1 407 ? 14.128 -3.938 -20.503 1.00 97.12 407 GLY A N 1
ATOM 3076 C CA . GLY A 1 407 ? 12.808 -4.096 -19.889 1.00 97.12 407 GLY A CA 1
ATOM 3077 C C . GLY A 1 407 ? 12.008 -2.791 -19.892 1.00 97.12 407 GLY A C 1
ATOM 3078 O O . GLY A 1 407 ? 10.882 -2.781 -20.385 1.00 97.12 407 GLY A O 1
ATOM 3079 N N . PHE A 1 408 ? 12.619 -1.698 -19.431 1.00 97.94 408 PHE A N 1
ATOM 3080 C CA . PHE A 1 408 ? 12.051 -0.351 -19.449 1.00 97.94 408 PHE A CA 1
ATOM 3081 C C . PHE A 1 408 ? 11.641 0.071 -20.860 1.00 97.94 408 PHE A C 1
ATOM 3083 O O . PHE A 1 408 ? 10.488 0.430 -21.082 1.00 97.94 408 PHE A O 1
ATOM 3090 N N . ILE A 1 409 ? 12.545 -0.055 -21.838 1.00 97.81 409 ILE A N 1
ATOM 3091 C CA . ILE A 1 409 ? 12.270 0.309 -23.233 1.00 97.81 409 ILE A CA 1
ATOM 3092 C C . ILE A 1 409 ? 11.097 -0.511 -23.773 1.00 97.81 409 ILE A C 1
ATOM 3094 O O . ILE A 1 409 ? 10.211 0.048 -24.412 1.00 97.81 409 ILE A O 1
ATOM 3098 N N . LYS A 1 410 ? 11.037 -1.821 -23.484 1.00 97.25 410 LYS A N 1
ATOM 3099 C CA . LYS A 1 410 ? 9.894 -2.662 -23.872 1.00 97.25 410 LYS A CA 1
ATOM 3100 C C . LYS A 1 410 ? 8.579 -2.131 -23.291 1.00 97.25 410 LYS A C 1
ATOM 3102 O O . LYS A 1 410 ? 7.586 -2.090 -24.019 1.00 97.25 410 LYS A O 1
ATOM 3107 N N . VAL A 1 411 ? 8.553 -1.765 -22.008 1.00 97.06 411 VAL A N 1
ATOM 3108 C CA . VAL A 1 411 ? 7.362 -1.193 -21.356 1.00 97.06 411 VAL A CA 1
ATOM 3109 C C . VAL A 1 411 ? 6.979 0.127 -22.023 1.00 97.06 411 VAL A C 1
ATOM 3111 O O . VAL A 1 411 ? 5.851 0.255 -22.493 1.00 97.06 411 VAL A O 1
ATOM 3114 N N . LEU A 1 412 ? 7.936 1.046 -22.180 1.00 96.06 412 LEU A N 1
ATOM 3115 C CA . LEU A 1 412 ? 7.745 2.344 -22.826 1.00 96.06 412 LEU A CA 1
ATOM 3116 C C . LEU A 1 412 ? 7.107 2.207 -24.214 1.00 96.06 412 LEU A C 1
ATOM 3118 O O . LEU A 1 412 ? 6.020 2.734 -24.446 1.00 96.06 412 LEU A O 1
ATOM 3122 N N . VAL A 1 413 ? 7.728 1.443 -25.125 1.00 95.88 413 VAL A N 1
ATOM 3123 C CA . VAL A 1 413 ? 7.210 1.287 -26.498 1.00 95.88 413 VAL A CA 1
ATOM 3124 C C . VAL A 1 413 ? 5.862 0.569 -26.532 1.00 95.88 413 VAL A C 1
ATOM 3126 O O . VAL A 1 413 ? 5.092 0.743 -27.479 1.00 95.88 413 VAL A O 1
ATOM 3129 N N . SER A 1 414 ? 5.543 -0.231 -25.511 1.00 95.94 414 SER A N 1
ATOM 3130 C CA . SER A 1 414 ? 4.246 -0.902 -25.401 1.00 95.94 414 SER A CA 1
ATOM 3131 C C . SER A 1 414 ? 3.143 0.078 -25.008 1.00 95.94 414 SER A C 1
ATOM 3133 O O . SER A 1 414 ? 2.092 0.060 -25.654 1.00 95.94 414 SER A O 1
ATOM 3135 N N . CYS A 1 415 ? 3.399 0.959 -24.036 1.00 93.50 415 CYS A N 1
ATOM 3136 C CA . CYS A 1 415 ? 2.375 1.799 -23.414 1.00 93.50 415 CYS A CA 1
ATOM 3137 C C . CYS A 1 415 ? 2.167 3.171 -24.077 1.00 93.50 415 CYS A C 1
ATOM 3139 O O . CYS A 1 415 ? 1.034 3.632 -24.125 1.00 93.50 415 CYS A O 1
ATOM 3141 N N . ILE A 1 416 ? 3.210 3.815 -24.611 1.00 91.81 416 ILE A N 1
ATOM 3142 C CA . ILE A 1 416 ? 3.108 5.187 -25.152 1.00 91.81 416 ILE A CA 1
ATOM 3143 C C . ILE A 1 416 ? 2.315 5.252 -26.468 1.00 91.81 416 ILE A C 1
ATOM 3145 O O . ILE A 1 416 ? 2.364 4.310 -27.255 1.00 91.81 416 ILE A O 1
ATOM 3149 N N . GLU A 1 417 ? 1.597 6.329 -26.772 1.00 91.81 417 GLU A N 1
ATOM 3150 C CA . GLU A 1 417 ? 0.859 6.413 -28.038 1.00 91.81 417 GLU A CA 1
ATOM 3151 C C . GLU A 1 417 ? 1.785 6.470 -29.271 1.00 91.81 417 GLU A C 1
ATOM 3153 O O . GLU A 1 417 ? 2.913 6.957 -29.184 1.00 91.81 417 GLU A O 1
ATOM 3158 N N . PRO A 1 418 ? 1.351 5.978 -30.452 1.00 89.56 418 PRO A N 1
ATOM 3159 C CA . PRO A 1 418 ? 2.185 5.974 -31.657 1.00 89.56 418 PRO A CA 1
ATOM 3160 C C . PRO A 1 418 ? 2.679 7.355 -32.100 1.00 89.56 418 PRO A C 1
ATOM 3162 O O . PRO A 1 418 ? 3.769 7.443 -32.659 1.00 89.56 418 PRO A O 1
ATOM 3165 N N . LYS A 1 419 ? 1.885 8.411 -31.870 1.00 89.62 419 LYS A N 1
ATOM 3166 C CA . LYS A 1 419 ? 2.242 9.795 -32.223 1.00 89.62 419 LYS A CA 1
ATOM 3167 C C . LYS A 1 419 ? 3.433 10.270 -31.394 1.00 89.62 419 LYS A C 1
ATOM 3169 O O . LYS A 1 419 ? 4.432 10.710 -31.950 1.00 89.62 419 LYS A O 1
ATOM 3174 N N . ASP A 1 420 ? 3.352 10.064 -30.086 1.00 90.12 420 ASP A N 1
ATOM 3175 C CA . ASP A 1 420 ? 4.372 10.473 -29.123 1.00 90.12 420 ASP A CA 1
ATOM 3176 C C . ASP A 1 420 ? 5.625 9.597 -29.187 1.00 90.12 420 ASP A C 1
ATOM 3178 O O . ASP A 1 420 ? 6.737 10.072 -28.957 1.00 90.12 420 ASP A O 1
ATOM 3182 N N . LEU A 1 421 ? 5.474 8.318 -29.555 1.00 91.00 421 LEU A N 1
ATOM 3183 C CA . LEU A 1 421 ? 6.602 7.401 -29.717 1.00 91.00 421 LEU A CA 1
ATOM 3184 C C . LEU A 1 421 ? 7.618 7.911 -30.745 1.00 91.00 421 LEU A C 1
ATOM 3186 O O . LEU A 1 421 ? 8.809 7.651 -30.579 1.00 91.00 421 LEU A O 1
ATOM 3190 N N . GLN A 1 422 ? 7.172 8.637 -31.777 1.00 89.44 422 GLN A N 1
ATOM 3191 C CA . GLN A 1 422 ? 8.051 9.187 -32.817 1.00 89.44 422 GLN A CA 1
ATOM 3192 C C . GLN A 1 422 ? 9.160 10.070 -32.231 1.00 89.44 422 GLN A C 1
ATOM 3194 O O . GLN A 1 422 ? 10.291 10.006 -32.710 1.00 89.44 422 GLN A O 1
ATOM 3199 N N . ASN A 1 423 ? 8.880 10.785 -31.135 1.00 90.00 423 ASN A N 1
ATOM 3200 C CA . ASN A 1 423 ? 9.846 11.651 -30.449 1.00 90.00 423 ASN A CA 1
ATOM 3201 C C . ASN A 1 423 ? 11.041 10.871 -29.875 1.00 90.00 423 ASN A C 1
ATOM 3203 O O . ASN A 1 423 ? 12.122 11.425 -29.696 1.00 90.00 423 ASN A O 1
ATOM 3207 N N . PHE A 1 424 ? 10.868 9.573 -29.612 1.00 91.75 424 PHE A N 1
ATOM 3208 C CA . PHE A 1 424 ? 11.877 8.725 -28.976 1.00 91.75 424 PHE A CA 1
ATOM 3209 C C . PHE A 1 424 ? 12.483 7.681 -29.921 1.00 91.75 424 PHE A C 1
ATOM 3211 O O . PHE A 1 424 ? 13.404 6.969 -29.520 1.00 91.75 424 PHE A O 1
ATOM 3218 N N . VAL A 1 425 ? 11.997 7.570 -31.166 1.00 92.69 425 VAL A N 1
ATOM 3219 C CA . VAL A 1 425 ? 12.426 6.525 -32.115 1.00 92.69 425 VAL A CA 1
ATOM 3220 C C . VAL A 1 425 ? 13.939 6.536 -32.316 1.00 92.69 425 VAL A C 1
ATOM 3222 O O . VAL A 1 425 ? 14.553 5.477 -32.222 1.00 92.69 425 VAL A O 1
ATOM 3225 N N . SER A 1 426 ? 14.534 7.712 -32.532 1.00 93.44 426 SER A N 1
ATOM 3226 C CA . SER A 1 426 ? 15.980 7.855 -32.748 1.00 93.44 426 SER A CA 1
ATOM 3227 C C . SER A 1 426 ? 16.788 7.334 -31.551 1.00 93.44 426 SER A C 1
ATOM 3229 O O . SER A 1 426 ? 17.522 6.354 -31.669 1.00 93.44 426 SER A O 1
ATOM 3231 N N . VAL A 1 427 ? 16.536 7.894 -30.360 1.00 94.31 427 VAL A N 1
ATOM 3232 C CA . VAL A 1 427 ? 17.243 7.544 -29.114 1.00 94.31 427 VAL A CA 1
ATOM 3233 C C . VAL A 1 427 ? 17.109 6.056 -28.786 1.00 94.31 427 VAL A C 1
ATOM 3235 O O . VAL A 1 427 ? 18.090 5.405 -28.428 1.00 94.31 427 VAL A O 1
ATOM 3238 N N . ILE A 1 428 ? 15.905 5.492 -28.930 1.00 95.06 428 ILE A N 1
ATOM 3239 C CA . ILE A 1 428 ? 15.657 4.079 -28.631 1.00 95.06 428 ILE A CA 1
ATOM 3240 C C . ILE A 1 428 ? 16.393 3.175 -29.623 1.00 95.06 428 ILE A C 1
ATOM 3242 O O . ILE A 1 428 ? 17.059 2.230 -29.198 1.00 95.06 428 ILE A O 1
ATOM 3246 N N . VAL A 1 429 ? 16.268 3.433 -30.930 1.00 94.44 429 VAL A N 1
ATOM 3247 C CA . VAL A 1 429 ? 16.875 2.592 -31.972 1.00 94.44 429 VAL A CA 1
ATOM 3248 C C . VAL A 1 429 ? 18.398 2.610 -31.853 1.00 94.44 429 VAL A C 1
ATOM 3250 O O . VAL A 1 429 ? 19.010 1.539 -31.822 1.00 94.44 429 VAL A O 1
ATOM 3253 N N . ASP A 1 430 ? 18.997 3.789 -31.691 1.00 93.25 430 ASP A N 1
ATOM 3254 C CA . ASP A 1 430 ? 20.444 3.932 -31.523 1.00 93.25 430 ASP A CA 1
ATOM 3255 C C . ASP A 1 430 ? 20.958 3.173 -30.295 1.00 93.25 430 ASP A C 1
ATOM 3257 O O . ASP A 1 430 ? 21.975 2.477 -30.376 1.00 93.25 430 ASP A O 1
ATOM 3261 N N . GLY A 1 431 ? 20.218 3.220 -29.183 1.00 93.75 431 GLY A N 1
ATOM 3262 C CA . GLY A 1 431 ? 20.576 2.514 -27.955 1.00 93.75 431 GLY A CA 1
ATOM 3263 C C . GLY A 1 431 ? 20.480 0.986 -28.057 1.00 93.75 431 GLY A C 1
ATOM 3264 O O . GLY A 1 431 ? 21.373 0.276 -27.589 1.00 93.75 431 GLY A O 1
ATOM 3265 N N . ILE A 1 432 ? 19.410 0.440 -28.651 1.00 95.56 432 ILE A N 1
ATOM 3266 C CA . ILE A 1 432 ? 19.147 -1.015 -28.620 1.00 95.56 432 ILE A CA 1
ATOM 3267 C C . ILE A 1 432 ? 19.845 -1.802 -29.733 1.00 95.56 432 ILE A C 1
ATOM 3269 O O . ILE A 1 432 ? 20.100 -2.997 -29.567 1.00 95.56 432 ILE A O 1
ATOM 3273 N N . LEU A 1 433 ? 20.140 -1.181 -30.879 1.00 94.19 433 LEU A N 1
ATOM 3274 C CA . LEU A 1 433 ? 20.693 -1.889 -32.036 1.00 94.19 433 LEU A CA 1
ATOM 3275 C C . LEU A 1 433 ? 22.050 -2.568 -31.783 1.00 94.19 433 LEU A C 1
ATOM 3277 O O . LEU A 1 433 ? 22.204 -3.706 -32.243 1.00 94.19 433 LEU A O 1
ATOM 3281 N N . PRO A 1 434 ? 23.006 -1.984 -31.032 1.00 94.19 434 PRO A N 1
ATOM 3282 C CA . PRO A 1 434 ? 24.247 -2.669 -30.657 1.00 94.19 434 PRO A CA 1
ATOM 3283 C C . PRO A 1 434 ? 24.025 -4.020 -29.966 1.00 94.19 434 PRO A C 1
ATOM 3285 O O . PRO A 1 434 ? 24.809 -4.949 -30.139 1.00 94.19 434 PRO A O 1
ATOM 3288 N N . TRP A 1 435 ? 22.911 -4.174 -29.248 1.00 94.19 435 TRP A N 1
ATOM 3289 C CA . TRP A 1 435 ? 22.563 -5.396 -28.525 1.00 94.19 435 TRP A CA 1
ATOM 3290 C C . TRP A 1 435 ? 21.909 -6.470 -29.408 1.00 94.19 435 TRP A C 1
ATOM 3292 O O . TRP A 1 435 ? 21.711 -7.603 -28.965 1.00 94.19 435 TRP A O 1
ATOM 3302 N N . SER A 1 436 ? 21.603 -6.160 -30.672 1.00 91.75 436 SER A N 1
ATOM 3303 C CA . SER A 1 436 ? 21.034 -7.119 -31.631 1.00 91.75 436 SER A CA 1
ATOM 3304 C C . SER A 1 436 ? 22.015 -8.218 -32.059 1.00 91.75 436 SER A C 1
ATOM 3306 O O . SER A 1 436 ? 21.592 -9.313 -32.445 1.00 91.75 436 SER A O 1
ATOM 3308 N N . SER A 1 437 ? 23.323 -7.966 -31.983 1.00 89.88 437 SER A N 1
ATOM 3309 C CA . SER A 1 437 ? 24.378 -8.936 -32.302 1.00 89.88 437 SER A CA 1
ATOM 3310 C C . SER A 1 437 ? 24.733 -9.842 -31.116 1.00 89.88 437 SER A C 1
ATOM 3312 O O . SER A 1 437 ? 25.329 -10.900 -31.309 1.00 89.88 437 SER A O 1
ATOM 3314 N N . VAL A 1 438 ? 24.316 -9.483 -29.896 1.00 90.62 438 VAL A N 1
ATOM 3315 C CA . VAL A 1 438 ? 24.663 -10.206 -28.667 1.00 90.62 438 VAL A CA 1
ATOM 3316 C C . VAL A 1 438 ? 23.610 -11.274 -28.354 1.00 90.62 438 VAL A C 1
ATOM 3318 O O . VAL A 1 438 ? 22.482 -10.980 -27.955 1.00 90.62 438 VAL A O 1
ATOM 3321 N N . SER A 1 439 ? 23.972 -12.548 -28.519 1.00 86.12 439 SER A N 1
ATOM 3322 C CA . SER A 1 439 ? 23.088 -13.689 -28.222 1.00 86.12 439 SER A CA 1
ATOM 3323 C C . SER A 1 439 ? 23.035 -14.048 -26.731 1.00 86.12 439 SER A C 1
ATOM 3325 O O . SER A 1 439 ? 22.009 -14.536 -26.247 1.00 86.12 439 SER A O 1
ATOM 3327 N N . ARG A 1 440 ? 24.116 -13.778 -25.983 1.00 89.31 440 ARG A N 1
ATOM 3328 C CA . ARG A 1 440 ? 24.197 -14.031 -24.537 1.00 89.31 440 ARG A CA 1
ATOM 3329 C C . ARG A 1 440 ? 23.096 -13.265 -23.795 1.00 89.31 440 ARG A C 1
ATOM 3331 O O . ARG A 1 440 ? 22.688 -12.180 -24.204 1.00 89.31 440 ARG A O 1
ATOM 3338 N N . HIS A 1 441 ? 22.602 -13.845 -22.700 1.00 90.81 441 HIS A N 1
ATOM 3339 C CA . HIS A 1 441 ? 21.543 -13.268 -21.857 1.00 90.81 441 HIS A CA 1
ATOM 3340 C C . HIS A 1 441 ? 20.225 -12.959 -22.595 1.00 90.81 441 HIS A C 1
ATOM 3342 O O . HIS A 1 441 ? 19.385 -12.228 -22.067 1.00 90.81 441 HIS A O 1
ATOM 3348 N N . HIS A 1 442 ? 20.034 -13.531 -23.790 1.00 92.06 442 HIS A N 1
ATOM 3349 C CA . HIS A 1 442 ? 18.876 -13.315 -24.658 1.00 92.06 442 HIS A CA 1
ATOM 3350 C C . HIS A 1 442 ? 18.670 -11.850 -25.080 1.00 92.06 442 HIS A C 1
ATOM 3352 O O . HIS A 1 442 ? 17.539 -11.437 -25.354 1.00 92.06 442 HIS A O 1
ATOM 3358 N N . PHE A 1 443 ? 19.744 -11.053 -25.157 1.00 94.69 443 PHE A N 1
ATOM 3359 C CA . PHE A 1 443 ? 19.650 -9.645 -25.553 1.00 94.69 443 PHE A CA 1
ATOM 3360 C C . PHE A 1 443 ? 19.105 -9.473 -26.970 1.00 94.69 443 PHE A C 1
ATOM 3362 O O . PHE A 1 443 ? 18.120 -8.759 -27.147 1.00 94.69 443 PHE A O 1
ATOM 3369 N N . ARG A 1 444 ? 19.621 -10.225 -27.948 1.00 94.00 444 ARG A N 1
ATOM 3370 C CA . ARG A 1 444 ? 19.080 -10.241 -29.316 1.00 94.00 444 ARG A CA 1
ATOM 3371 C C . ARG A 1 444 ? 17.567 -10.480 -29.368 1.00 94.00 444 ARG A C 1
ATOM 3373 O O . ARG A 1 444 ? 16.867 -9.792 -30.110 1.00 94.00 444 ARG A O 1
ATOM 3380 N N . SER A 1 445 ? 17.048 -11.425 -28.584 1.00 93.69 445 SER A N 1
ATOM 3381 C CA . SER A 1 445 ? 15.609 -11.717 -28.540 1.00 93.69 445 SER A CA 1
ATOM 3382 C C . SER A 1 445 ? 14.812 -10.556 -27.941 1.00 93.69 445 SER A C 1
ATOM 3384 O O . SER A 1 445 ? 13.775 -10.188 -28.483 1.00 93.69 445 SER A O 1
ATOM 3386 N N . LYS A 1 446 ? 15.313 -9.928 -26.867 1.00 95.06 446 LYS A N 1
ATOM 3387 C CA . LYS A 1 446 ? 14.688 -8.736 -26.266 1.00 95.06 446 LYS A CA 1
ATOM 3388 C C . LYS A 1 446 ? 14.647 -7.562 -27.249 1.00 95.06 446 LYS A C 1
ATOM 3390 O O . LYS A 1 446 ? 13.593 -6.960 -27.417 1.00 95.06 446 LYS A O 1
ATOM 3395 N N . VAL A 1 447 ? 15.757 -7.291 -27.938 1.00 96.50 447 VAL A N 1
ATOM 3396 C CA . VAL A 1 447 ? 15.848 -6.243 -28.972 1.00 96.50 447 VAL A CA 1
ATOM 3397 C C . VAL A 1 447 ? 14.885 -6.522 -30.126 1.00 96.50 447 VAL A C 1
ATOM 3399 O O . VAL A 1 447 ? 14.204 -5.613 -30.586 1.00 96.50 447 VAL A O 1
ATOM 3402 N N . THR A 1 448 ? 14.775 -7.784 -30.553 1.00 95.19 448 THR A N 1
ATOM 3403 C CA . THR A 1 448 ? 13.832 -8.197 -31.606 1.00 95.19 448 THR A CA 1
ATOM 3404 C C . THR A 1 448 ? 12.393 -7.851 -31.221 1.00 95.19 448 THR A C 1
ATOM 3406 O O . THR A 1 448 ? 11.711 -7.185 -31.990 1.00 95.19 448 THR A O 1
ATOM 3409 N N . VAL A 1 449 ? 11.961 -8.211 -30.006 1.00 95.38 449 VAL A N 1
ATOM 3410 C CA . VAL A 1 449 ? 10.606 -7.907 -29.508 1.00 95.38 449 VAL A CA 1
ATOM 3411 C C . VAL A 1 449 ? 10.345 -6.398 -29.451 1.00 95.38 449 VAL A C 1
ATOM 3413 O O . VAL A 1 449 ? 9.267 -5.946 -29.829 1.00 95.38 449 VAL A O 1
ATOM 3416 N N . ILE A 1 450 ? 11.321 -5.603 -29.001 1.00 96.44 450 ILE A N 1
ATOM 3417 C CA . ILE A 1 450 ? 11.194 -4.137 -28.963 1.00 96.44 450 ILE A CA 1
ATOM 3418 C C . ILE A 1 450 ? 11.009 -3.583 -30.382 1.00 96.44 450 ILE A C 1
ATOM 3420 O O . ILE A 1 450 ? 10.063 -2.835 -30.627 1.00 96.44 450 ILE A O 1
ATOM 3424 N N . LEU A 1 451 ? 11.856 -3.993 -31.332 1.00 95.56 451 LEU A N 1
ATOM 3425 C CA . LEU A 1 451 ? 11.762 -3.559 -32.728 1.00 95.56 451 LEU A CA 1
ATOM 3426 C C . LEU A 1 451 ? 10.453 -4.000 -33.392 1.00 95.56 451 LEU A C 1
ATOM 3428 O O . LEU A 1 451 ? 9.874 -3.224 -34.146 1.00 95.56 451 LEU A O 1
ATOM 3432 N N . GLU A 1 452 ? 9.946 -5.199 -33.099 1.00 94.56 452 GLU A N 1
ATOM 3433 C CA . GLU A 1 452 ? 8.634 -5.652 -33.580 1.00 94.56 452 GLU A CA 1
ATOM 3434 C C . GLU A 1 452 ? 7.509 -4.717 -33.113 1.00 94.56 452 GLU A C 1
ATOM 3436 O O . GLU A 1 452 ? 6.645 -4.337 -33.910 1.00 94.56 452 GLU A O 1
ATOM 3441 N N . ILE A 1 453 ? 7.533 -4.296 -31.842 1.00 94.31 453 ILE A N 1
ATOM 3442 C CA . ILE A 1 453 ? 6.556 -3.347 -31.295 1.00 94.31 453 ILE A CA 1
ATOM 3443 C C . ILE A 1 453 ? 6.699 -1.972 -31.959 1.00 94.31 453 ILE A C 1
ATOM 3445 O O . ILE A 1 453 ? 5.689 -1.387 -32.356 1.00 94.31 453 ILE A O 1
ATOM 3449 N N . MET A 1 454 ? 7.926 -1.474 -32.131 1.00 94.25 454 MET A N 1
ATOM 3450 C CA . MET A 1 454 ? 8.179 -0.180 -32.774 1.00 94.25 454 MET A CA 1
ATOM 3451 C C . MET A 1 454 ? 7.749 -0.172 -34.242 1.00 94.25 454 MET A C 1
ATOM 3453 O O . MET A 1 454 ? 7.050 0.742 -34.663 1.00 94.25 454 MET A O 1
ATOM 3457 N N . ILE A 1 455 ? 8.073 -1.213 -35.015 1.00 93.75 455 ILE A N 1
ATOM 3458 C CA . ILE A 1 455 ? 7.649 -1.341 -36.419 1.00 93.75 455 ILE A CA 1
ATOM 3459 C C . ILE A 1 455 ? 6.120 -1.410 -36.517 1.00 93.75 455 ILE A C 1
ATOM 3461 O O . ILE A 1 455 ? 5.538 -0.864 -37.453 1.00 93.75 455 ILE A O 1
ATOM 3465 N N . ARG A 1 456 ? 5.451 -2.059 -35.554 1.00 91.88 456 ARG A N 1
ATOM 3466 C CA . ARG A 1 456 ? 3.984 -2.112 -35.493 1.00 91.88 456 ARG A CA 1
ATOM 3467 C C . ARG A 1 456 ? 3.354 -0.740 -35.231 1.00 91.88 456 ARG A C 1
ATOM 3469 O O . ARG A 1 456 ? 2.293 -0.485 -35.787 1.00 91.88 456 ARG A O 1
ATOM 3476 N N . LYS A 1 457 ? 3.963 0.103 -34.390 1.00 92.44 457 LYS A N 1
ATOM 3477 C CA . LYS A 1 457 ? 3.386 1.395 -33.968 1.00 92.44 457 LYS A CA 1
ATOM 3478 C C . LYS A 1 457 ? 3.823 2.571 -34.847 1.00 92.44 457 LYS A C 1
ATOM 3480 O O . LYS A 1 457 ? 2.978 3.366 -35.230 1.00 92.44 457 LYS A O 1
ATOM 3485 N N . CYS A 1 458 ? 5.103 2.656 -35.202 1.00 90.44 458 CYS A N 1
ATOM 3486 C CA . CYS A 1 458 ? 5.683 3.765 -35.971 1.00 90.44 458 CYS A CA 1
ATOM 3487 C C . CYS A 1 458 ? 5.808 3.480 -37.474 1.00 90.44 458 CYS A C 1
ATOM 3489 O O . CYS A 1 458 ? 6.084 4.390 -38.252 1.00 90.44 458 CYS A O 1
ATOM 3491 N N . GLY A 1 459 ? 5.640 2.221 -37.886 1.00 90.50 459 GLY A N 1
ATOM 3492 C CA . GLY A 1 459 ? 5.877 1.779 -39.255 1.00 90.50 459 GLY A CA 1
ATOM 3493 C C . GLY A 1 459 ? 7.350 1.478 -39.550 1.00 90.50 459 GLY A C 1
ATOM 3494 O O . GLY A 1 459 ? 8.276 1.994 -38.925 1.00 90.50 459 GLY A O 1
ATOM 3495 N N . LEU A 1 460 ? 7.576 0.619 -40.548 1.00 89.50 460 LEU A N 1
ATOM 3496 C CA . LEU A 1 460 ? 8.921 0.250 -40.998 1.00 89.50 460 LEU A CA 1
ATOM 3497 C C . LEU A 1 460 ? 9.736 1.427 -41.577 1.00 89.50 460 LEU A C 1
ATOM 3499 O O . LEU A 1 460 ? 10.940 1.451 -41.322 1.00 89.50 460 LEU A O 1
ATOM 3503 N N . PRO A 1 461 ? 9.155 2.384 -42.336 1.00 89.88 461 PRO A N 1
ATOM 3504 C CA . PRO A 1 461 ? 9.918 3.503 -42.893 1.00 89.88 461 PRO A CA 1
ATOM 3505 C C . PRO A 1 461 ? 10.565 4.380 -41.814 1.00 89.88 461 PRO A C 1
ATOM 3507 O O . PRO A 1 461 ? 11.754 4.666 -41.912 1.00 89.88 461 PRO A O 1
ATOM 3510 N N . ALA A 1 462 ? 9.822 4.717 -40.753 1.00 89.38 462 ALA A N 1
ATOM 3511 C CA . ALA A 1 462 ? 10.315 5.547 -39.653 1.00 89.38 462 ALA A CA 1
ATOM 3512 C C . ALA A 1 462 ? 11.497 4.891 -38.919 1.00 89.38 462 ALA A C 1
ATOM 3514 O O . ALA A 1 462 ? 12.515 5.530 -38.677 1.00 89.38 462 ALA A O 1
ATOM 3515 N N . VAL A 1 463 ? 11.405 3.585 -38.635 1.00 91.88 463 VAL A N 1
ATOM 3516 C CA . VAL A 1 463 ? 12.497 2.837 -37.987 1.00 91.88 463 VAL A CA 1
ATOM 3517 C C . VAL A 1 463 ? 13.707 2.702 -38.917 1.00 91.88 463 VAL A C 1
ATOM 3519 O O . VAL A 1 463 ? 14.843 2.833 -38.469 1.00 91.88 463 VAL A O 1
ATOM 3522 N N . LYS A 1 464 ? 13.495 2.461 -40.219 1.00 90.12 464 LYS A N 1
ATOM 3523 C CA . LYS A 1 464 ? 14.590 2.364 -41.199 1.00 90.12 464 LYS A CA 1
ATOM 3524 C C . LYS A 1 464 ? 15.352 3.678 -41.362 1.00 90.12 464 LYS A C 1
ATOM 3526 O O . LYS A 1 464 ? 16.563 3.611 -41.529 1.00 90.12 464 LYS A O 1
ATOM 3531 N N . LEU A 1 465 ? 14.666 4.822 -41.300 1.00 91.69 465 LEU A N 1
ATOM 3532 C CA . LEU A 1 465 ? 15.270 6.147 -41.472 1.00 91.69 465 LEU A CA 1
ATOM 3533 C C . LEU A 1 465 ? 16.382 6.419 -40.449 1.00 91.69 465 LEU A C 1
ATOM 3535 O O . LEU A 1 465 ? 17.418 6.964 -40.806 1.00 91.69 465 LEU A O 1
ATOM 3539 N N . VAL A 1 466 ? 16.183 5.990 -39.202 1.00 91.12 466 VAL A N 1
ATOM 3540 C CA . VAL A 1 466 ? 17.161 6.152 -38.112 1.00 91.12 466 VAL A CA 1
ATOM 3541 C C . VAL A 1 466 ? 18.104 4.952 -37.957 1.00 91.12 466 VAL A C 1
ATOM 3543 O O . VAL A 1 466 ? 18.963 4.951 -37.089 1.00 91.12 466 VAL A O 1
ATOM 3546 N N . THR A 1 467 ? 17.955 3.893 -38.761 1.00 90.81 467 THR A N 1
ATOM 3547 C CA . THR A 1 467 ? 18.771 2.677 -38.625 1.00 90.81 467 THR A CA 1
ATOM 3548 C C . THR A 1 467 ? 20.074 2.802 -39.426 1.00 90.81 467 THR A C 1
ATOM 3550 O O . THR A 1 467 ? 20.017 2.860 -40.658 1.00 90.81 467 THR A O 1
ATOM 3553 N N . PRO A 1 468 ? 21.259 2.706 -38.788 1.00 91.12 468 PRO A N 1
ATOM 3554 C CA . PRO A 1 468 ? 22.533 2.658 -39.504 1.00 91.12 468 PRO A CA 1
ATOM 3555 C C . PRO A 1 468 ? 22.615 1.461 -40.464 1.00 91.12 468 PRO A C 1
ATOM 3557 O O . PRO A 1 468 ? 22.135 0.368 -40.143 1.00 91.12 468 PRO A O 1
ATOM 3560 N N . GLU A 1 469 ? 23.293 1.623 -41.605 1.00 88.88 469 GLU A N 1
ATOM 3561 C CA . GLU A 1 469 ? 23.373 0.615 -42.682 1.00 88.88 469 GLU A CA 1
ATOM 3562 C C . GLU A 1 469 ? 23.743 -0.790 -42.187 1.00 88.88 469 GLU A C 1
ATOM 3564 O O . GLU A 1 469 ? 23.084 -1.773 -42.537 1.00 88.88 469 GLU A O 1
ATOM 3569 N N . ARG A 1 470 ? 24.715 -0.876 -41.267 1.00 91.12 470 ARG A N 1
ATOM 3570 C CA . ARG A 1 470 ? 25.188 -2.127 -40.644 1.00 91.12 470 ARG A CA 1
ATOM 3571 C C . ARG A 1 470 ? 24.078 -2.981 -40.013 1.00 91.12 470 ARG A C 1
ATOM 3573 O O . ARG A 1 470 ? 24.207 -4.199 -39.938 1.00 91.12 470 ARG A O 1
ATOM 3580 N N . TYR A 1 471 ? 22.987 -2.364 -39.556 1.00 91.19 471 TYR A N 1
ATOM 3581 C CA . TYR A 1 471 ? 21.874 -3.047 -38.893 1.00 91.19 471 TYR A CA 1
ATOM 3582 C C . TYR A 1 471 ? 20.618 -3.162 -39.767 1.00 91.19 471 TYR A C 1
ATOM 3584 O O . TYR A 1 471 ? 19.660 -3.835 -39.375 1.00 91.19 471 TYR A O 1
ATOM 3592 N N . GLN A 1 472 ? 20.608 -2.591 -40.977 1.00 88.56 472 GLN A N 1
ATOM 3593 C CA . GLN A 1 472 ? 19.431 -2.623 -41.850 1.00 88.56 472 GLN A CA 1
ATOM 3594 C C . GLN A 1 472 ? 19.004 -4.044 -42.226 1.00 88.56 472 GLN A C 1
ATOM 3596 O O . GLN A 1 472 ? 17.807 -4.330 -42.276 1.00 88.56 472 GLN A O 1
ATOM 3601 N N . ALA A 1 473 ? 19.952 -4.956 -42.464 1.00 89.06 473 ALA A N 1
ATOM 3602 C CA . ALA A 1 473 ? 19.644 -6.356 -42.763 1.00 89.06 473 ALA A CA 1
ATOM 3603 C C . ALA A 1 473 ? 18.910 -7.041 -41.597 1.00 89.06 473 ALA A C 1
ATOM 3605 O O . ALA A 1 473 ? 17.959 -7.796 -41.809 1.00 89.06 473 ALA A O 1
ATOM 3606 N N . PHE A 1 474 ? 19.305 -6.731 -40.358 1.00 90.81 474 PHE A N 1
ATOM 3607 C CA . PHE A 1 474 ? 18.642 -7.239 -39.163 1.00 90.81 474 PHE A CA 1
ATOM 3608 C C . PHE A 1 474 ? 17.224 -6.675 -39.030 1.00 90.81 474 PHE A C 1
ATOM 3610 O O . PHE A 1 474 ? 16.284 -7.453 -38.902 1.00 90.81 474 PHE A O 1
ATOM 3617 N N . VAL A 1 475 ? 17.041 -5.356 -39.155 1.00 90.56 475 VAL A N 1
ATOM 3618 C CA . VAL A 1 475 ? 15.711 -4.720 -39.090 1.00 90.56 475 VAL A CA 1
ATOM 3619 C C . VAL A 1 475 ? 14.784 -5.237 -40.198 1.00 90.56 475 VAL A C 1
ATOM 3621 O O . VAL A 1 475 ? 13.624 -5.559 -39.936 1.00 90.56 475 VAL A O 1
ATOM 3624 N N . LYS A 1 476 ? 15.298 -5.414 -41.427 1.00 88.69 476 LYS A N 1
ATOM 3625 C CA . LYS A 1 476 ? 14.562 -6.062 -42.527 1.00 88.69 476 LYS A CA 1
ATOM 3626 C C . LYS A 1 476 ? 14.136 -7.479 -42.134 1.00 88.69 476 LYS A C 1
ATOM 3628 O O . LYS A 1 476 ? 12.958 -7.803 -42.264 1.00 88.69 476 LYS A O 1
ATOM 3633 N N . LYS A 1 477 ? 15.039 -8.296 -41.580 1.00 89.56 477 LYS A N 1
ATOM 3634 C CA . LYS A 1 477 ? 14.712 -9.650 -41.105 1.00 89.56 477 LYS A CA 1
ATOM 3635 C C . LYS A 1 477 ? 13.612 -9.640 -40.040 1.00 89.56 477 LYS A C 1
ATOM 3637 O O . LYS A 1 477 ? 12.668 -10.410 -40.175 1.00 89.56 477 LYS A O 1
ATOM 3642 N N . VAL A 1 478 ? 13.693 -8.745 -39.052 1.00 89.69 478 VAL A N 1
ATOM 3643 C CA . VAL A 1 478 ? 12.672 -8.592 -37.998 1.00 89.69 478 VAL A CA 1
ATOM 3644 C C . VAL A 1 478 ? 11.303 -8.224 -38.590 1.00 89.69 478 VAL A C 1
ATOM 3646 O O . VAL A 1 478 ? 10.280 -8.775 -38.186 1.00 89.69 478 VAL A O 1
ATOM 3649 N N . SER A 1 479 ? 11.270 -7.361 -39.612 1.00 85.62 479 SER A N 1
ATOM 3650 C CA . SER A 1 479 ? 10.025 -7.008 -40.312 1.00 85.62 479 SER A CA 1
ATOM 3651 C C . SER A 1 479 ? 9.420 -8.166 -41.124 1.00 85.62 479 SER A C 1
ATOM 3653 O O . SER A 1 479 ? 8.201 -8.246 -41.279 1.00 85.62 479 SER A O 1
ATOM 3655 N N . LEU A 1 480 ? 10.258 -9.087 -41.615 1.00 79.19 480 LEU A N 1
ATOM 3656 C CA . LEU A 1 480 ? 9.851 -10.239 -42.427 1.00 79.19 480 LEU A CA 1
ATOM 3657 C C . LEU A 1 480 ? 9.377 -11.422 -41.578 1.00 79.19 480 LEU A C 1
ATOM 3659 O O . LEU A 1 480 ? 8.431 -12.101 -41.973 1.00 79.19 480 LEU A O 1
ATOM 3663 N N . SER A 1 481 ? 9.941 -11.628 -40.381 1.00 66.56 481 SER A N 1
ATOM 3664 C CA . SER A 1 481 ? 9.462 -12.634 -39.413 1.00 66.56 481 SER A CA 1
ATOM 3665 C C . SER A 1 481 ? 7.989 -12.455 -39.011 1.00 66.56 481 SER A C 1
ATOM 3667 O O . SER A 1 481 ? 7.381 -13.387 -38.489 1.00 66.56 481 SER A O 1
ATOM 3669 N N . ARG A 1 482 ? 7.393 -11.298 -39.327 1.00 55.97 482 ARG A N 1
ATOM 3670 C CA . ARG A 1 482 ? 5.959 -11.001 -39.220 1.00 55.97 482 ARG A CA 1
ATOM 3671 C C . ARG A 1 482 ? 5.096 -11.704 -40.278 1.00 55.97 482 ARG A C 1
ATOM 3673 O O . ARG A 1 482 ? 3.977 -12.097 -39.968 1.00 55.97 482 ARG A O 1
ATOM 3680 N N . HIS A 1 483 ? 5.585 -11.868 -41.508 1.00 45.97 483 HIS A N 1
ATOM 3681 C CA . HIS A 1 483 ? 4.767 -12.365 -42.622 1.00 45.97 483 HIS A CA 1
ATOM 3682 C C . HIS A 1 483 ? 4.642 -13.896 -42.624 1.00 45.97 483 HIS A C 1
ATOM 3684 O O . HIS A 1 483 ? 3.583 -14.413 -42.952 1.00 45.97 483 HIS A O 1
ATOM 3690 N N . GLY A 1 484 ? 5.655 -14.627 -42.145 1.00 41.53 484 GLY A N 1
ATOM 3691 C CA . GLY A 1 484 ? 5.652 -16.099 -42.152 1.00 41.53 484 GLY A CA 1
ATOM 3692 C C . GLY A 1 484 ? 4.759 -16.791 -41.110 1.00 41.53 484 GLY A C 1
ATOM 3693 O O . GLY A 1 484 ? 4.617 -18.005 -41.171 1.00 41.53 484 GLY A O 1
ATOM 3694 N N . LYS A 1 485 ? 4.169 -16.063 -40.146 1.00 43.66 485 LYS A N 1
ATOM 3695 C CA . LYS A 1 485 ? 3.249 -16.633 -39.131 1.00 43.66 485 LYS A CA 1
ATOM 3696 C C . LYS A 1 485 ? 1.775 -16.278 -39.339 1.00 43.66 485 LYS A C 1
ATOM 3698 O O . LYS A 1 485 ? 0.927 -16.915 -38.727 1.00 43.66 485 LYS A O 1
ATOM 3703 N N . ALA A 1 486 ? 1.470 -15.286 -40.177 1.00 35.81 486 ALA A N 1
ATOM 3704 C CA . ALA A 1 486 ? 0.095 -14.916 -40.521 1.00 35.81 486 ALA A CA 1
ATOM 3705 C C . ALA A 1 486 ? -0.355 -15.491 -41.877 1.00 35.81 486 ALA A C 1
ATOM 3707 O O . ALA A 1 486 ? -1.547 -15.669 -42.083 1.00 35.81 486 ALA A O 1
ATOM 3708 N N . SER A 1 487 ? 0.572 -15.824 -42.787 1.00 35.47 487 SER A N 1
ATOM 3709 C CA . SER A 1 487 ? 0.234 -16.282 -44.145 1.00 35.47 487 SER A CA 1
ATOM 3710 C C . SER A 1 487 ? 0.121 -17.802 -44.320 1.00 35.47 487 SER A C 1
ATOM 3712 O O . SER A 1 487 ? -0.124 -18.256 -45.430 1.00 35.47 487 SER A O 1
ATOM 3714 N N . SER A 1 488 ? 0.317 -18.607 -43.270 1.00 35.75 488 SER A N 1
ATOM 3715 C CA . SER A 1 488 ? 0.263 -20.078 -43.358 1.00 35.75 488 SER A CA 1
ATOM 3716 C C . SER A 1 488 ? -1.039 -20.694 -42.826 1.00 35.75 488 SER A C 1
ATOM 3718 O O . SER A 1 488 ? -1.065 -21.888 -42.546 1.00 35.75 488 SER A O 1
ATOM 3720 N N . LEU A 1 489 ? -2.096 -19.899 -42.626 1.00 39.84 489 LEU A N 1
ATOM 3721 C CA . LEU A 1 489 ? -3.427 -20.390 -42.227 1.00 39.84 489 LEU A CA 1
ATOM 3722 C C . LEU A 1 489 ? -4.550 -19.975 -43.196 1.00 39.84 489 LEU A C 1
ATOM 3724 O O . LEU A 1 489 ? -5.686 -20.375 -42.994 1.00 39.84 489 LEU A O 1
ATOM 3728 N N . GLU A 1 490 ? -4.238 -19.241 -44.267 1.00 32.22 490 GLU A N 1
ATOM 3729 C CA . GLU A 1 490 ? -5.219 -18.692 -45.225 1.00 32.22 490 GLU A CA 1
ATOM 3730 C C . GLU A 1 490 ? -4.775 -18.935 -46.681 1.00 32.22 490 GLU A C 1
ATOM 3732 O O . GLU A 1 490 ? -4.856 -18.064 -47.541 1.00 32.22 490 GLU A O 1
ATOM 3737 N N . ALA A 1 491 ? -4.227 -20.119 -46.961 1.00 33.59 491 ALA A N 1
ATOM 3738 C CA . ALA A 1 491 ? -3.866 -20.524 -48.318 1.00 33.59 491 ALA A CA 1
ATOM 3739 C C . ALA A 1 491 ? -4.047 -22.034 -48.506 1.00 33.59 491 ALA A C 1
ATOM 3741 O O . ALA A 1 491 ? -3.104 -22.732 -48.856 1.00 33.59 491 ALA A O 1
ATOM 3742 N N . ASP A 1 492 ? -5.254 -22.541 -48.245 1.00 32.03 492 ASP A N 1
ATOM 3743 C CA . ASP A 1 492 ? -5.692 -23.791 -48.872 1.00 32.03 492 ASP A CA 1
ATOM 3744 C C . ASP A 1 492 ? -7.224 -23.852 -48.986 1.00 32.03 492 ASP A C 1
ATOM 3746 O O . ASP A 1 492 ? -7.915 -24.533 -48.232 1.00 32.03 492 ASP A O 1
ATOM 3750 N N . SER A 1 493 ? -7.792 -23.053 -49.895 1.00 34.00 493 SER A N 1
ATOM 3751 C CA . SER A 1 493 ? -9.195 -23.217 -50.300 1.00 34.00 493 SER A CA 1
ATOM 3752 C C . SER A 1 493 ? -9.490 -22.726 -51.718 1.00 34.00 493 SER A C 1
ATOM 3754 O O . SER A 1 493 ? -10.491 -22.073 -51.940 1.00 34.00 493 SER A O 1
ATOM 3756 N N . THR A 1 494 ? -8.675 -23.093 -52.711 1.00 30.14 494 THR A N 1
ATOM 3757 C CA . THR A 1 494 ? -9.149 -23.211 -54.108 1.00 30.14 494 THR A CA 1
ATOM 3758 C C . THR A 1 494 ? -8.090 -23.893 -54.969 1.00 30.14 494 THR A C 1
ATOM 3760 O O . THR A 1 494 ? -7.284 -23.225 -55.605 1.00 30.14 494 THR A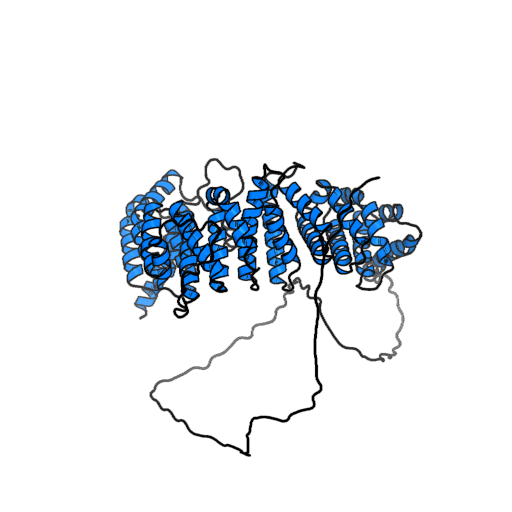 O 1
ATOM 3763 N N . ASN A 1 495 ? -8.119 -25.224 -55.039 1.00 27.62 495 ASN A N 1
ATOM 3764 C CA . ASN A 1 495 ? -8.202 -25.885 -56.341 1.00 27.62 495 ASN A CA 1
ATOM 3765 C C . ASN A 1 495 ? -8.632 -27.347 -56.175 1.00 27.62 495 ASN A C 1
ATOM 3767 O O . ASN A 1 495 ? -7.902 -28.177 -55.641 1.00 27.62 495 ASN A O 1
ATOM 3771 N N . ARG A 1 496 ? -9.835 -27.672 -56.650 1.00 25.47 496 ARG A N 1
ATOM 3772 C CA . ARG A 1 496 ? -10.296 -29.050 -56.825 1.00 25.47 496 ARG A CA 1
ATOM 3773 C C . ARG A 1 496 ? -10.585 -29.231 -58.306 1.00 25.47 496 ARG A C 1
ATOM 3775 O O . ARG A 1 496 ? -11.506 -28.600 -58.811 1.00 25.47 496 ARG A O 1
ATOM 3782 N N . LYS A 1 497 ? -9.860 -30.140 -58.956 1.00 25.55 497 LYS A N 1
ATOM 3783 C CA . LYS A 1 497 ? -10.425 -31.236 -59.761 1.00 25.55 497 LYS A CA 1
ATOM 3784 C C . LYS A 1 497 ? -9.346 -32.311 -60.000 1.00 25.55 497 LYS A C 1
ATOM 3786 O O . LYS A 1 497 ? -8.169 -32.030 -59.803 1.00 25.55 497 LYS A O 1
ATOM 3791 N N . PRO A 1 498 ? -9.760 -33.564 -60.247 1.00 32.09 498 PRO A N 1
ATOM 3792 C CA . PRO A 1 498 ? -9.225 -34.731 -59.552 1.00 32.09 498 PRO A CA 1
ATOM 3793 C C . PRO A 1 498 ? -8.394 -35.625 -60.476 1.00 32.09 498 PRO A C 1
ATOM 3795 O O . PRO A 1 498 ? -8.635 -35.618 -61.677 1.00 32.09 498 PRO A O 1
ATOM 3798 N N . GLN A 1 499 ? -7.530 -36.473 -59.908 1.00 23.58 499 GLN A N 1
ATOM 3799 C CA . GLN A 1 499 ? -7.598 -37.927 -60.119 1.00 23.58 499 GLN A CA 1
ATOM 3800 C C . GLN A 1 499 ? -6.519 -38.714 -59.346 1.00 23.58 499 GLN A C 1
ATOM 3802 O O . GLN A 1 499 ? -5.340 -38.395 -59.401 1.00 23.58 499 GLN A O 1
ATOM 3807 N N . VAL A 1 500 ? -7.032 -39.763 -58.691 1.00 26.28 500 VAL A N 1
ATOM 3808 C CA . VAL A 1 500 ? -6.487 -41.101 -58.387 1.00 26.28 500 VAL A CA 1
ATOM 3809 C C . VAL A 1 500 ? -5.270 -41.247 -57.458 1.00 26.28 500 VAL A C 1
ATOM 3811 O O . VAL A 1 500 ? -4.228 -40.624 -57.594 1.00 26.28 500 VAL A O 1
ATOM 3814 N N . ALA A 1 501 ? -5.495 -42.134 -56.489 1.00 25.69 501 ALA A N 1
ATOM 3815 C CA . ALA A 1 501 ? -4.648 -42.549 -55.389 1.00 25.69 501 ALA A CA 1
ATOM 3816 C C . ALA A 1 501 ? -3.413 -43.353 -55.819 1.00 25.69 501 ALA A C 1
ATOM 3818 O O . ALA A 1 501 ? -3.509 -44.163 -56.735 1.00 25.69 501 ALA A O 1
ATOM 3819 N N . ASP A 1 502 ? -2.333 -43.240 -55.041 1.00 23.25 502 ASP A N 1
ATOM 3820 C CA . ASP A 1 502 ? -1.707 -44.432 -54.466 1.00 23.25 502 ASP A CA 1
ATOM 3821 C C . ASP A 1 502 ? -0.994 -44.115 -53.139 1.00 23.25 502 ASP A C 1
ATOM 3823 O O . ASP A 1 502 ? -0.523 -43.004 -52.886 1.00 23.25 502 ASP A O 1
ATOM 3827 N N . VAL A 1 503 ? -1.002 -45.115 -52.271 1.00 25.91 503 VAL A N 1
ATOM 3828 C CA . VAL A 1 503 ? -0.556 -45.152 -50.883 1.00 25.91 503 VAL A CA 1
ATOM 3829 C C . VAL A 1 503 ? 0.955 -45.376 -50.824 1.00 25.91 503 VAL A C 1
ATOM 3831 O O . VAL A 1 503 ? 1.463 -46.312 -51.433 1.00 25.91 503 VAL A O 1
ATOM 3834 N N . SER A 1 504 ? 1.684 -44.628 -49.990 1.00 25.88 504 SER A N 1
ATOM 3835 C CA . SER A 1 504 ? 2.776 -45.253 -49.233 1.00 25.88 504 SER A CA 1
ATOM 3836 C C . SER A 1 504 ? 3.284 -44.434 -48.059 1.00 25.88 504 SER A C 1
ATOM 3838 O O . SER A 1 504 ? 3.466 -43.220 -48.103 1.00 25.88 504 SER A O 1
ATOM 3840 N N . GLU A 1 505 ? 3.497 -45.190 -46.996 1.00 24.94 505 GLU A N 1
ATOM 3841 C CA . GLU A 1 505 ? 3.953 -44.825 -45.674 1.00 24.94 505 GLU A CA 1
ATOM 3842 C C . GLU A 1 505 ? 5.425 -44.373 -45.648 1.00 24.94 505 GLU A C 1
ATOM 3844 O O . GLU A 1 505 ? 6.207 -44.588 -46.571 1.00 24.94 505 GLU A O 1
ATOM 3849 N N . ASN A 1 506 ? 5.820 -43.935 -44.448 1.00 23.89 506 ASN A N 1
ATOM 3850 C CA . ASN A 1 506 ? 7.141 -44.153 -43.851 1.00 23.89 506 ASN A CA 1
ATOM 3851 C C . ASN A 1 506 ? 8.187 -43.027 -43.999 1.00 23.89 506 ASN A C 1
ATOM 3853 O O . ASN A 1 506 ? 8.986 -42.994 -44.928 1.00 23.89 506 ASN A O 1
ATOM 3857 N N . ARG A 1 507 ? 8.317 -42.201 -42.946 1.00 25.31 507 ARG A N 1
ATOM 3858 C CA . ARG A 1 507 ? 9.497 -42.250 -42.048 1.00 25.31 507 ARG A CA 1
ATOM 3859 C C . ARG A 1 507 ? 9.414 -41.220 -40.915 1.00 25.31 507 ARG A C 1
ATOM 3861 O O . ARG A 1 507 ? 9.897 -40.096 -41.009 1.00 25.31 507 ARG A O 1
ATOM 3868 N N . GLN A 1 508 ? 8.928 -41.676 -39.765 1.00 24.61 508 GLN A N 1
ATOM 3869 C CA . GLN A 1 508 ? 9.501 -41.280 -38.479 1.00 24.61 508 GLN A CA 1
ATOM 3870 C C . GLN A 1 508 ? 10.765 -42.116 -38.234 1.00 24.61 508 GLN A C 1
ATOM 3872 O O . GLN A 1 508 ? 10.694 -43.341 -38.298 1.00 24.61 508 GLN A O 1
ATOM 3877 N N . LYS A 1 509 ? 11.894 -41.474 -37.896 1.00 24.52 509 LYS A N 1
ATOM 3878 C CA . LYS A 1 509 ? 12.854 -41.925 -36.858 1.00 24.52 509 LYS A CA 1
ATOM 3879 C C . LYS A 1 509 ? 14.097 -41.027 -36.798 1.00 24.52 509 LYS A C 1
ATOM 3881 O O . LYS A 1 509 ? 15.039 -41.212 -37.558 1.00 24.52 509 LYS A O 1
ATOM 3886 N N . LYS A 1 510 ? 14.135 -40.152 -35.790 1.00 26.03 510 LYS A N 1
ATOM 3887 C CA . LYS A 1 510 ? 15.202 -40.074 -34.763 1.00 26.03 510 LYS A CA 1
ATOM 3888 C C . LYS A 1 510 ? 14.750 -39.039 -33.721 1.00 26.03 510 LYS A C 1
ATOM 3890 O O . LYS A 1 510 ? 14.664 -37.862 -34.030 1.00 26.03 510 LYS A O 1
ATOM 3895 N N . ARG A 1 511 ? 14.153 -39.466 -32.598 1.00 23.31 511 ARG A N 1
ATOM 3896 C CA . ARG A 1 511 ? 14.827 -39.814 -31.321 1.00 23.31 511 ARG A CA 1
ATOM 3897 C C . ARG A 1 511 ? 15.788 -38.693 -30.884 1.00 23.31 511 ARG A C 1
ATOM 3899 O O . ARG A 1 511 ? 16.797 -38.499 -31.544 1.00 23.31 511 ARG A O 1
ATOM 3906 N N . LEU A 1 512 ? 15.397 -37.849 -29.924 1.00 24.75 512 LEU A N 1
ATOM 3907 C CA . LEU A 1 512 ? 15.373 -38.047 -28.453 1.00 24.75 512 LEU A CA 1
ATOM 3908 C C . LEU A 1 512 ? 16.709 -37.674 -27.780 1.00 24.75 512 LEU A C 1
ATOM 3910 O O . LEU A 1 512 ? 17.760 -38.094 -28.251 1.00 24.75 512 LEU A O 1
ATOM 3914 N N . ARG A 1 513 ? 16.570 -37.006 -26.616 1.00 22.59 513 ARG A N 1
ATOM 3915 C CA . ARG A 1 513 ? 17.545 -36.422 -25.657 1.00 22.59 513 ARG A CA 1
ATOM 3916 C C . ARG A 1 513 ? 17.960 -34.977 -25.978 1.00 22.59 513 ARG A C 1
ATOM 3918 O O . ARG A 1 513 ? 18.456 -34.720 -27.061 1.00 22.59 513 ARG A O 1
ATOM 3925 N N . ASN A 1 514 ? 17.747 -33.980 -25.114 1.00 24.42 514 ASN A N 1
ATOM 3926 C CA . ASN A 1 514 ? 17.845 -33.974 -23.648 1.00 24.42 514 ASN A CA 1
ATOM 3927 C C . ASN A 1 514 ? 16.694 -33.245 -22.926 1.00 24.42 514 ASN A C 1
ATOM 3929 O O . ASN A 1 514 ? 16.052 -32.351 -23.472 1.00 24.42 514 ASN A O 1
ATOM 3933 N N . GLU A 1 515 ? 16.492 -33.668 -21.680 1.00 25.05 515 GLU A N 1
ATOM 3934 C CA . GLU A 1 515 ? 15.624 -33.120 -20.634 1.00 25.05 515 GLU A CA 1
ATOM 3935 C C . GLU A 1 515 ? 16.136 -31.788 -20.025 1.00 25.05 515 GLU A C 1
ATOM 3937 O O . GLU A 1 515 ? 17.348 -31.587 -20.005 1.00 25.05 515 GLU A O 1
ATOM 3942 N N . LYS A 1 516 ? 15.182 -30.991 -19.480 1.00 24.27 516 LYS A N 1
ATOM 3943 C CA . LYS A 1 516 ? 15.157 -30.271 -18.164 1.00 24.27 516 LYS A CA 1
ATOM 3944 C C . LYS A 1 516 ? 16.250 -29.212 -17.861 1.00 24.27 516 LYS A C 1
ATOM 3946 O O . LYS A 1 516 ? 17.408 -29.427 -18.171 1.00 24.27 516 LYS A O 1
ATOM 3951 N N . ASP A 1 517 ? 16.010 -28.014 -17.303 1.00 26.80 517 ASP A N 1
ATOM 3952 C CA . ASP A 1 517 ? 14.972 -27.412 -16.428 1.00 26.80 517 ASP A CA 1
ATOM 3953 C C . ASP A 1 517 ? 14.809 -25.892 -16.754 1.00 26.80 517 ASP A C 1
ATOM 3955 O O . ASP A 1 517 ? 15.724 -25.302 -17.324 1.00 26.80 517 ASP A O 1
ATOM 3959 N N . GLY A 1 518 ? 13.623 -25.258 -16.633 1.00 23.89 518 GLY A N 1
ATOM 3960 C CA . GLY A 1 518 ? 13.150 -24.443 -15.478 1.00 23.89 518 GLY A CA 1
ATOM 3961 C C . GLY A 1 518 ? 13.640 -22.974 -15.568 1.00 23.89 518 GLY A C 1
ATOM 3962 O O . GLY A 1 518 ? 14.830 -22.754 -15.710 1.00 23.89 518 GLY A O 1
ATOM 3963 N N . GLU A 1 519 ? 12.876 -21.875 -15.569 1.00 24.67 519 GLU A N 1
ATOM 3964 C CA . GLU A 1 519 ? 11.511 -21.532 -15.158 1.00 24.67 519 GLU A CA 1
ATOM 3965 C C . GLU A 1 519 ? 10.984 -20.372 -16.038 1.00 24.67 519 GLU A C 1
ATOM 3967 O O . GLU A 1 519 ? 11.693 -19.405 -16.333 1.00 24.67 519 GLU A O 1
ATOM 3972 N N . SER A 1 520 ? 9.712 -20.428 -16.436 1.00 26.72 520 SER A N 1
ATOM 3973 C CA . SER A 1 520 ? 8.954 -19.258 -16.892 1.00 26.72 520 SER A CA 1
ATOM 3974 C C . SER A 1 520 ? 7.473 -19.516 -16.627 1.00 26.72 520 SER A C 1
ATOM 3976 O O . SER A 1 520 ? 6.806 -20.220 -17.382 1.00 26.72 520 SER A O 1
ATOM 3978 N N . GLY A 1 521 ? 6.973 -18.997 -15.507 1.00 24.81 521 GLY A N 1
ATOM 3979 C CA . GLY A 1 521 ? 5.558 -19.015 -15.161 1.00 24.81 521 GLY A CA 1
ATOM 3980 C C . GLY A 1 521 ? 4.906 -17.690 -15.534 1.00 24.81 521 GLY A C 1
ATOM 3981 O O . GLY A 1 521 ? 4.908 -16.756 -14.746 1.00 24.81 521 GLY A O 1
ATOM 3982 N N . SER A 1 522 ? 4.323 -17.604 -16.729 1.00 26.47 522 SER A N 1
ATOM 3983 C CA . SER A 1 522 ? 3.266 -16.631 -17.021 1.00 26.47 522 SER A CA 1
ATOM 3984 C C . SER A 1 522 ? 2.039 -17.407 -17.486 1.00 26.47 522 SER A C 1
ATOM 3986 O O . SER A 1 522 ? 2.002 -17.883 -18.621 1.00 26.47 522 SER A O 1
ATOM 3988 N N . ALA A 1 523 ? 1.045 -17.560 -16.615 1.00 26.73 523 ALA A N 1
ATOM 3989 C CA . ALA A 1 523 ? -0.226 -18.186 -16.954 1.00 26.73 523 ALA A CA 1
ATOM 3990 C C . ALA A 1 523 ? -1.378 -17.247 -16.584 1.00 26.73 523 ALA A C 1
ATOM 3992 O O . ALA A 1 523 ? -1.876 -17.254 -15.463 1.00 26.73 523 ALA A O 1
ATOM 3993 N N . LEU A 1 524 ? -1.827 -16.456 -17.561 1.00 28.08 524 LEU A N 1
ATOM 3994 C CA . LEU A 1 524 ? -3.173 -15.890 -17.550 1.00 28.08 524 LEU A CA 1
ATOM 3995 C C . LEU A 1 524 ? -4.144 -16.943 -18.095 1.00 28.08 524 LEU A C 1
ATOM 3997 O O . LEU A 1 524 ? -3.972 -17.475 -19.192 1.00 28.08 524 LEU A O 1
ATOM 4001 N N . HIS A 1 525 ? -5.146 -17.255 -17.278 1.00 27.67 525 HIS A N 1
ATOM 4002 C CA . HIS A 1 525 ? -6.216 -18.208 -17.539 1.00 27.67 525 HIS A CA 1
ATOM 4003 C C . HIS A 1 525 ? -7.043 -17.852 -18.781 1.00 27.67 525 HIS A C 1
ATOM 4005 O O . HIS A 1 525 ? -7.520 -16.728 -18.931 1.00 27.67 525 HIS A O 1
ATOM 4011 N N . ARG A 1 526 ? -7.346 -18.864 -19.603 1.00 24.33 526 ARG A N 1
ATOM 4012 C CA . ARG A 1 526 ? -8.472 -18.835 -20.543 1.00 24.33 526 ARG A CA 1
ATOM 4013 C C . ARG A 1 526 ? -9.394 -20.018 -20.249 1.00 24.33 526 ARG A C 1
ATOM 4015 O O . ARG A 1 526 ? -9.069 -21.160 -20.562 1.00 24.33 526 ARG A O 1
ATOM 4022 N N . LYS A 1 527 ? -10.550 -19.719 -19.644 1.00 27.12 527 LYS A N 1
ATOM 4023 C CA . LYS A 1 527 ? -11.678 -20.642 -19.441 1.00 27.12 527 LYS A CA 1
ATOM 4024 C C . LYS A 1 527 ? -12.077 -21.290 -20.772 1.00 27.12 527 LYS A C 1
ATOM 4026 O O . LYS A 1 527 ? -12.396 -20.589 -21.733 1.00 27.12 527 LYS A O 1
ATOM 4031 N N . LYS A 1 528 ? -12.161 -22.622 -20.793 1.00 24.55 528 LYS A N 1
ATOM 4032 C CA . LYS A 1 528 ? -13.001 -23.372 -21.731 1.00 24.55 528 LYS A CA 1
ATOM 4033 C C . LYS A 1 528 ? -13.925 -24.288 -20.935 1.00 24.55 528 LYS A C 1
ATOM 4035 O O . LYS A 1 528 ? -13.470 -25.183 -20.233 1.00 24.55 528 LYS A O 1
ATOM 4040 N N . ARG A 1 529 ? -15.224 -24.014 -21.072 1.00 24.77 529 ARG A N 1
ATOM 4041 C CA . ARG A 1 529 ? -16.338 -24.926 -20.801 1.00 24.77 529 ARG A CA 1
ATOM 4042 C C . ARG A 1 529 ? -16.110 -26.259 -21.518 1.00 24.77 529 ARG A C 1
ATOM 4044 O O . ARG A 1 529 ? -15.769 -26.244 -22.704 1.00 24.77 529 ARG A O 1
ATOM 4051 N N . ARG A 1 530 ? -16.434 -27.370 -20.856 1.00 23.98 530 ARG A N 1
ATOM 4052 C CA . ARG A 1 530 ? -17.134 -28.481 -21.505 1.00 23.98 530 ARG A CA 1
ATOM 4053 C C . ARG A 1 530 ? -17.869 -29.346 -20.488 1.00 23.98 530 ARG A C 1
ATOM 4055 O O . ARG A 1 530 ? -17.321 -29.711 -19.456 1.00 23.98 530 ARG A O 1
ATOM 4062 N N . ASP A 1 531 ? -19.115 -29.605 -20.845 1.00 24.77 531 ASP A N 1
ATOM 4063 C CA . ASP A 1 531 ? -20.085 -30.499 -20.235 1.00 24.77 531 ASP A CA 1
ATOM 4064 C C . ASP A 1 531 ? -19.575 -31.941 -20.128 1.00 24.77 531 ASP A C 1
ATOM 4066 O O . ASP A 1 531 ? -18.918 -32.415 -21.055 1.00 24.77 531 ASP A O 1
ATOM 4070 N N . GLN A 1 532 ? -19.997 -32.671 -19.088 1.00 25.66 532 GLN A N 1
ATOM 4071 C CA . GLN A 1 532 ? -20.713 -33.939 -19.290 1.00 25.66 532 GLN A CA 1
ATOM 4072 C C . GLN A 1 532 ? -21.354 -34.506 -18.010 1.00 25.66 532 GLN A C 1
ATOM 4074 O O . GLN A 1 532 ? -20.679 -34.910 -17.073 1.00 25.66 532 GLN A O 1
ATOM 4079 N N . LYS A 1 533 ? -22.689 -34.576 -18.091 1.00 25.78 533 LYS A N 1
ATOM 4080 C CA . LYS A 1 533 ? -23.595 -35.692 -17.768 1.00 25.78 533 LYS A CA 1
ATOM 4081 C C . LYS A 1 533 ? -23.683 -36.255 -16.341 1.00 25.78 533 LYS A C 1
ATOM 4083 O O . LYS A 1 533 ? -22.853 -37.019 -15.867 1.00 25.78 533 LYS A O 1
ATOM 4088 N N . GLN A 1 534 ? -24.863 -35.968 -15.789 1.00 22.77 534 GLN A N 1
ATOM 4089 C CA . GLN A 1 534 ? -25.665 -36.749 -14.850 1.00 22.77 534 GLN A CA 1
ATOM 4090 C C . GLN A 1 534 ? -25.699 -38.256 -15.162 1.00 22.77 534 GLN A C 1
ATOM 4092 O O . GLN A 1 534 ? -25.903 -38.639 -16.313 1.00 22.77 534 GLN A O 1
ATOM 4097 N N . TYR A 1 535 ? -25.657 -39.070 -14.105 1.00 23.67 535 TYR A N 1
ATOM 4098 C CA . TYR A 1 535 ? -26.501 -40.257 -13.953 1.00 23.67 535 TYR A CA 1
ATOM 4099 C C . TYR A 1 535 ? -26.953 -40.370 -12.492 1.00 23.67 535 TYR A C 1
ATOM 4101 O O . TYR A 1 535 ? -26.203 -40.088 -11.560 1.00 23.67 535 TYR A O 1
ATOM 4109 N N . SER A 1 536 ? -28.220 -40.727 -12.332 1.00 22.70 536 SER A N 1
ATOM 4110 C CA . SER A 1 536 ? -29.032 -40.716 -11.119 1.00 22.70 536 SER A CA 1
ATOM 4111 C C . SER A 1 536 ? -29.301 -42.133 -10.588 1.00 22.70 536 SER A C 1
ATOM 4113 O O . SER A 1 536 ? -29.787 -42.941 -11.370 1.00 22.70 536 SER A O 1
ATOM 4115 N N . HIS A 1 537 ? -29.092 -42.329 -9.270 1.00 24.98 537 HIS A N 1
ATOM 4116 C CA . HIS A 1 537 ? -29.835 -43.163 -8.278 1.00 24.98 537 HIS A CA 1
ATOM 4117 C C . HIS A 1 537 ? -30.040 -44.691 -8.521 1.00 24.98 537 HIS A C 1
ATOM 4119 O O . HIS A 1 537 ? -29.877 -45.124 -9.654 1.00 24.98 537 HIS A O 1
ATOM 4125 N N . PRO A 1 538 ? -30.412 -45.536 -7.509 1.00 34.91 538 PRO A N 1
ATOM 4126 C CA . PRO A 1 538 ? -31.014 -45.216 -6.194 1.00 34.91 538 PRO A CA 1
ATOM 4127 C C . PRO A 1 538 ? -30.555 -46.020 -4.935 1.00 34.91 538 PRO A C 1
ATOM 4129 O O . PRO A 1 538 ? -29.923 -47.062 -5.018 1.00 34.91 538 PRO A O 1
ATOM 4132 N N . SER A 1 539 ? -30.954 -45.478 -3.770 1.00 25.08 539 SER A N 1
ATOM 4133 C CA . SER A 1 539 ? -31.529 -46.093 -2.543 1.00 25.08 539 SER A CA 1
ATOM 4134 C C . SER A 1 539 ? -31.076 -47.467 -1.999 1.00 25.08 539 SER A C 1
ATOM 4136 O O . SER A 1 539 ? -31.180 -48.487 -2.672 1.00 25.08 539 SER A O 1
ATOM 4138 N N . GLY A 1 540 ? -30.789 -47.501 -0.687 1.00 24.50 540 GLY A N 1
ATOM 4139 C CA . GLY A 1 540 ? -30.839 -48.691 0.178 1.00 24.50 540 GLY A CA 1
ATOM 4140 C C . GLY A 1 540 ? -30.696 -48.317 1.665 1.00 24.50 540 GLY A C 1
ATOM 4141 O O . GLY A 1 540 ? -29.741 -47.647 2.037 1.00 24.50 540 GLY A O 1
ATOM 4142 N N . ALA A 1 541 ? -31.678 -48.688 2.488 1.00 25.25 541 ALA A N 1
ATOM 4143 C CA . ALA A 1 541 ? -31.957 -48.169 3.832 1.00 25.25 541 ALA A CA 1
ATOM 4144 C C . ALA A 1 541 ? -31.459 -49.046 5.010 1.00 25.25 541 ALA A C 1
ATOM 4146 O O . ALA A 1 541 ? -31.174 -50.222 4.819 1.00 25.25 541 ALA A O 1
ATOM 4147 N N . ALA A 1 542 ? -31.531 -48.454 6.220 1.00 26.78 542 ALA A N 1
ATOM 4148 C CA . ALA A 1 542 ? -31.585 -49.051 7.576 1.00 26.78 542 ALA A CA 1
ATOM 4149 C C . ALA A 1 542 ? -30.302 -49.738 8.113 1.00 26.78 542 ALA A C 1
ATOM 4151 O O . ALA A 1 542 ? -29.589 -50.393 7.374 1.00 26.78 542 ALA A O 1
ATOM 4152 N N . GLY A 1 543 ? -29.924 -49.673 9.395 1.00 24.77 543 GLY A N 1
ATOM 4153 C CA . GLY A 1 543 ? -30.494 -49.087 10.611 1.00 24.77 543 GLY A CA 1
ATOM 4154 C C . GLY A 1 543 ? -29.667 -49.527 11.846 1.00 24.77 543 GLY A C 1
ATOM 4155 O O . GLY A 1 543 ? -28.878 -50.460 11.745 1.00 24.77 543 GLY A O 1
ATOM 4156 N N . GLY A 1 544 ? -29.885 -48.860 12.990 1.00 24.66 544 GLY A N 1
ATOM 4157 C CA . GLY A 1 544 ? -29.617 -49.335 14.370 1.00 24.66 544 GLY A CA 1
ATOM 4158 C C . GLY A 1 544 ? -28.178 -49.205 14.915 1.00 24.66 544 GLY A C 1
ATOM 4159 O O . GLY A 1 544 ? -27.256 -49.792 14.373 1.00 24.66 544 GLY A O 1
ATOM 4160 N N . THR A 1 545 ? -27.874 -48.326 15.881 1.00 25.67 545 THR A N 1
ATOM 4161 C CA . THR A 1 545 ? -28.088 -48.339 17.361 1.00 25.67 545 THR A CA 1
ATOM 4162 C C . THR A 1 545 ? -26.912 -48.871 18.208 1.00 25.67 545 THR A C 1
ATOM 4164 O O . THR A 1 545 ? -26.639 -50.060 18.211 1.00 25.67 545 THR A O 1
ATOM 4167 N N . VAL A 1 546 ? -26.376 -47.950 19.032 1.00 26.66 546 VAL A N 1
ATOM 4168 C CA . VAL A 1 546 ? -26.056 -48.046 20.484 1.00 26.66 546 VAL A CA 1
ATOM 4169 C C . VAL A 1 546 ? -24.807 -48.802 20.986 1.00 26.66 546 VAL A C 1
ATOM 4171 O O . VAL A 1 546 ? -24.630 -49.989 20.757 1.00 26.66 546 VAL A O 1
ATOM 4174 N N . GLY A 1 547 ? -24.072 -48.090 21.863 1.00 24.89 547 GLY A N 1
ATOM 4175 C CA . GLY A 1 547 ? -23.219 -48.604 22.952 1.00 24.89 547 GLY A CA 1
ATOM 4176 C C . GLY A 1 547 ? -21.734 -48.687 22.588 1.00 24.89 547 GLY A C 1
ATOM 4177 O O . GLY A 1 547 ? -21.393 -49.206 21.542 1.00 24.89 547 GLY A O 1
ATOM 4178 N N . GLY A 1 548 ? -20.754 -48.213 23.353 1.00 23.84 548 GLY A N 1
ATOM 4179 C CA . GLY A 1 548 ? -20.693 -47.763 24.737 1.00 23.84 548 GLY A CA 1
ATOM 4180 C C . GLY A 1 548 ? -19.273 -48.054 25.255 1.00 23.84 548 GLY A C 1
ATOM 4181 O O . GLY A 1 548 ? -18.750 -49.135 25.016 1.00 23.84 548 GLY A O 1
ATOM 4182 N N . SER A 1 549 ? -18.693 -47.085 25.969 1.00 25.62 549 SER A N 1
ATOM 4183 C CA . SER A 1 549 ? -17.677 -47.218 27.036 1.00 25.62 549 SER A CA 1
ATOM 4184 C C . SER A 1 549 ? -16.278 -47.839 26.793 1.00 25.62 549 SER A C 1
ATOM 4186 O O . SER A 1 549 ? -16.111 -49.008 26.478 1.00 25.62 549 SER A O 1
ATOM 4188 N N . ASP A 1 550 ? -15.299 -47.023 27.209 1.00 26.44 550 ASP A N 1
ATOM 4189 C CA . ASP A 1 550 ? -14.160 -47.326 28.097 1.00 26.44 550 ASP A CA 1
ATOM 4190 C C . ASP A 1 550 ? -12.762 -47.729 27.572 1.00 26.44 550 ASP A C 1
ATOM 4192 O O . ASP A 1 550 ? -12.499 -48.815 27.070 1.00 26.44 550 ASP A O 1
ATOM 4196 N N . LYS A 1 551 ? -11.827 -46.804 27.861 1.00 28.62 551 LYS A N 1
ATOM 4197 C CA . LYS A 1 551 ? -10.538 -46.963 28.570 1.00 28.62 551 LYS A CA 1
ATOM 4198 C C . LYS A 1 551 ? -9.765 -48.286 28.399 1.00 28.62 551 LYS A C 1
ATOM 4200 O O . LYS A 1 551 ? -10.114 -49.286 29.013 1.00 28.62 551 LYS A O 1
ATOM 4205 N N . LYS A 1 552 ? -8.526 -48.191 27.896 1.00 26.94 552 LYS A N 1
ATOM 4206 C CA . LYS A 1 552 ? -7.287 -48.228 28.717 1.00 26.94 552 LYS A CA 1
ATOM 4207 C C . LYS A 1 552 ? -6.015 -48.252 27.861 1.00 26.94 552 LYS A C 1
ATOM 4209 O O . LYS A 1 552 ? -5.879 -48.992 26.898 1.00 26.94 552 LYS A O 1
ATOM 4214 N N . THR A 1 553 ? -5.071 -47.441 28.325 1.00 29.95 553 THR A N 1
ATOM 4215 C CA . THR A 1 553 ? -3.615 -47.631 28.369 1.00 29.95 553 THR A CA 1
ATOM 4216 C C . THR A 1 553 ? -3.074 -49.038 28.074 1.00 29.95 553 THR A C 1
ATOM 4218 O O . THR A 1 553 ? -3.462 -49.985 28.756 1.00 29.95 553 THR A O 1
ATOM 4221 N N . ASN A 1 554 ? -2.014 -49.131 27.259 1.00 26.12 554 ASN A N 1
ATOM 4222 C CA . ASN A 1 554 ? -0.774 -49.758 27.728 1.00 26.12 554 ASN A CA 1
ATOM 4223 C C . ASN A 1 554 ? 0.472 -49.394 26.904 1.00 26.12 554 ASN A C 1
ATOM 4225 O O . ASN A 1 554 ? 0.463 -49.351 25.678 1.00 26.12 554 ASN A O 1
ATOM 4229 N N . ARG A 1 555 ? 1.545 -49.134 27.660 1.00 26.36 555 ARG A N 1
ATOM 4230 C CA . ARG A 1 555 ? 2.958 -49.081 27.264 1.00 26.36 555 ARG A CA 1
ATOM 4231 C C . ARG A 1 555 ? 3.527 -50.503 27.106 1.00 26.36 555 ARG A C 1
ATOM 4233 O O . ARG A 1 555 ? 2.919 -51.457 27.576 1.00 26.36 555 ARG A O 1
ATOM 4240 N N . PHE A 1 556 ? 4.774 -50.536 26.613 1.00 26.11 556 PHE A N 1
ATOM 4241 C CA . PHE A 1 556 ? 5.752 -51.637 26.480 1.00 26.11 556 PHE A CA 1
ATOM 4242 C C . PHE A 1 556 ? 5.699 -52.378 25.131 1.00 26.11 556 PHE A C 1
ATOM 4244 O O . PHE A 1 556 ? 4.635 -52.744 24.668 1.00 26.11 556 PHE A O 1
ATOM 4251 N N . GLY A 1 557 ? 6.805 -52.639 24.430 1.00 26.00 557 GLY A N 1
ATOM 4252 C CA . GLY A 1 557 ? 8.211 -52.390 24.727 1.00 26.00 557 GLY A CA 1
ATOM 4253 C C . GLY A 1 557 ? 9.121 -52.810 23.559 1.00 26.00 557 GLY A C 1
ATOM 4254 O O . GLY A 1 557 ? 8.867 -53.788 22.870 1.00 26.00 557 GLY A O 1
ATOM 4255 N N . ASN A 1 558 ? 10.157 -51.997 23.357 1.00 27.17 558 ASN A N 1
ATOM 4256 C CA . ASN A 1 558 ? 11.555 -52.290 23.022 1.00 27.17 558 ASN A CA 1
ATOM 4257 C C . ASN A 1 558 ? 11.947 -53.581 22.255 1.00 27.17 558 ASN A C 1
ATOM 4259 O O . ASN A 1 558 ? 11.751 -54.698 22.731 1.00 27.17 558 ASN A O 1
ATOM 4263 N N . LYS A 1 559 ? 12.748 -53.407 21.192 1.00 27.39 559 LYS A N 1
ATOM 4264 C CA . LYS A 1 559 ? 13.839 -54.336 20.846 1.00 27.39 559 LYS A CA 1
ATOM 4265 C C . LYS A 1 559 ? 15.069 -53.561 20.357 1.00 27.39 559 LYS A C 1
ATOM 4267 O O . LYS A 1 559 ? 15.077 -52.985 19.275 1.00 27.39 559 LYS A O 1
ATOM 4272 N N . GLN A 1 560 ? 16.101 -53.574 21.199 1.00 28.75 560 GLN A N 1
ATOM 4273 C CA . GLN A 1 560 ? 17.474 -53.162 20.913 1.00 28.75 560 GLN A CA 1
ATOM 4274 C C . GLN A 1 560 ? 18.152 -54.115 19.914 1.00 28.75 560 GLN A C 1
ATOM 4276 O O . GLN A 1 560 ? 17.944 -55.328 19.963 1.00 28.75 560 GLN A O 1
ATOM 4281 N N . LYS A 1 561 ? 19.100 -53.583 19.135 1.00 27.56 561 LYS A N 1
ATOM 4282 C CA . LYS A 1 561 ? 20.369 -54.270 18.861 1.00 27.56 561 LYS A CA 1
ATOM 4283 C C . LYS A 1 561 ? 21.520 -53.320 19.172 1.00 27.56 561 LYS A C 1
ATOM 4285 O O . LYS A 1 561 ? 21.590 -52.208 18.662 1.00 27.56 561 LYS A O 1
ATOM 4290 N N . SER A 1 562 ? 22.373 -53.787 20.069 1.00 28.12 562 SER A N 1
ATOM 4291 C CA . SER A 1 562 ? 23.575 -53.161 20.593 1.00 28.12 562 SER A CA 1
ATOM 4292 C C . SER A 1 562 ? 24.803 -53.525 19.754 1.00 28.12 562 SER A C 1
ATOM 4294 O O . SER A 1 562 ? 24.899 -54.630 19.221 1.00 28.12 562 SER A O 1
ATOM 4296 N N . ARG A 1 563 ? 25.796 -52.631 19.742 1.00 25.14 563 ARG A N 1
ATOM 4297 C CA . ARG A 1 563 ? 27.188 -52.992 20.047 1.00 25.14 563 ARG A CA 1
ATOM 4298 C C . ARG A 1 563 ? 27.917 -51.773 20.632 1.00 25.14 563 ARG A C 1
ATOM 4300 O O . ARG A 1 563 ? 28.066 -50.751 19.975 1.00 25.14 563 ARG A O 1
ATOM 4307 N N . MET A 1 564 ? 28.276 -51.919 21.910 1.00 29.08 564 MET A N 1
ATOM 4308 C CA . MET A 1 564 ? 29.226 -51.117 22.706 1.00 29.08 564 MET A CA 1
ATOM 4309 C C . MET A 1 564 ? 30.638 -51.240 22.110 1.00 29.08 564 MET A C 1
ATOM 4311 O O . MET A 1 564 ? 30.858 -52.147 21.314 1.00 29.08 564 MET A O 1
ATOM 4315 N N . GLY A 1 565 ? 31.674 -50.462 22.420 1.00 27.73 565 GLY A N 1
ATOM 4316 C CA . GLY A 1 565 ? 32.079 -49.476 23.445 1.00 27.73 565 GLY A CA 1
ATOM 4317 C C . GLY A 1 565 ? 33.548 -49.127 23.066 1.00 27.73 565 GLY A C 1
ATOM 4318 O O . GLY A 1 565 ? 34.110 -49.797 22.208 1.00 27.73 565 GLY A O 1
ATOM 4319 N N . HIS A 1 566 ? 34.277 -48.114 23.525 1.00 28.88 566 HIS A N 1
ATOM 4320 C CA . HIS A 1 566 ? 34.437 -47.452 24.815 1.00 28.88 566 HIS A CA 1
ATOM 4321 C C . HIS A 1 566 ? 35.162 -46.105 24.563 1.00 28.88 566 HIS A C 1
ATOM 4323 O O . HIS A 1 566 ? 36.016 -46.026 23.682 1.00 28.88 566 HIS A O 1
ATOM 4329 N N . GLY 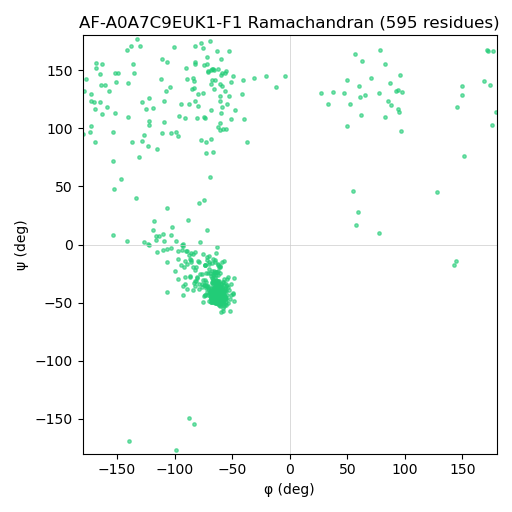A 1 567 ? 34.862 -45.058 25.343 1.00 26.38 567 GLY A N 1
ATOM 4330 C CA . GLY A 1 567 ? 35.722 -43.861 25.472 1.00 26.38 567 GLY A CA 1
ATOM 4331 C C . GLY A 1 567 ? 36.789 -44.047 26.568 1.00 26.38 567 GLY A C 1
ATOM 4332 O O . GLY A 1 567 ? 37.064 -45.182 26.950 1.00 26.38 567 GLY A O 1
ATOM 4333 N N . PRO A 1 568 ? 37.234 -42.983 27.261 1.00 47.50 568 PRO A N 1
ATOM 4334 C CA . PRO A 1 568 ? 37.707 -41.670 26.792 1.00 47.50 568 PRO A CA 1
ATOM 4335 C C . PRO A 1 568 ? 39.078 -41.310 27.435 1.00 47.50 568 PRO A C 1
ATOM 4337 O O . PRO A 1 568 ? 39.480 -41.961 28.395 1.00 47.50 568 PRO A O 1
ATOM 4340 N N . ARG A 1 569 ? 39.777 -40.243 26.994 1.00 26.42 569 ARG A N 1
ATOM 4341 C CA . ARG A 1 569 ? 40.743 -39.465 27.827 1.00 26.42 569 ARG A CA 1
ATOM 4342 C C . ARG A 1 569 ? 41.254 -38.188 27.119 1.00 26.42 569 ARG A C 1
ATOM 4344 O O . ARG A 1 569 ? 41.720 -38.241 25.989 1.00 26.42 569 ARG A O 1
ATOM 4351 N N . LYS A 1 570 ? 41.174 -37.045 27.815 1.00 29.94 570 LYS A N 1
ATOM 4352 C CA . LYS A 1 570 ? 41.930 -35.780 27.599 1.00 29.94 570 LYS A CA 1
ATOM 4353 C C . LYS A 1 570 ? 43.132 -35.745 28.601 1.00 29.94 570 LYS A C 1
ATOM 4355 O O . LYS A 1 570 ? 43.143 -36.607 29.476 1.00 29.94 570 LYS A O 1
ATOM 4360 N N . PRO A 1 571 ? 43.981 -34.689 28.696 1.00 45.34 571 PRO A N 1
ATOM 4361 C CA . PRO A 1 571 ? 44.930 -34.117 27.714 1.00 45.34 571 PRO A CA 1
ATOM 4362 C C . PRO A 1 571 ? 46.365 -33.822 28.291 1.00 45.34 571 PRO A C 1
ATOM 4364 O O . PRO A 1 571 ? 46.551 -33.862 29.503 1.00 45.34 571 PRO A O 1
ATOM 4367 N N . LYS A 1 572 ? 47.299 -33.357 27.416 1.00 28.05 572 LYS A N 1
ATOM 4368 C CA . LYS A 1 572 ? 48.625 -32.664 27.637 1.00 28.05 572 LYS A CA 1
ATOM 4369 C C . LYS A 1 572 ? 49.859 -33.529 28.039 1.00 28.05 572 LYS A C 1
ATOM 4371 O O . LYS A 1 572 ? 49.647 -34.616 28.558 1.00 28.05 572 LYS A O 1
ATOM 4376 N N . PRO A 1 573 ? 51.129 -33.022 28.015 1.00 43.41 573 PRO A N 1
ATOM 4377 C CA . PRO A 1 573 ? 51.881 -32.129 27.081 1.00 43.41 573 PRO A CA 1
ATOM 4378 C C . PRO A 1 573 ? 53.361 -32.587 26.798 1.00 43.41 573 PRO A C 1
ATOM 4380 O O . PRO A 1 573 ? 53.882 -33.404 27.541 1.00 43.41 573 PRO A O 1
ATOM 4383 N N . MET A 1 574 ? 54.096 -31.984 25.838 1.00 29.86 574 MET A N 1
ATOM 4384 C CA . MET A 1 574 ? 55.595 -31.890 25.771 1.00 29.86 574 MET A CA 1
ATOM 4385 C C . MET A 1 574 ? 55.976 -30.696 24.845 1.00 29.86 574 MET A C 1
ATOM 4387 O O . MET A 1 574 ? 55.389 -30.603 23.774 1.00 29.86 574 MET A O 1
ATOM 4391 N N . LYS A 1 575 ? 56.680 -29.604 25.236 1.00 34.09 575 LYS A N 1
ATOM 4392 C CA . LYS A 1 575 ? 58.129 -29.351 25.532 1.00 34.09 575 LYS A CA 1
ATOM 4393 C C . LYS A 1 575 ? 59.092 -29.915 24.464 1.00 34.09 575 LYS A C 1
ATOM 4395 O O . LYS A 1 575 ? 58.982 -31.089 24.166 1.00 34.09 575 LYS A O 1
ATOM 4400 N N . GLY A 1 576 ? 60.082 -29.209 23.899 1.00 30.00 576 GLY A N 1
ATOM 4401 C CA . GLY A 1 576 ? 60.614 -27.843 24.053 1.00 30.00 576 GLY A CA 1
ATOM 4402 C C . GLY A 1 576 ? 61.932 -27.686 23.251 1.00 30.00 576 GLY A C 1
ATOM 4403 O O . GLY A 1 576 ? 62.505 -28.688 22.834 1.00 30.00 576 GLY A O 1
ATOM 4404 N N . GLY A 1 577 ? 62.416 -26.451 23.059 1.00 27.03 577 GLY A N 1
ATOM 4405 C CA . GLY A 1 577 ? 63.743 -26.137 22.500 1.00 27.03 577 GLY A CA 1
ATOM 4406 C C . GLY A 1 577 ? 63.977 -24.621 22.383 1.00 27.03 577 GLY A C 1
ATOM 4407 O O . GLY A 1 577 ? 63.265 -23.953 21.646 1.00 27.03 577 GLY A O 1
ATOM 4408 N N . ASN A 1 578 ? 64.928 -24.099 23.163 1.00 32.41 578 ASN A N 1
ATOM 4409 C CA . ASN A 1 578 ? 65.205 -22.692 23.506 1.00 32.41 578 ASN A CA 1
ATOM 4410 C C . ASN A 1 578 ? 66.466 -22.162 22.783 1.00 32.41 578 ASN A C 1
ATOM 4412 O O . ASN A 1 578 ? 67.341 -22.974 22.521 1.00 32.41 578 ASN A O 1
ATOM 4416 N N . PHE A 1 579 ? 66.601 -20.837 22.606 1.00 29.16 579 PHE A N 1
ATOM 4417 C CA . PHE A 1 579 ? 67.822 -20.000 22.795 1.00 29.16 579 PHE A CA 1
ATOM 4418 C C . PHE A 1 579 ? 67.392 -18.512 22.642 1.00 29.16 579 PHE A C 1
ATOM 4420 O O . PHE A 1 579 ? 66.845 -18.152 21.606 1.00 29.16 579 PHE A O 1
ATOM 4427 N N . GLU A 1 580 ? 67.229 -17.738 23.735 1.00 31.52 580 GLU A N 1
ATOM 4428 C CA . GLU A 1 580 ? 68.140 -16.681 24.278 1.00 31.52 580 GLU A CA 1
ATOM 4429 C C . GLU A 1 580 ? 68.624 -15.630 23.246 1.00 31.52 580 GLU A C 1
ATOM 4431 O O . GLU A 1 580 ? 68.960 -15.996 22.133 1.00 31.52 580 GLU A O 1
ATOM 4436 N N . ARG A 1 581 ? 68.777 -14.314 23.486 1.00 28.91 581 ARG A N 1
ATOM 4437 C CA . ARG A 1 581 ? 68.704 -13.381 24.637 1.00 28.91 581 ARG A CA 1
ATOM 4438 C C . ARG A 1 581 ? 68.708 -11.937 24.055 1.00 28.91 581 ARG A C 1
ATOM 4440 O O . ARG A 1 581 ? 69.198 -11.719 22.954 1.00 28.91 581 ARG A O 1
ATOM 4447 N N . ALA A 1 582 ? 68.173 -10.966 24.801 1.00 29.55 582 ALA A N 1
ATOM 4448 C CA . ALA A 1 582 ? 68.053 -9.521 24.485 1.00 29.55 582 ALA A CA 1
ATOM 4449 C C . ALA A 1 582 ? 69.361 -8.716 24.800 1.00 29.55 582 ALA A C 1
ATOM 4451 O O . ALA A 1 582 ? 70.383 -9.378 24.975 1.00 29.55 582 ALA A O 1
ATOM 4452 N N . PRO A 1 583 ? 69.408 -7.378 25.089 1.00 54.28 583 PRO A N 1
ATOM 4453 C CA . PRO A 1 583 ? 68.625 -6.172 24.702 1.00 54.28 583 PRO A CA 1
ATOM 4454 C C . PRO A 1 583 ? 69.492 -4.877 24.438 1.00 54.28 583 PRO A C 1
ATOM 4456 O O . PRO A 1 583 ? 70.717 -4.880 24.536 1.00 54.28 583 PRO A O 1
ATOM 4459 N N . SER A 1 584 ? 68.809 -3.716 24.308 1.00 30.22 584 SER A N 1
ATOM 4460 C CA . SER A 1 584 ? 69.254 -2.314 24.585 1.00 30.22 584 SER A CA 1
ATOM 4461 C C . SER A 1 584 ? 69.782 -1.504 23.375 1.00 30.22 584 SER A C 1
ATOM 4463 O O . SER A 1 584 ? 70.375 -2.082 22.483 1.00 30.22 584 SER A O 1
ATOM 4465 N N . LYS A 1 585 ? 69.618 -0.175 23.216 1.00 31.89 585 LYS A N 1
ATOM 4466 C CA . LYS A 1 585 ? 69.393 0.946 24.151 1.00 31.89 585 LYS A CA 1
ATOM 4467 C C . LYS A 1 585 ? 68.979 2.223 23.365 1.00 31.89 585 LYS A C 1
ATOM 4469 O O . LYS A 1 585 ? 69.391 2.418 22.232 1.00 31.89 585 LYS A O 1
ATOM 4474 N N . ARG A 1 586 ? 68.205 3.081 24.045 1.00 30.38 586 ARG A N 1
ATOM 4475 C CA . ARG A 1 586 ? 67.974 4.547 23.928 1.00 30.38 586 ARG A CA 1
ATOM 4476 C C . ARG A 1 586 ? 68.777 5.388 22.904 1.00 30.38 586 ARG A C 1
ATOM 4478 O O . ARG A 1 586 ? 70.000 5.367 22.943 1.00 30.38 586 ARG A O 1
ATOM 4485 N N . GLY A 1 587 ? 68.098 6.406 22.346 1.00 29.75 587 GLY A N 1
ATOM 4486 C CA . GLY A 1 587 ? 68.483 7.808 22.613 1.00 29.75 587 GLY A CA 1
ATOM 4487 C C . GLY A 1 587 ? 68.338 8.850 21.490 1.00 29.75 587 GLY A C 1
ATOM 4488 O O . GLY A 1 587 ? 69.112 8.804 20.550 1.00 29.75 587 GLY A O 1
ATOM 4489 N N . LYS A 1 588 ? 67.487 9.869 21.757 1.00 32.91 588 LYS A N 1
ATOM 4490 C CA . LYS A 1 588 ? 67.545 11.300 21.333 1.00 32.91 588 LYS A CA 1
ATOM 4491 C C . LYS A 1 588 ? 67.477 11.621 19.821 1.00 32.91 588 LYS A C 1
ATOM 4493 O O . LYS A 1 588 ? 67.890 10.829 19.003 1.00 32.91 588 LYS A O 1
ATOM 4498 N N . ALA A 1 589 ? 67.100 12.802 19.331 1.00 32.59 589 ALA A N 1
ATOM 4499 C CA . ALA A 1 589 ? 66.293 13.966 19.723 1.00 32.59 589 ALA A CA 1
ATOM 4500 C C . ALA A 1 589 ? 66.611 15.054 18.667 1.00 32.59 589 ALA A C 1
ATOM 4502 O O . ALA A 1 589 ? 67.782 15.243 18.356 1.00 32.59 589 ALA A O 1
ATOM 4503 N N . GLY A 1 590 ? 65.612 15.825 18.223 1.00 30.25 590 GLY A N 1
ATOM 4504 C CA . GLY A 1 590 ? 65.808 17.214 17.776 1.00 30.25 590 GLY A CA 1
ATOM 4505 C C . GLY A 1 590 ? 66.039 17.469 16.281 1.00 30.25 590 GLY A C 1
ATOM 4506 O O . GLY A 1 590 ? 66.920 16.880 15.668 1.00 30.25 590 GLY A O 1
ATOM 4507 N N . GLY A 1 591 ? 65.310 18.452 15.731 1.00 31.86 591 GLY A N 1
ATOM 4508 C CA . GLY A 1 591 ? 65.761 19.176 14.537 1.00 31.86 591 GLY A CA 1
ATOM 4509 C C . GLY A 1 591 ? 64.676 19.752 13.627 1.00 31.86 591 GLY A C 1
ATOM 4510 O O . GLY A 1 591 ? 64.451 19.238 12.542 1.00 31.86 591 GLY A O 1
ATOM 4511 N N . ASN A 1 592 ? 64.060 20.862 14.040 1.00 37.19 592 ASN A N 1
ATOM 4512 C CA . ASN A 1 592 ? 63.331 21.800 13.174 1.00 37.19 592 ASN A CA 1
ATOM 4513 C C . ASN A 1 592 ? 64.149 22.222 11.935 1.00 37.19 592 ASN A C 1
ATOM 4515 O O . ASN A 1 592 ? 65.321 22.563 12.090 1.00 37.19 592 ASN A O 1
ATOM 4519 N N . LYS A 1 593 ? 63.486 22.431 10.784 1.00 39.75 593 LYS A N 1
ATOM 4520 C CA . LYS A 1 593 ? 63.646 23.667 9.983 1.00 39.75 593 LYS A CA 1
ATOM 4521 C C . LYS A 1 593 ? 62.546 23.845 8.925 1.00 39.75 593 LYS A C 1
ATOM 4523 O O . LYS A 1 593 ? 62.356 23.021 8.041 1.00 39.75 593 LYS A O 1
ATOM 4528 N N . LYS A 1 594 ? 61.859 24.986 9.044 1.00 44.38 594 LYS A N 1
ATOM 4529 C CA . LYS A 1 594 ? 61.060 25.673 8.018 1.00 44.38 594 LYS A CA 1
ATOM 4530 C C . LYS A 1 594 ? 61.944 26.117 6.835 1.00 44.38 594 LYS A C 1
ATOM 4532 O O . LYS A 1 594 ? 63.075 26.520 7.089 1.00 44.38 594 LYS A O 1
ATOM 4537 N N . LEU A 1 595 ? 61.374 26.203 5.625 1.00 41.41 595 LEU A N 1
ATOM 4538 C CA . LEU A 1 595 ? 61.067 27.437 4.852 1.00 41.41 595 LEU A CA 1
ATOM 4539 C C . LEU A 1 595 ? 61.120 27.216 3.322 1.00 41.41 595 LEU A C 1
ATOM 4541 O O . LEU A 1 595 ? 62.142 26.796 2.800 1.00 41.41 595 LEU A O 1
ATOM 4545 N N . LYS A 1 596 ? 60.024 27.655 2.677 1.00 46.78 596 LYS A N 1
ATOM 4546 C CA . LYS A 1 596 ? 59.879 28.357 1.379 1.00 46.78 596 LYS A CA 1
ATOM 4547 C C . LYS A 1 596 ? 60.520 27.773 0.109 1.00 46.78 596 LYS A C 1
ATOM 4549 O O . LYS A 1 596 ? 61.733 27.821 -0.052 1.00 46.78 596 LYS A O 1
ATOM 4554 N N . ALA A 1 597 ? 59.667 27.504 -0.878 1.00 49.56 597 ALA A N 1
ATOM 4555 C CA . ALA A 1 597 ? 59.390 28.460 -1.958 1.00 49.56 597 ALA A CA 1
ATOM 4556 C C . ALA A 1 597 ? 57.889 28.434 -2.262 1.00 49.56 597 ALA A C 1
ATOM 4558 O O . ALA A 1 597 ? 57.319 27.321 -2.186 1.00 49.56 597 ALA A O 1
#

Secondary structure (DSSP, 8-state):
-HHHHHHHHHHTTHHHHTSS-S-HHHHHHHHHHHHHHHHHH-TTSHHHHHHHHHHHHHHHH----TT--S------TTSHHHHTTSTTS---S-HHHHHHHHHHHHTTHHHHHHHHHHHHHHS-GGGHHHHHHHHHHHHTTS-HHHHHHHHHHHHTTSHHHHHHHHS------S---------TT----HHHHHHHHHHHHHHGGG--HHHHHHHHHHHHHHHHH--HHHHHHHHHHHHHHHHH-HHHHHHHHHHHHHHHHHSPPPSSHHHHHHHHHHHHHHHHHHHHH---TT--HHHHHHHHHHHHTT-SSHHHHHHHHHHHHHHHHHHHTTTTT-TTSHHHHHHHHHHHGGG-SSHHHHHHHHHHHHHHHHH-TTHHHHSTTHHHHHHHGGGSS-HHHHHHHHHHHHHHHHHS-HHHHGGGHHHHHHHHGGGGS--GGGHHHHHHHHHHHHHHHH-HHHHHHTS-HHHHHHHHHHHHTTGGGTTTSS--S--------------------------------------------------------------------------------------------------------

Sequence (597 aa):
QDLQAYARGVWGLLPAFCRHPDDISQSFQPFAKLLLVRLEKDASMHEDIAVAVQELVKQNKCLPKAGDASEPKRLSSDLIEDCLMEKRSLCCYSTKIARKNIKALSSYSYELLQAFITIFLDSSPEKRSSLRKAVTCLASISDSSITKKIIISSLERFPLVKALTDCGECDISDGSVQDVPCDSSSKTDDSQWCLVLDLASSVVEGADEDLINLIFRLAKQALRAGHVTAVSEAYNTLSCVLEVHPGFCSSKTDELVDLLTGLKSPDDVGSLSNRLTTLQILLVHTLKSVTDVGNKKPFLILNELILALKDSKEDARKAAYDVLLRISSSLGGSSAGNPNGPYSKLISMILGYLSGPSPHITSAAVSALSVLVFKEPALCLIIPDVVPSVTSLLHTKAVEVIKAVLGFIKVLVSCIEPKDLQNFVSVIVDGILPWSSVSRHHFRSKVTVILEIMIRKCGLPAVKLVTPERYQAFVKKVSLSRHGKASSLEADSTNRKPQVADVSENRQKKRLRNEKDGESGSALHRKKRRDQKQYSHPSGAAGGTVGGSDKKTNRFGNKQKSRMGHGPRKPKPMKGGNFERAPSKRGKAGGNKKLKA

Nearest PDB structures (foldseek):
  7wtx-assembly1_K  TM=7.131E-01  e=5.056E-12  Homo sapiens
  4a0c-assembly2_B  TM=4.469E-01  e=2.437E-05  Homo sapiens
  2qmr-assembly2_B  TM=3.861E-01  e=2.372E-04  Homo sapiens
  7vpw-assembly1_A  TM=2.951E-01  e=1.613E-04  Homo sapiens
  3now-assembly1_A  TM=3.106E-01  e=9.147E-04  Drosophila melanogaster

Radius of gyration: 35.51 Å; Cα contacts (8 Å, |Δi|>4): 483; chains: 1; bounding box: 105×83×96 Å

InterPro domains:
  IPR011989 Armadillo-like helical [G3DSA:1.25.10.10] (293-456)
  IPR012978 RRP12, HEAT domain [PF08161] (5-120)
  IPR016024 Armadillo-type fold [SSF48371] (88-459)

Foldseek 3Di:
DVVVVVVVVVLLCLLVVLADDPQLLPPVVVVLVVLLVCLVPPPSNLLSSLNSLLNLLQLLVPDPPPPDPDDDLDDDDPPPPVPPVCVVPRNSDDNVSSVSNLVSLQVCLLSVLLSLLVCLLVDDPVSNPSSLSSNLSSLLSYAQVSLLVSLLVSLCVPVVLVVVVVPPDDPPDDDDPDPPPPPPPDPPDLVSLLSSLSNLLSNLNNHDPVSLVSSLVSLLVLLVVPDQNSLLSSLSSLLSNCSRPVVCLVVCLVVVLVSLLPHDQDPDLSSNLSSLSSLLSSLLSCLQPDPDPPDCSNVSSVLSLLLQCLDPDPSSVVSSLVSLVVSLVSQVSPPPPPCSGSNVVVLVSLLVQCPPPDLSSVLSSLQSLLSVCLVPVCVCVSPVVPLLSLLVCLVDPDPSSVVSSLSSLLSNLVRDALVVVLVCLLSSLVSLQVQCPPPPPNSVVSSLSSLLSNCVRPNLVSNLVNHDPVCNVVSVVSVVVVVVPPPPPPPDDDDDDDDDDDDDDDDDDDDDDDDDDDDDDDDDDDDDDDDDDDDDDDDDDDDDDDDDDDDDDDDDDDDDDDDDDDDDDDDDDDDDDDDDDDDDDDDDDDDDDDDDD

Solvent-accessible surface area (backbone atoms only — not comparable to full-atom values): 36561 Å² total; per-residue (Å²): 110,64,69,60,52,52,53,50,55,58,47,64,43,39,38,66,62,36,57,85,65,92,47,44,63,79,53,37,67,70,51,52,55,52,49,52,59,41,59,76,71,37,81,88,47,46,53,38,52,18,47,17,53,31,44,50,43,49,59,51,60,48,59,84,67,91,82,66,99,59,80,82,84,79,72,72,91,88,61,60,85,71,56,71,81,52,74,88,66,63,63,89,54,55,75,70,54,23,52,45,32,50,56,43,52,33,74,50,24,66,64,52,42,49,50,47,50,53,51,45,74,75,48,56,79,87,66,33,64,44,39,43,51,23,42,26,45,38,26,53,57,31,58,34,70,58,43,46,53,51,49,51,66,61,43,48,75,38,69,71,50,33,54,58,65,72,53,59,96,70,83,83,67,90,85,74,95,66,79,73,82,72,67,93,78,69,83,74,56,59,68,56,50,32,52,53,32,54,53,50,41,31,35,51,78,18,48,41,73,70,49,48,52,50,47,49,53,51,30,55,50,34,50,70,69,62,44,70,67,18,34,26,35,21,27,41,28,51,30,48,42,47,71,71,36,59,68,57,41,71,77,42,46,67,63,49,52,56,54,54,72,72,45,82,82,59,92,48,56,68,34,35,43,27,41,50,50,33,45,42,54,53,43,51,49,48,50,70,65,63,84,60,94,79,67,61,61,58,56,59,53,48,50,53,50,38,53,34,53,62,43,94,48,68,68,42,21,48,42,34,50,54,45,53,51,50,46,50,56,74,34,45,84,81,33,88,83,42,82,86,24,47,45,44,48,53,51,54,53,45,59,55,31,58,75,38,99,41,62,67,50,22,22,20,27,39,47,52,52,30,55,48,37,65,76,42,42,63,50,54,71,78,41,61,63,54,58,58,59,52,44,58,49,57,77,56,89,49,65,64,30,39,55,26,39,58,48,28,52,41,44,48,66,68,60,40,56,52,76,65,45,60,82,44,46,58,65,51,50,63,48,43,54,76,39,50,80,37,65,70,95,48,38,23,59,53,38,47,54,41,50,50,46,46,36,71,56,60,34,61,68,60,57,52,74,63,45,57,75,95,49,44,67,56,55,52,48,58,63,48,67,56,53,74,74,67,61,78,82,80,76,87,86,85,88,88,86,88,84,86,88,85,88,83,83,90,82,90,87,78,84,85,88,83,81,88,82,93,87,83,92,82,82,82,86,78,92,74,92,79,88,83,83,90,85,82,86,81,90,86,83,88,81,87,86,87,86,80,88,83,88,80,89,83,84,86,80,90,83,86,87,86,84,88,87,82,87,88,85,88,85,90,90,82,89,86,88,87,83,89,82,89,87,88,81,88,81,90,80,90,82,90,81,89,83,87,132